Protein AF-0000000079833812 (afdb_homodimer)

Structure (mmCIF, N/CA/C/O backbone):
data_AF-0000000079833812-model_v1
#
loop_
_entity.id
_entity.type
_entity.pdbx_description
1 polymer Lactadherin-like
#
loop_
_atom_site.group_PDB
_atom_site.id
_atom_site.type_symbol
_atom_site.label_atom_id
_atom_site.label_alt_id
_atom_site.label_comp_id
_atom_site.label_asym_id
_atom_site.label_entity_id
_atom_site.label_seq_id
_atom_site.pdbx_PDB_ins_code
_atom_site.Cartn_x
_atom_site.Cartn_y
_atom_site.Cartn_z
_atom_site.occupancy
_atom_site.B_iso_or_equiv
_atom_site.auth_seq_id
_atom_site.auth_comp_id
_atom_site.auth_asym_id
_atom_site.auth_atom_id
_atom_site.pdbx_PDB_model_num
ATOM 1 N N . MET A 1 1 ? -12.68 43.719 -11.023 1 20.81 1 MET A N 1
ATOM 2 C CA . MET A 1 1 ? -11.453 43.312 -10.352 1 20.81 1 MET A CA 1
ATOM 3 C C . MET A 1 1 ? -11.594 41.938 -9.75 1 20.81 1 MET A C 1
ATOM 5 O O . MET A 1 1 ? -12.484 41.688 -8.938 1 20.81 1 MET A O 1
ATOM 9 N N . PHE A 1 2 ? -11.492 40.844 -10.43 1 28.17 2 PHE A N 1
ATOM 10 C CA . PHE A 1 2 ? -11.57 39.469 -9.977 1 28.17 2 PHE A CA 1
ATOM 11 C C . PHE A 1 2 ? -10.547 39.188 -8.891 1 28.17 2 PHE A C 1
ATOM 13 O O . PHE A 1 2 ? -9.414 39.688 -8.961 1 28.17 2 PHE A O 1
ATOM 20 N N . ASP A 1 3 ? -10.891 39.344 -7.586 1 31.48 3 ASP A N 1
ATOM 21 C CA . ASP A 1 3 ? -10.008 39.156 -6.441 1 31.48 3 ASP A CA 1
ATOM 22 C C . ASP A 1 3 ? -9.227 37.844 -6.59 1 31.48 3 ASP A C 1
ATOM 24 O O . ASP A 1 3 ? -9.812 36.75 -6.543 1 31.48 3 ASP A O 1
ATOM 28 N N . ILE A 1 4 ? -8.344 37.656 -7.508 1 34.44 4 ILE A N 1
ATOM 29 C CA . ILE A 1 4 ? -7.324 36.656 -7.766 1 34.44 4 ILE A CA 1
ATOM 30 C C . ILE A 1 4 ? -6.746 36.156 -6.445 1 34.44 4 ILE A C 1
ATOM 32 O O . ILE A 1 4 ? -5.945 35.219 -6.426 1 34.44 4 ILE A O 1
ATOM 36 N N . ASN A 1 5 ? -6.918 36.938 -5.395 1 38.06 5 ASN A N 1
ATOM 37 C CA . ASN A 1 5 ? -6.281 36.688 -4.105 1 38.06 5 ASN A CA 1
ATOM 38 C C . ASN A 1 5 ? -6.664 35.344 -3.539 1 38.06 5 ASN A C 1
ATOM 40 O O . ASN A 1 5 ? -6.219 34.969 -2.453 1 38.06 5 ASN A O 1
ATOM 44 N N . PHE A 1 6 ? -7.773 34.781 -3.986 1 38.22 6 PHE A N 1
ATOM 45 C CA . PHE A 1 6 ? -8.227 33.562 -3.285 1 38.22 6 PHE A CA 1
ATOM 46 C C . PHE A 1 6 ? -7.465 32.344 -3.758 1 38.22 6 PHE A C 1
ATOM 48 O O . PHE A 1 6 ? -8.008 31.234 -3.779 1 38.22 6 PHE A O 1
ATOM 55 N N . LEU A 1 7 ? -6.449 32.531 -4.551 1 42.91 7 LEU A N 1
ATOM 56 C CA . LEU A 1 7 ? -5.906 31.234 -4.953 1 42.91 7 LEU A CA 1
ATOM 57 C C . LEU A 1 7 ? -5.391 30.469 -3.746 1 42.91 7 LEU A C 1
ATOM 59 O O . LEU A 1 7 ? -4.652 31.016 -2.924 1 42.91 7 LEU A O 1
ATOM 63 N N . PRO A 1 8 ? -6.094 29.594 -3.488 1 51.84 8 PRO A N 1
ATOM 64 C CA . PRO A 1 8 ? -5.578 28.766 -2.393 1 51.84 8 PRO A CA 1
ATOM 65 C C . PRO A 1 8 ? -4.094 28.453 -2.541 1 51.84 8 PRO A C 1
ATOM 67 O O . PRO A 1 8 ? -3.586 28.359 -3.662 1 51.84 8 PRO A O 1
ATOM 70 N N . PRO A 1 9 ? -3.359 28.828 -1.488 1 58.62 9 PRO A N 1
ATOM 71 C CA . PRO A 1 9 ? -1.947 28.453 -1.558 1 58.62 9 PRO A CA 1
ATOM 72 C C . PRO A 1 9 ? -1.737 27.078 -2.18 1 58.62 9 PRO A C 1
ATOM 74 O O . PRO A 1 9 ? -2.574 26.188 -2.012 1 58.62 9 PRO A O 1
ATOM 77 N N . PRO A 1 10 ? -0.876 27.047 -3.184 1 62.34 10 PRO A N 1
ATOM 78 C CA . PRO A 1 10 ? -0.631 25.781 -3.887 1 62.34 10 PRO A CA 1
ATOM 79 C C . PRO A 1 10 ? -0.349 24.625 -2.936 1 62.34 10 PRO A C 1
ATOM 81 O O . PRO A 1 10 ? 0.211 24.828 -1.854 1 62.34 10 PRO A O 1
ATOM 84 N N . SER A 1 11 ? -0.944 23.531 -3.201 1 73.81 11 SER A N 1
ATOM 85 C CA . SER A 1 11 ? -0.646 22.297 -2.49 1 73.81 11 SER A CA 1
ATOM 86 C C . SER A 1 11 ? 0.442 21.484 -3.201 1 73.81 11 SER A C 1
ATOM 88 O O . SER A 1 11 ? 0.588 21.578 -4.422 1 73.81 11 SER A O 1
ATOM 90 N N . PHE A 1 12 ? 1.382 20.953 -2.311 1 71.38 12 PHE A N 1
ATOM 91 C CA . PHE A 1 12 ? 2.443 20.094 -2.816 1 71.38 12 PHE A CA 1
ATOM 92 C C . PHE A 1 12 ? 2.273 18.672 -2.303 1 71.38 12 PHE A C 1
ATOM 94 O O . PHE A 1 12 ? 1.938 18.453 -1.135 1 71.38 12 PHE A O 1
ATOM 101 N N . THR A 1 13 ? 2.412 17.688 -3.266 1 73.12 13 THR A N 1
ATOM 102 C CA . THR A 1 13 ? 2.295 16.266 -2.908 1 73.12 13 THR A CA 1
ATOM 103 C C . THR A 1 13 ? 3.656 15.586 -2.971 1 73.12 13 THR A C 1
ATOM 105 O O . THR A 1 13 ? 4.383 15.727 -3.957 1 73.12 13 THR A O 1
ATOM 108 N N . ASN A 1 14 ? 4.051 15.016 -1.82 1 71.81 14 ASN A N 1
ATOM 109 C CA . ASN A 1 14 ? 5.23 14.164 -1.75 1 71.81 14 ASN A CA 1
ATOM 110 C C . ASN A 1 14 ? 4.852 12.695 -1.572 1 71.81 14 ASN A C 1
ATOM 112 O O . ASN A 1 14 ? 4.188 12.336 -0.599 1 71.81 14 ASN A O 1
ATOM 116 N N . LEU A 1 15 ? 5.176 11.93 -2.549 1 67 15 LEU A N 1
ATOM 117 C CA . LEU A 1 15 ? 4.891 10.5 -2.471 1 67 15 LEU A CA 1
ATOM 118 C C . LEU A 1 15 ? 6.09 9.734 -1.925 1 67 15 LEU A C 1
ATOM 120 O O . LEU A 1 15 ? 7.234 10.156 -2.109 1 67 15 LEU A O 1
ATOM 124 N N . PHE A 1 16 ? 5.703 8.695 -1.182 1 69.56 16 PHE A N 1
ATOM 125 C CA . PHE A 1 16 ? 6.734 7.836 -0.605 1 69.56 16 PHE A CA 1
ATOM 126 C C . PHE A 1 16 ? 6.809 6.504 -1.345 1 69.56 16 PHE A C 1
ATOM 128 O O . PHE A 1 16 ? 5.797 5.816 -1.496 1 69.56 16 PHE A O 1
ATOM 135 N N . ASP A 1 17 ? 8.031 6.215 -1.863 1 56.22 17 ASP A N 1
ATOM 136 C CA . ASP A 1 17 ? 8.32 4.914 -2.459 1 56.22 17 ASP A CA 1
ATOM 137 C C . ASP A 1 17 ? 9.656 4.371 -1.972 1 56.22 17 ASP A C 1
ATOM 139 O O . ASP A 1 17 ? 10.719 4.891 -2.332 1 56.22 17 ASP A O 1
ATOM 143 N N . PRO A 1 18 ? 9.742 3.453 -1.117 1 67.62 18 PRO A N 1
ATOM 144 C CA . PRO A 1 18 ? 8.594 2.697 -0.605 1 67.62 18 PRO A CA 1
ATOM 145 C C . PRO A 1 18 ? 7.766 3.494 0.401 1 67.62 18 PRO A C 1
ATOM 147 O O . PRO A 1 18 ? 8.234 4.508 0.927 1 67.62 18 PRO A O 1
ATOM 150 N N . PRO A 1 19 ? 6.508 3.004 0.653 1 75.88 19 PRO A N 1
ATOM 151 C CA . PRO A 1 19 ? 5.684 3.66 1.672 1 75.88 19 PRO A CA 1
ATOM 152 C C . PRO A 1 19 ? 6.281 3.549 3.072 1 75.88 19 PRO A C 1
ATOM 154 O O . PRO A 1 19 ? 7.148 2.703 3.312 1 75.88 19 PRO A O 1
ATOM 157 N N . ILE A 1 20 ? 5.848 4.523 3.947 1 79.19 20 ILE A N 1
ATOM 158 C CA . ILE A 1 20 ? 6.242 4.512 5.352 1 79.19 20 ILE A CA 1
ATOM 159 C C . ILE A 1 20 ? 5.195 3.764 6.176 1 79.19 20 ILE A C 1
ATOM 161 O O . ILE A 1 20 ? 3.996 4.031 6.059 1 79.19 20 ILE A O 1
ATOM 165 N N . ILE A 1 21 ? 5.672 2.709 6.844 1 83 21 ILE A N 1
ATOM 166 C CA . ILE A 1 21 ? 4.789 2.061 7.805 1 83 21 ILE A CA 1
ATOM 167 C C . ILE A 1 21 ? 5.062 2.602 9.203 1 83 21 ILE A C 1
ATOM 169 O O . ILE A 1 21 ? 6.145 2.385 9.758 1 83 21 ILE A O 1
ATOM 173 N N . ALA A 1 22 ? 4.137 3.383 9.758 1 90.25 22 ALA A N 1
ATOM 174 C CA . ALA A 1 22 ? 4.352 3.979 11.078 1 90.25 22 ALA A CA 1
ATOM 175 C C . ALA A 1 22 ? 3.039 4.469 11.68 1 90.25 22 ALA A C 1
ATOM 177 O O . ALA A 1 22 ? 2.051 4.652 10.961 1 90.25 22 ALA A O 1
ATOM 178 N N . GLN A 1 23 ? 3.041 4.613 13.023 1 94.06 23 GLN A N 1
ATOM 179 C CA . GLN A 1 23 ? 1.92 5.211 13.734 1 94.06 23 GLN A CA 1
ATOM 180 C C . GLN A 1 23 ? 2.086 6.723 13.859 1 94.06 23 GLN A C 1
ATOM 182 O O . GLN A 1 23 ? 1.116 7.473 13.719 1 94.06 23 GLN A O 1
ATOM 187 N N . TYR A 1 24 ? 3.334 7.09 14.156 1 96.31 24 TYR A N 1
ATOM 188 C CA . TYR A 1 24 ? 3.635 8.508 14.328 1 96.31 24 TYR A CA 1
ATOM 189 C C . TYR A 1 24 ? 4.418 9.047 13.133 1 96.31 24 TYR A C 1
ATOM 191 O O . TYR A 1 24 ? 5.375 8.422 12.68 1 96.31 24 TYR A O 1
ATOM 199 N N . ILE A 1 25 ? 3.979 10.156 12.648 1 95.56 25 ILE A N 1
ATOM 200 C CA . ILE A 1 25 ? 4.68 10.859 11.586 1 95.56 25 ILE A CA 1
ATOM 201 C C . ILE A 1 25 ? 5.023 12.281 12.047 1 95.56 25 ILE A C 1
ATOM 203 O O . ILE A 1 25 ? 4.164 12.984 12.586 1 95.56 25 ILE A O 1
ATOM 207 N N . ARG A 1 26 ? 6.293 12.703 11.898 1 95.12 26 ARG A N 1
ATOM 208 C CA . ARG A 1 26 ? 6.719 14.086 12.125 1 95.12 26 ARG A CA 1
ATOM 209 C C . ARG A 1 26 ? 7.184 14.742 10.836 1 95.12 26 ARG A C 1
ATOM 211 O O . ARG A 1 26 ? 7.977 14.164 10.086 1 95.12 26 ARG A O 1
ATOM 218 N N . ILE A 1 27 ? 6.625 15.875 10.602 1 93.75 27 ILE A N 1
ATOM 219 C CA . ILE A 1 27 ? 7.18 16.75 9.57 1 93.75 27 ILE A CA 1
ATOM 220 C C . ILE A 1 27 ? 8.156 17.734 10.195 1 93.75 27 ILE A C 1
ATOM 222 O O . ILE A 1 27 ? 7.805 18.453 11.133 1 93.75 27 ILE A O 1
ATOM 226 N N . VAL A 1 28 ? 9.391 17.672 9.742 1 92.94 28 VAL A N 1
ATOM 227 C CA . VAL A 1 28 ? 10.43 18.562 10.242 1 92.94 28 VAL A CA 1
ATOM 228 C C . VAL A 1 28 ? 10.789 19.594 9.18 1 92.94 28 VAL A C 1
ATOM 230 O O . VAL A 1 28 ? 11.539 19.312 8.242 1 92.94 28 VAL A O 1
ATOM 233 N N . PRO A 1 29 ? 10.273 20.844 9.375 1 91.62 29 PRO A N 1
ATOM 234 C CA . PRO A 1 29 ? 10.586 21.859 8.375 1 91.62 29 PRO A CA 1
ATOM 235 C C . PRO A 1 29 ? 12.086 22.141 8.266 1 91.62 29 PRO A C 1
ATOM 237 O O . PRO A 1 29 ? 12.781 22.172 9.289 1 91.62 29 PRO A O 1
ATOM 240 N N . VAL A 1 30 ? 12.57 22.297 6.98 1 86.38 30 VAL A N 1
ATOM 241 C CA . VAL A 1 30 ? 13.984 22.578 6.738 1 86.38 30 VAL A CA 1
ATOM 242 C C . VAL A 1 30 ? 14.133 23.938 6.07 1 86.38 30 VAL A C 1
ATOM 244 O O . VAL A 1 30 ? 14.992 24.734 6.453 1 86.38 30 VAL A O 1
ATOM 247 N N . VAL A 1 31 ? 13.406 24.219 4.996 1 84.06 31 VAL A N 1
ATOM 248 C CA . VAL A 1 31 ? 13.367 25.516 4.309 1 84.06 31 VAL A CA 1
ATOM 249 C C . VAL A 1 31 ? 11.945 26.078 4.348 1 84.06 31 VAL A C 1
ATOM 251 O O . VAL A 1 31 ? 10.984 25.375 4.008 1 84.06 31 VAL A O 1
ATOM 254 N N . CYS A 1 32 ? 11.883 27.328 4.891 1 90.31 32 CYS A N 1
ATOM 255 C CA . CYS A 1 32 ? 10.578 27.969 5 1 90.31 32 CYS A CA 1
ATOM 256 C C . CYS A 1 32 ? 10.562 29.312 4.289 1 90.31 32 CYS A C 1
ATOM 258 O O . CYS A 1 32 ? 11.586 30 4.246 1 90.31 32 CYS A O 1
ATOM 260 N N . ARG A 1 33 ? 9.461 29.594 3.707 1 86.19 33 ARG A N 1
ATOM 261 C CA . ARG A 1 33 ? 9.211 30.938 3.195 1 86.19 33 ARG A CA 1
ATOM 262 C C . ARG A 1 33 ? 8.516 31.797 4.246 1 86.19 33 ARG A C 1
ATOM 264 O O . ARG A 1 33 ? 7.379 31.531 4.633 1 86.19 33 ARG A O 1
ATOM 271 N N . LYS A 1 34 ? 9.109 32.906 4.719 1 90.81 34 LYS A N 1
ATOM 272 C CA . LYS A 1 34 ? 8.656 33.844 5.73 1 90.81 34 LYS A CA 1
ATOM 273 C C . LYS A 1 34 ? 8.547 33.188 7.098 1 90.81 34 LYS A C 1
ATOM 275 O O . LYS A 1 34 ? 9.219 33.594 8.047 1 90.81 34 LYS A O 1
ATOM 280 N N . ALA A 1 35 ? 7.594 32.156 7.273 1 94.62 35 ALA A N 1
ATOM 281 C CA . ALA A 1 35 ? 7.414 31.375 8.484 1 94.62 35 ALA A CA 1
ATOM 282 C C . ALA A 1 35 ? 7.148 29.906 8.156 1 94.62 35 ALA A C 1
ATOM 284 O O . ALA A 1 35 ? 6.625 29.594 7.082 1 94.62 35 ALA A O 1
ATOM 285 N N . CYS A 1 36 ? 7.629 29.016 9.062 1 95.31 36 CYS A N 1
ATOM 286 C CA . CYS A 1 36 ? 7.34 27.594 8.883 1 95.31 36 CYS A CA 1
ATOM 287 C C . CYS A 1 36 ? 5.875 27.297 9.164 1 95.31 36 CYS A C 1
ATOM 289 O O . CYS A 1 36 ? 5.512 26.953 10.289 1 95.31 36 CYS A O 1
ATOM 291 N N . THR A 1 37 ? 5.062 27.5 8.133 1 95.94 37 THR A N 1
ATOM 292 C CA . THR A 1 37 ? 3.607 27.375 8.195 1 95.94 37 THR A CA 1
ATOM 293 C C . THR A 1 37 ? 3.123 26.219 7.344 1 95.94 37 THR A C 1
ATOM 295 O O . THR A 1 37 ? 3.525 26.078 6.188 1 95.94 37 THR A O 1
ATOM 298 N N . LEU A 1 38 ? 2.248 25.359 7.977 1 95.19 38 LEU A N 1
ATOM 299 C CA . LEU A 1 38 ? 1.971 24.094 7.312 1 95.19 38 LEU A CA 1
ATOM 300 C C . LEU A 1 38 ? 0.519 23.672 7.52 1 95.19 38 LEU A C 1
ATOM 302 O O . LEU A 1 38 ? 0.004 23.734 8.641 1 95.19 38 LEU A O 1
ATOM 306 N N . ARG A 1 39 ? -0.223 23.375 6.469 1 95.81 39 ARG A N 1
ATOM 307 C CA . ARG A 1 39 ? -1.383 22.484 6.402 1 95.81 39 ARG A CA 1
ATOM 308 C C . ARG A 1 39 ? -1.039 21.188 5.688 1 95.81 39 ARG A C 1
ATOM 310 O O . ARG A 1 39 ? -0.19 21.156 4.793 1 95.81 39 ARG A O 1
ATOM 317 N N . MET A 1 40 ? -1.717 20.062 6.16 1 95.25 40 MET A N 1
ATOM 318 C CA . MET A 1 40 ? -1.284 18.828 5.504 1 95.25 40 MET A CA 1
ATOM 319 C C . MET A 1 40 ? -2.381 17.781 5.551 1 95.25 40 MET A C 1
ATOM 321 O O . MET A 1 40 ? -3.379 17.938 6.254 1 95.25 40 MET A O 1
ATOM 325 N N . GLU A 1 41 ? -2.273 16.812 4.672 1 94 41 GLU A N 1
ATOM 326 C CA . GLU A 1 41 ? -2.975 15.531 4.656 1 94 41 GLU A CA 1
ATOM 327 C C . GLU A 1 41 ? -2.006 14.375 4.438 1 94 41 GLU A C 1
ATOM 329 O O . GLU A 1 41 ? -1.08 14.477 3.629 1 94 41 GLU A O 1
ATOM 334 N N . LEU A 1 42 ? -2.213 13.328 5.312 1 92.5 42 LEU A N 1
ATOM 335 C CA . LEU A 1 42 ? -1.521 12.078 5.035 1 92.5 42 LEU A CA 1
ATOM 336 C C . LEU A 1 42 ? -2.365 11.18 4.137 1 92.5 42 LEU A C 1
ATOM 338 O O . LEU A 1 42 ? -3.592 11.156 4.258 1 92.5 42 LEU A O 1
ATOM 342 N N . VAL A 1 43 ? -1.729 10.539 3.17 1 84.81 43 VAL A N 1
ATOM 343 C CA . VAL A 1 43 ? -2.408 9.602 2.279 1 84.81 43 VAL A CA 1
ATOM 344 C C . VAL A 1 43 ? -1.795 8.211 2.428 1 84.81 43 VAL A C 1
ATOM 346 O O . VAL A 1 43 ? -0.576 8.07 2.551 1 84.81 43 VAL A O 1
ATOM 349 N N . GLY A 1 44 ? -2.656 7.242 2.592 1 83.69 44 GLY A N 1
ATOM 350 C CA . GLY A 1 44 ? -2.223 5.867 2.768 1 83.69 44 GLY A CA 1
ATOM 351 C C . GLY A 1 44 ? -3.373 4.902 2.977 1 83.69 44 GLY A C 1
ATOM 352 O O . GLY A 1 44 ? -4.434 5.047 2.361 1 83.69 44 GLY A O 1
ATOM 353 N N . CYS A 1 45 ? -3.131 3.838 3.738 1 81.88 45 CYS A N 1
ATOM 354 C CA . CYS A 1 45 ? -4.145 2.824 4.012 1 81.88 45 CYS A CA 1
ATOM 355 C C . CYS A 1 45 ? -3.775 2.004 5.242 1 81.88 45 CYS A C 1
ATOM 357 O O . CYS A 1 45 ? -2.668 2.127 5.766 1 81.88 45 CYS A O 1
ATOM 359 N N . GLU A 1 46 ? -4.859 1.296 5.719 1 77.88 46 GLU A N 1
ATOM 360 C CA . GLU A 1 46 ? -4.602 0.319 6.773 1 77.88 46 GLU A CA 1
ATOM 361 C C . GLU A 1 46 ? -3.607 -0.743 6.309 1 77.88 46 GLU A C 1
ATOM 363 O O . GLU A 1 46 ? -3.572 -1.094 5.125 1 77.88 46 GLU A O 1
ATOM 368 N N . LEU A 1 47 ? -2.764 -1.15 7.281 1 70 47 LEU A N 1
ATOM 369 C CA . LEU A 1 47 ? -1.761 -2.162 6.969 1 70 47 LEU A CA 1
ATOM 370 C C . LEU A 1 47 ? -2.385 -3.33 6.215 1 70 47 LEU A C 1
ATOM 372 O O . LEU A 1 47 ? -1.781 -3.865 5.281 1 70 47 LEU A O 1
ATOM 376 N N . ASN A 1 48 ? -3.471 -3.744 6.762 1 62.38 48 ASN A N 1
ATOM 377 C CA . ASN A 1 48 ? -4.141 -4.875 6.129 1 62.38 48 ASN A CA 1
ATOM 378 C C . ASN A 1 48 ? -5.066 -4.422 5.004 1 62.38 48 ASN A C 1
ATOM 380 O O . ASN A 1 48 ? -5.812 -5.227 4.445 1 62.38 48 ASN A O 1
ATOM 384 N N . GLY A 1 49 ? -4.992 -3.135 4.938 1 60.38 49 GLY A N 1
ATOM 385 C CA . GLY A 1 49 ? -5.941 -2.627 3.963 1 60.38 49 GLY A CA 1
ATOM 386 C C . GLY A 1 49 ? -5.57 -2.973 2.533 1 60.38 49 GLY A C 1
ATOM 387 O O . GLY A 1 49 ? -6.441 -3.102 1.672 1 60.38 49 GLY A O 1
ATOM 388 N N . CYS A 1 50 ? -4.207 -3.064 2.326 1 68.62 50 CYS A N 1
ATOM 389 C CA . CYS A 1 50 ? -3.889 -3.254 0.915 1 68.62 50 CYS A CA 1
ATOM 390 C C . CYS A 1 50 ? -3.367 -4.664 0.658 1 68.62 50 CYS A C 1
ATOM 392 O O . CYS A 1 50 ? -2.799 -4.934 -0.401 1 68.62 50 CYS A O 1
ATOM 394 N N . SER A 1 51 ? -3.459 -5.516 1.56 1 68.44 51 SER A N 1
ATOM 395 C CA . SER A 1 51 ? -2.879 -6.844 1.402 1 68.44 51 SER A CA 1
ATOM 396 C C . SER A 1 51 ? -3.959 -7.891 1.149 1 68.44 51 SER A C 1
ATOM 398 O O . SER A 1 51 ? -4.105 -8.836 1.925 1 68.44 51 SER A O 1
ATOM 400 N N . GLU A 1 52 ? -4.691 -7.648 0.162 1 78.75 52 GLU A N 1
ATOM 401 C CA . GLU A 1 52 ? -5.719 -8.602 -0.247 1 78.75 52 GLU A CA 1
ATOM 402 C C . GLU A 1 52 ? -5.199 -9.547 -1.324 1 78.75 52 GLU A C 1
ATOM 404 O O . GLU A 1 52 ? -4.344 -9.172 -2.129 1 78.75 52 GLU A O 1
ATOM 409 N N . PRO A 1 53 ? -5.676 -10.836 -1.29 1 85.81 53 PRO A N 1
ATOM 410 C CA . PRO A 1 53 ? -5.34 -11.711 -2.414 1 85.81 53 PRO A CA 1
ATOM 411 C C . PRO A 1 53 ? -5.75 -11.125 -3.762 1 85.81 53 PRO A C 1
ATOM 413 O O . PRO A 1 53 ? -6.824 -10.531 -3.881 1 85.81 53 PRO A O 1
ATOM 416 N N . MET A 1 54 ? -4.84 -11.203 -4.754 1 91.38 54 MET A N 1
ATOM 417 C CA . MET A 1 54 ? -5.062 -10.562 -6.051 1 91.38 54 MET A CA 1
ATOM 418 C C . MET A 1 54 ? -5.922 -11.445 -6.949 1 91.38 54 MET A C 1
ATOM 420 O O . MET A 1 54 ? -6.363 -11.008 -8.016 1 91.38 54 MET A O 1
ATOM 424 N N . GLY A 1 55 ? -6.078 -12.75 -6.609 1 93.56 55 GLY A N 1
ATOM 425 C CA . GLY A 1 55 ? -7.105 -13.445 -7.371 1 93.56 55 GLY A CA 1
ATOM 426 C C . GLY A 1 55 ? -6.625 -14.758 -7.957 1 93.56 55 GLY A C 1
ATOM 427 O O . GLY A 1 55 ? -7.359 -15.422 -8.695 1 93.56 55 GLY A O 1
ATOM 428 N N . MET A 1 56 ? -5.363 -15.227 -7.695 1 96 56 MET A N 1
ATOM 429 C CA . MET A 1 56 ? -4.93 -16.516 -8.211 1 96 56 MET A CA 1
ATOM 430 C C . MET A 1 56 ? -5.816 -17.641 -7.691 1 96 56 MET A C 1
ATOM 432 O O . MET A 1 56 ? -6.363 -18.422 -8.469 1 96 56 MET A O 1
ATOM 436 N N . LYS A 1 57 ? -5.941 -17.688 -6.387 1 93.25 57 LYS A N 1
ATOM 437 C CA . LYS A 1 57 ? -6.734 -18.734 -5.75 1 93.25 57 LYS A CA 1
ATOM 438 C C . LYS A 1 57 ? -8.219 -18.562 -6.051 1 93.25 57 LYS A C 1
ATOM 440 O O . LYS A 1 57 ? -8.914 -19.547 -6.328 1 93.25 57 LYS A O 1
ATOM 445 N N . SER A 1 58 ? -8.703 -17.375 -6.082 1 91.75 58 SER A N 1
ATOM 446 C CA . SER A 1 58 ? -10.125 -17.078 -6.191 1 91.75 58 SER A CA 1
ATOM 447 C C . SER A 1 58 ? -10.578 -17.078 -7.648 1 91.75 58 SER A C 1
ATOM 449 O O . SER A 1 58 ? -11.773 -16.984 -7.93 1 91.75 58 SER A O 1
ATOM 451 N N . ARG A 1 59 ? -9.664 -17.125 -8.625 1 94.25 59 ARG A N 1
ATOM 452 C CA . ARG A 1 59 ? -9.922 -17.203 -10.062 1 94.25 59 ARG A CA 1
ATOM 453 C C . ARG A 1 59 ? -10.352 -15.836 -10.602 1 94.25 59 ARG A C 1
ATOM 455 O O . ARG A 1 59 ? -10.875 -15.742 -11.711 1 94.25 59 ARG A O 1
ATOM 462 N N . LEU A 1 60 ? -10.203 -14.797 -9.703 1 93.06 60 LEU A N 1
ATOM 463 C CA . LEU A 1 60 ? -10.367 -13.453 -10.258 1 93.06 60 LEU A CA 1
ATOM 464 C C . LEU A 1 60 ? -9.352 -13.203 -11.367 1 93.06 60 LEU A C 1
ATOM 466 O O . LEU A 1 60 ? -9.633 -12.461 -12.312 1 93.06 60 LEU A O 1
ATOM 470 N N . VAL A 1 61 ? -8.164 -13.719 -11.258 1 96.44 61 VAL A N 1
ATOM 471 C CA . VAL A 1 61 ? -7.203 -13.797 -12.359 1 96.44 61 VAL A CA 1
ATOM 472 C C . VAL A 1 61 ? -7.566 -14.961 -13.273 1 96.44 61 VAL A C 1
ATOM 474 O O . VAL A 1 61 ? -7.512 -16.125 -12.867 1 96.44 61 VAL A O 1
ATOM 477 N N . SER A 1 62 ? -7.859 -14.641 -14.492 1 97.38 62 SER A N 1
ATOM 478 C CA . SER A 1 62 ? -8.305 -15.688 -15.406 1 97.38 62 SER A CA 1
ATOM 479 C C . SER A 1 62 ? -7.137 -16.531 -15.891 1 97.38 62 SER A C 1
ATOM 481 O O . SER A 1 62 ? -5.977 -16.156 -15.711 1 97.38 62 SER A O 1
ATOM 483 N N . ASP A 1 63 ? -7.488 -17.688 -16.547 1 98.12 63 ASP A N 1
ATOM 484 C CA . ASP A 1 63 ? -6.465 -18.594 -17.047 1 98.12 63 ASP A CA 1
ATOM 485 C C . ASP A 1 63 ? -5.586 -17.906 -18.094 1 98.12 63 ASP A C 1
ATOM 487 O O . ASP A 1 63 ? -4.375 -18.125 -18.141 1 98.12 63 ASP A O 1
ATOM 491 N N . ARG A 1 64 ? -6.156 -17.031 -18.922 1 97.81 64 ARG A N 1
ATOM 492 C CA . ARG A 1 64 ? -5.43 -16.375 -20.016 1 97.81 64 ARG A CA 1
ATOM 493 C C . ARG A 1 64 ? -4.414 -15.375 -19.469 1 97.81 64 ARG A C 1
ATOM 495 O O . ARG A 1 64 ? -3.482 -14.984 -20.172 1 97.81 64 ARG A O 1
ATOM 502 N N . GLN A 1 65 ? -4.621 -14.984 -18.219 1 98.44 65 GLN A N 1
ATOM 503 C CA . GLN A 1 65 ? -3.748 -14 -17.594 1 98.44 65 GLN A CA 1
ATOM 504 C C . GLN A 1 65 ? -2.49 -14.648 -17.031 1 98.44 65 GLN A C 1
ATOM 506 O O . GLN A 1 65 ? -1.586 -13.961 -16.562 1 98.44 65 GLN A O 1
ATOM 511 N N . ILE A 1 66 ? -2.387 -15.953 -17.062 1 98.75 66 ILE A N 1
ATOM 512 C CA . ILE A 1 66 ? -1.243 -16.688 -16.531 1 98.75 66 ILE A CA 1
ATOM 513 C C . ILE A 1 66 ? -0.518 -17.406 -17.656 1 98.75 66 ILE A C 1
ATOM 515 O O . ILE A 1 66 ? -1.094 -18.266 -18.328 1 98.75 66 ILE A O 1
ATOM 519 N N . THR A 1 67 ? 0.728 -16.969 -17.984 1 98.69 67 THR A N 1
ATOM 520 C CA . THR A 1 67 ? 1.551 -17.562 -19.031 1 98.69 67 THR A CA 1
ATOM 521 C C . THR A 1 67 ? 2.912 -17.984 -18.484 1 98.69 67 THR A C 1
ATOM 523 O O . THR A 1 67 ? 3.254 -17.656 -17.344 1 98.69 67 THR A O 1
ATOM 526 N N . ALA A 1 68 ? 3.609 -18.844 -19.234 1 98.69 68 ALA A N 1
ATOM 527 C CA . ALA A 1 68 ? 4.918 -19.297 -18.766 1 98.69 68 ALA A CA 1
ATOM 528 C C . ALA A 1 68 ? 5.871 -19.5 -19.953 1 98.69 68 ALA A C 1
ATOM 530 O O . ALA A 1 68 ? 5.438 -19.578 -21.094 1 98.69 68 ALA A O 1
ATOM 531 N N . SER A 1 69 ? 7.152 -19.531 -19.641 1 98.19 69 SER A N 1
ATOM 532 C CA . SER A 1 69 ? 8.203 -19.781 -20.625 1 98.19 69 SER A CA 1
ATOM 533 C C . SER A 1 69 ? 8.07 -21.188 -21.219 1 98.19 69 SER A C 1
ATOM 535 O O . SER A 1 69 ? 8.383 -21.406 -22.391 1 98.19 69 SER A O 1
ATOM 537 N N . SER A 1 70 ? 7.738 -22.172 -20.406 1 98.5 70 SER A N 1
ATOM 538 C CA . SER A 1 70 ? 7.602 -23.562 -20.828 1 98.5 70 SER A CA 1
ATOM 539 C C . SER A 1 70 ? 6.672 -24.344 -19.891 1 98.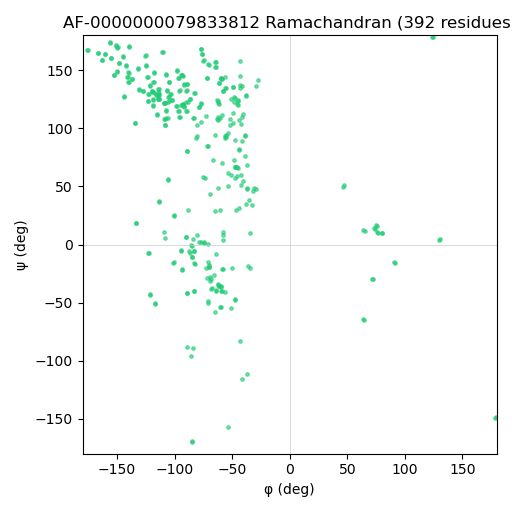5 70 SER A C 1
ATOM 541 O O . SER A 1 70 ? 6.148 -23.781 -18.922 1 98.5 70 SER A O 1
ATOM 543 N N . THR A 1 71 ? 6.348 -25.641 -20.234 1 98.38 71 THR A N 1
ATOM 544 C CA . THR A 1 71 ? 5.512 -26.5 -19.406 1 98.38 71 THR A CA 1
ATOM 545 C C . THR A 1 71 ? 6.043 -27.938 -19.422 1 98.38 71 THR A C 1
ATOM 547 O O . THR A 1 71 ? 6.539 -28.406 -20.438 1 98.38 71 THR A O 1
ATOM 550 N N . PHE A 1 72 ? 5.934 -28.594 -18.297 1 97.94 72 PHE A N 1
ATOM 551 C CA . PHE A 1 72 ? 6.355 -29.984 -18.141 1 97.94 72 PHE A CA 1
ATOM 552 C C . PHE A 1 72 ? 5.172 -30.922 -18.312 1 97.94 72 PHE A C 1
ATOM 554 O O . PHE A 1 72 ? 4.055 -30.609 -17.906 1 97.94 72 PHE A O 1
ATOM 561 N N . ARG A 1 73 ? 5.477 -32.062 -18.938 1 97.5 73 ARG A N 1
ATOM 562 C CA . ARG A 1 73 ? 4.516 -33.156 -19.062 1 97.5 73 ARG A CA 1
ATOM 563 C C . ARG A 1 73 ? 5.035 -34.406 -18.375 1 97.5 73 ARG A C 1
ATOM 565 O O . ARG A 1 73 ? 6.082 -34.938 -18.75 1 97.5 73 ARG A O 1
ATOM 572 N N . THR A 1 74 ? 4.27 -34.844 -17.375 1 95 74 THR A N 1
ATOM 573 C CA . THR A 1 74 ? 4.641 -36.094 -16.734 1 95 74 THR A CA 1
ATOM 574 C C . THR A 1 74 ? 4.598 -37.25 -17.75 1 95 74 THR A C 1
ATOM 576 O O . THR A 1 74 ? 3.602 -37.438 -18.438 1 95 74 THR A O 1
ATOM 579 N N . TRP A 1 75 ? 5.707 -37.938 -17.969 1 93.06 75 TRP A N 1
ATOM 580 C CA . TRP A 1 75 ? 5.871 -39.094 -18.859 1 93.06 75 TRP A CA 1
ATOM 581 C C . TRP A 1 75 ? 5.66 -38.688 -20.312 1 93.06 75 TRP A C 1
ATOM 583 O O . TRP A 1 75 ? 5.406 -39.531 -21.172 1 93.06 75 TRP A O 1
ATOM 593 N N . GLY A 1 76 ? 5.621 -37.438 -20.562 1 94.5 76 GLY A N 1
ATOM 594 C CA . GLY A 1 76 ? 5.422 -36.938 -21.922 1 94.5 76 GLY A CA 1
ATOM 595 C C . GLY A 1 76 ? 3.984 -37.062 -22.391 1 94.5 76 GLY A C 1
ATOM 596 O O . GLY A 1 76 ? 3.703 -36.969 -23.594 1 94.5 76 GLY A O 1
ATOM 597 N N . ILE A 1 77 ? 3.068 -37.281 -21.469 1 94.31 77 ILE A N 1
ATOM 598 C CA . ILE A 1 77 ? 1.661 -37.5 -21.797 1 94.31 77 ILE A CA 1
ATOM 599 C C . ILE A 1 77 ? 0.908 -36.156 -21.688 1 94.31 77 ILE A C 1
ATOM 601 O O . ILE A 1 77 ? 0.974 -35.469 -20.672 1 94.31 77 ILE A O 1
ATOM 605 N N . GLU A 1 78 ? 0.123 -35.844 -22.656 1 94.88 78 GLU A N 1
ATOM 606 C CA . GLU A 1 78 ? -0.562 -34.562 -22.75 1 94.88 78 GLU A CA 1
ATOM 607 C C . GLU A 1 78 ? -1.531 -34.344 -21.594 1 94.88 78 GLU A C 1
ATOM 609 O O . GLU A 1 78 ? -1.648 -33.25 -21.062 1 94.88 78 GLU A O 1
ATOM 614 N N . ALA A 1 79 ? -2.125 -35.438 -21.156 1 93.81 79 ALA A N 1
ATOM 615 C CA . ALA A 1 79 ? -3.135 -35.406 -20.094 1 93.81 79 ALA A CA 1
ATOM 616 C C . ALA A 1 79 ? -2.502 -35.062 -18.75 1 93.81 79 ALA A C 1
ATOM 618 O O . ALA A 1 79 ? -3.201 -34.688 -17.812 1 93.81 79 ALA A O 1
ATOM 619 N N . PHE A 1 80 ? -1.203 -35.188 -18.625 1 96.19 80 PHE A N 1
ATOM 620 C CA . PHE A 1 80 ? -0.502 -34.938 -17.359 1 96.19 80 PHE A CA 1
ATOM 621 C C . PHE A 1 80 ? 0.413 -33.719 -17.484 1 96.19 80 PHE A C 1
ATOM 623 O O . PHE A 1 80 ? 1.551 -33.75 -17.016 1 96.19 80 PHE A O 1
ATOM 630 N N . THR A 1 81 ? -0.175 -32.688 -18.281 1 98.06 81 THR A N 1
ATOM 631 C CA . THR A 1 81 ? 0.573 -31.453 -18.469 1 98.06 81 THR A CA 1
ATOM 632 C C . THR A 1 81 ? 0.371 -30.516 -17.281 1 98.06 81 THR A C 1
ATOM 634 O O . THR A 1 81 ? -0.754 -30.344 -16.797 1 98.06 81 THR A O 1
ATOM 637 N N . TRP A 1 82 ? 1.463 -30.016 -16.75 1 98.44 82 TRP A N 1
ATOM 638 C CA . TRP A 1 82 ? 1.443 -29.062 -15.648 1 98.44 82 TRP A CA 1
ATOM 639 C C . TRP A 1 82 ? 1.383 -27.625 -16.188 1 98.44 82 TRP A C 1
ATOM 641 O O . TRP A 1 82 ? 2.389 -26.922 -16.172 1 98.44 82 TRP A O 1
ATOM 651 N N . HIS A 1 83 ? 0.22 -27.172 -16.562 1 98.62 83 HIS A N 1
ATOM 652 C CA . HIS A 1 83 ? -0.021 -25.922 -17.281 1 98.62 83 HIS A CA 1
ATOM 653 C C . HIS A 1 83 ? 0.227 -24.719 -16.375 1 98.62 83 HIS A C 1
ATOM 655 O O . HIS A 1 83 ? 0.022 -24.797 -15.156 1 98.62 83 HIS A O 1
ATOM 661 N N . PRO A 1 84 ? 0.564 -23.531 -17.016 1 98.81 84 PRO A N 1
ATOM 662 C CA . PRO A 1 84 ? 0.779 -22.312 -16.234 1 98.81 84 PRO A CA 1
ATOM 663 C C . PRO A 1 84 ? -0.455 -21.906 -15.43 1 98.81 84 PRO A C 1
ATOM 665 O O . PRO A 1 84 ? -0.335 -21.469 -14.281 1 98.81 84 PRO A O 1
ATOM 668 N N . HIS A 1 85 ? -1.628 -22.031 -16 1 98.5 85 HIS A N 1
ATOM 669 C CA . HIS A 1 85 ? -2.82 -21.531 -15.32 1 98.5 85 HIS A CA 1
ATOM 670 C C . HIS A 1 85 ? -3.227 -22.438 -14.172 1 98.5 85 HIS A C 1
ATOM 672 O O . HIS A 1 85 ? -4.188 -22.156 -13.453 1 98.5 85 HIS A O 1
ATOM 678 N N . TYR A 1 86 ? -2.465 -23.531 -13.891 1 98.56 86 TYR A N 1
ATOM 679 C CA . TYR A 1 86 ? -2.666 -24.344 -12.695 1 98.56 86 TYR A CA 1
ATOM 680 C C . TYR A 1 86 ? -1.881 -23.766 -11.516 1 98.56 86 TYR A C 1
ATOM 682 O O . TYR A 1 86 ? -2.039 -24.219 -10.383 1 98.56 86 TYR A O 1
ATOM 690 N N . ALA A 1 87 ? -1.048 -22.766 -11.727 1 98.62 87 ALA A N 1
ATOM 691 C CA . ALA A 1 87 ? -0.181 -22.203 -10.695 1 98.62 87 ALA A CA 1
ATOM 692 C C . ALA A 1 87 ? -0.981 -21.359 -9.711 1 98.62 87 ALA A C 1
ATOM 694 O O . ALA A 1 87 ? -0.677 -20.172 -9.5 1 98.62 87 ALA A O 1
ATOM 695 N N . ARG A 1 88 ? -1.982 -21.938 -9.078 1 97.38 88 ARG A N 1
ATOM 696 C CA . ARG A 1 88 ? -2.863 -21.25 -8.141 1 97.38 88 ARG A CA 1
ATOM 697 C C . ARG A 1 88 ? -2.721 -21.828 -6.734 1 97.38 88 ARG A C 1
ATOM 699 O O . ARG A 1 88 ? -2.734 -23.047 -6.547 1 97.38 88 ARG A O 1
ATOM 706 N N . LEU A 1 89 ? -2.508 -20.844 -5.832 1 93.62 89 LEU A N 1
ATOM 707 C CA . LEU A 1 89 ? -2.385 -21.234 -4.438 1 93.62 89 LEU A CA 1
ATOM 708 C C . LEU A 1 89 ? -3.51 -22.188 -4.047 1 93.62 89 LEU A C 1
ATOM 710 O O . LEU A 1 89 ? -4.676 -21.953 -4.359 1 93.62 89 LEU A O 1
ATOM 714 N N . ASP A 1 90 ? -3.178 -23.359 -3.494 1 89.5 90 ASP A N 1
ATOM 715 C CA . ASP A 1 90 ? -4.066 -24.359 -2.895 1 89.5 90 ASP A CA 1
ATOM 716 C C . ASP A 1 90 ? -4.852 -25.109 -3.967 1 89.5 90 ASP A C 1
ATOM 718 O O . ASP A 1 90 ? -5.855 -25.75 -3.668 1 89.5 90 ASP A O 1
ATOM 722 N N . LYS A 1 91 ? -4.449 -24.984 -5.176 1 94.88 91 LYS A N 1
ATOM 723 C CA . LYS A 1 91 ? -5.117 -25.766 -6.203 1 94.88 91 LYS A CA 1
ATOM 724 C C . LYS A 1 91 ? -5.004 -27.266 -5.91 1 94.88 91 LYS A C 1
ATOM 726 O O . LYS A 1 91 ? -3.955 -27.734 -5.477 1 94.88 91 LYS A O 1
ATOM 731 N N . GLN A 1 92 ? -6.152 -27.969 -6.242 1 91.56 92 GLN A N 1
ATOM 732 C CA . GLN A 1 92 ? -6.199 -29.422 -6.07 1 91.56 92 GLN A CA 1
ATOM 733 C C . GLN A 1 92 ? -6.215 -30.125 -7.418 1 91.56 92 GLN A C 1
ATOM 735 O O . GLN A 1 92 ? -6.387 -29.5 -8.461 1 91.56 92 GLN A O 1
ATOM 740 N N . GLY A 1 93 ? -5.941 -31.516 -7.375 1 92.06 93 GLY A N 1
ATOM 741 C CA . GLY A 1 93 ? -5.941 -32.312 -8.586 1 92.06 93 GLY A CA 1
ATOM 742 C C . GLY A 1 93 ? -4.629 -33.062 -8.828 1 92.06 93 GLY A C 1
ATOM 743 O O . GLY A 1 93 ? -3.664 -32.844 -8.086 1 92.06 93 GLY A O 1
ATOM 744 N N . LYS A 1 94 ? -4.633 -33.812 -9.922 1 91.69 94 LYS A N 1
ATOM 745 C CA . LYS A 1 94 ? -3.439 -34.594 -10.266 1 91.69 94 LYS A CA 1
ATOM 746 C C . LYS A 1 94 ? -2.312 -33.656 -10.734 1 91.69 94 LYS A C 1
ATOM 748 O O . LYS A 1 94 ? -1.157 -33.844 -10.344 1 91.69 94 LYS A O 1
ATOM 753 N N . THR A 1 95 ? -2.664 -32.781 -11.68 1 96 95 THR A N 1
ATOM 754 C CA . THR A 1 95 ? -1.807 -31.672 -12.047 1 96 95 THR A CA 1
ATOM 755 C C . THR A 1 95 ? -2.361 -30.359 -11.492 1 96 95 THR A C 1
ATOM 757 O O . THR A 1 95 ? -3.428 -29.906 -11.914 1 96 95 THR A O 1
ATOM 760 N N . ASN A 1 96 ? -1.643 -29.844 -10.484 1 96.81 96 ASN A N 1
ATOM 761 C CA . ASN A 1 96 ? -2.256 -28.781 -9.695 1 96.81 96 ASN A CA 1
ATOM 762 C C . ASN A 1 96 ? -1.293 -27.609 -9.484 1 96.81 96 ASN A C 1
ATOM 764 O O . ASN A 1 96 ? -1.448 -26.828 -8.539 1 96.81 96 ASN A O 1
ATOM 768 N N . ALA A 1 97 ? -0.271 -27.516 -10.289 1 98.25 97 ALA A N 1
ATOM 769 C CA . ALA A 1 97 ? 0.736 -26.453 -10.281 1 98.25 97 ALA A CA 1
ATOM 770 C C . ALA A 1 97 ? 1.31 -26.234 -11.68 1 98.25 97 ALA A C 1
ATOM 772 O O . ALA A 1 97 ? 0.942 -26.938 -12.625 1 98.25 97 ALA A O 1
ATOM 773 N N . TRP A 1 98 ? 2.078 -25.156 -11.766 1 98.75 98 TRP A N 1
ATOM 774 C CA . TRP A 1 98 ? 2.953 -25.047 -12.922 1 98.75 98 TRP A CA 1
ATOM 775 C C . TRP A 1 98 ? 4.305 -25.703 -12.656 1 98.75 98 TRP A C 1
ATOM 777 O O . TRP A 1 98 ? 4.875 -25.547 -11.578 1 98.75 98 TRP A O 1
ATOM 787 N N . THR A 1 99 ? 4.75 -26.5 -13.594 1 98.38 99 THR A N 1
ATOM 788 C CA . THR A 1 99 ? 6.113 -27.016 -13.602 1 98.38 99 THR A CA 1
ATOM 789 C C . THR A 1 99 ? 6.824 -26.656 -14.898 1 98.38 99 THR A C 1
ATOM 791 O O . THR A 1 99 ? 6.309 -26.938 -15.992 1 98.38 99 THR A O 1
ATOM 794 N N . ALA A 1 100 ? 7.969 -25.969 -14.773 1 98.38 100 ALA A N 1
ATOM 795 C CA . ALA A 1 100 ? 8.781 -25.656 -15.945 1 98.38 100 ALA A CA 1
ATOM 796 C C . ALA A 1 100 ? 9.32 -26.922 -16.609 1 98.38 100 ALA A C 1
ATOM 798 O O . ALA A 1 100 ? 9.523 -27.938 -15.938 1 98.38 100 ALA A O 1
ATOM 799 N N . ALA A 1 101 ? 9.555 -26.812 -17.938 1 97.81 101 ALA A N 1
ATOM 800 C CA . ALA A 1 101 ? 10.062 -27.969 -18.672 1 97.81 101 ALA A CA 1
ATOM 801 C C . ALA A 1 101 ? 11.5 -28.281 -18.266 1 97.81 101 ALA A C 1
ATOM 803 O O . ALA A 1 101 ? 11.945 -29.422 -18.391 1 97.81 101 ALA A O 1
ATOM 804 N N . SER A 1 102 ? 12.227 -27.281 -17.844 1 95.38 102 SER A N 1
ATOM 805 C CA . SER A 1 102 ? 13.625 -27.438 -17.453 1 95.38 102 SER A CA 1
ATOM 806 C C . SER A 1 102 ? 13.938 -26.609 -16.203 1 95.38 102 SER A C 1
ATOM 808 O O . SER A 1 102 ? 13.102 -25.828 -15.75 1 95.38 102 SER A O 1
ATOM 810 N N . ASN A 1 103 ? 15.07 -26.812 -15.648 1 90.12 103 ASN A N 1
ATOM 811 C CA . ASN A 1 103 ? 15.523 -26.047 -14.5 1 90.12 103 ASN A CA 1
ATOM 812 C C . ASN A 1 103 ? 16.5 -24.953 -14.898 1 90.12 103 ASN A C 1
ATOM 814 O O . ASN A 1 103 ? 17.344 -24.547 -14.102 1 90.12 103 ASN A O 1
ATOM 818 N N . ASN A 1 104 ? 16.375 -24.531 -16.172 1 90.06 104 ASN A N 1
ATOM 819 C CA . ASN A 1 104 ? 17.25 -23.469 -16.641 1 90.06 104 ASN A CA 1
ATOM 820 C C . ASN A 1 104 ? 16.812 -22.109 -16.094 1 90.06 104 ASN A C 1
ATOM 822 O O . ASN A 1 104 ? 15.656 -21.938 -15.703 1 90.06 104 ASN A O 1
ATOM 826 N N . ARG A 1 105 ? 17.75 -21.188 -16.078 1 85.5 105 ARG A N 1
ATOM 827 C CA . ARG A 1 105 ? 17.516 -19.875 -15.477 1 85.5 105 ARG A CA 1
ATOM 828 C C . ARG A 1 105 ? 16.688 -18.984 -16.406 1 85.5 105 ARG A C 1
ATOM 830 O O . ARG A 1 105 ? 16.422 -17.828 -16.078 1 85.5 105 ARG A O 1
ATOM 837 N N . SER A 1 106 ? 16.281 -19.547 -17.578 1 92.44 106 SER A N 1
ATOM 838 C CA . SER A 1 106 ? 15.492 -18.75 -18.5 1 92.44 106 SER A CA 1
ATOM 839 C C . SER A 1 106 ? 14 -18.984 -18.281 1 92.44 106 SER A C 1
ATOM 841 O O . SER A 1 106 ? 13.164 -18.344 -18.938 1 92.44 106 SER A O 1
ATOM 843 N N . GLU A 1 107 ? 13.695 -19.938 -17.391 1 96.5 107 GLU A N 1
ATOM 844 C CA . GLU A 1 107 ? 12.297 -20.266 -17.141 1 96.5 107 GLU A CA 1
ATOM 845 C C . GLU A 1 107 ? 11.602 -19.156 -16.359 1 96.5 107 GLU A C 1
ATOM 847 O O . GLU A 1 107 ? 12.227 -18.484 -15.539 1 96.5 107 GLU A O 1
ATOM 852 N N . TRP A 1 108 ? 10.297 -18.922 -16.703 1 97.31 108 TRP A N 1
ATOM 853 C CA . TRP A 1 108 ? 9.523 -17.953 -15.938 1 97.31 108 TRP A CA 1
ATOM 854 C C . TRP A 1 108 ? 8.039 -18.281 -15.969 1 97.31 108 TRP A C 1
ATOM 856 O O . TRP A 1 108 ? 7.562 -18.922 -16.922 1 97.31 108 TRP A O 1
ATOM 866 N N . LEU A 1 109 ? 7.316 -18 -14.883 1 98.31 109 LEU A N 1
ATOM 867 C CA . LEU A 1 109 ? 5.859 -17.906 -14.797 1 98.31 109 LEU A CA 1
ATOM 868 C C . LEU A 1 109 ? 5.406 -16.453 -14.742 1 98.31 109 LEU A C 1
ATOM 870 O O . LEU A 1 109 ? 5.957 -15.656 -13.984 1 98.31 109 LEU A O 1
ATOM 874 N N . GLN A 1 110 ? 4.395 -16.031 -15.633 1 98.44 110 GLN A N 1
ATOM 875 C CA . GLN A 1 110 ? 3.955 -14.641 -15.742 1 98.44 110 GLN A CA 1
ATOM 876 C C . GLN A 1 110 ? 2.473 -14.5 -15.414 1 98.44 110 GLN A C 1
ATOM 878 O O . GLN A 1 110 ? 1.654 -15.312 -15.844 1 98.44 110 GLN A O 1
ATOM 883 N N . VAL A 1 111 ? 2.193 -13.523 -14.57 1 98.56 111 VAL A N 1
ATOM 884 C CA . VAL A 1 111 ? 0.816 -13.141 -14.289 1 98.56 111 VAL A CA 1
ATOM 885 C C . VAL A 1 111 ? 0.562 -11.727 -14.805 1 98.56 111 VAL A C 1
ATOM 887 O O . VAL A 1 111 ? 1.34 -10.805 -14.531 1 98.56 111 VAL A O 1
ATOM 890 N N . ASP A 1 112 ? -0.454 -11.625 -15.617 1 98.25 112 ASP A N 1
ATOM 891 C CA . ASP A 1 112 ? -0.962 -10.328 -16.047 1 98.25 112 ASP A CA 1
ATOM 892 C C . ASP A 1 112 ? -2.15 -9.883 -15.203 1 98.25 112 ASP A C 1
ATOM 894 O O . ASP A 1 112 ? -3.236 -10.461 -15.297 1 98.25 112 ASP A O 1
ATOM 898 N N . LEU A 1 113 ? -2.027 -8.781 -14.422 1 96.69 113 LEU A N 1
ATOM 899 C CA . LEU A 1 113 ? -3.082 -8.312 -13.531 1 96.69 113 LEU A CA 1
ATOM 900 C C . LEU A 1 113 ? -4.004 -7.328 -14.258 1 96.69 113 LEU A C 1
ATOM 902 O O . LEU A 1 113 ? -4.898 -6.746 -13.641 1 96.69 113 LEU A O 1
ATOM 906 N N . GLN A 1 114 ? -3.76 -7.184 -15.57 1 96.19 114 GLN A N 1
ATOM 907 C CA . GLN A 1 114 ? -4.582 -6.418 -16.5 1 96.19 114 GLN A CA 1
ATOM 908 C C . GLN A 1 114 ? -4.438 -4.918 -16.266 1 96.19 114 GLN A C 1
ATOM 910 O O . GLN A 1 114 ? -4.707 -4.113 -17.156 1 96.19 114 GLN A O 1
ATOM 915 N N . SER A 1 115 ? -4.172 -4.5 -15.031 1 92.38 115 SER A N 1
ATOM 916 C CA . SER A 1 115 ? -3.828 -3.129 -14.672 1 92.38 115 SER A CA 1
ATOM 917 C C . SER A 1 115 ? -2.76 -3.092 -13.586 1 92.38 115 SER A C 1
ATOM 919 O O . SER A 1 115 ? -2.586 -4.062 -12.844 1 92.38 115 SER A O 1
ATOM 921 N N . PRO A 1 116 ? -2.004 -1.979 -13.586 1 89.81 116 PRO A N 1
ATOM 922 C CA . PRO A 1 116 ? -1.015 -1.896 -12.508 1 89.81 116 PRO A CA 1
ATOM 923 C C . PRO A 1 116 ? -1.645 -1.988 -11.117 1 89.81 116 PRO A C 1
ATOM 925 O O . PRO A 1 116 ? -2.713 -1.419 -10.883 1 89.81 116 PRO A O 1
ATOM 928 N N . LYS A 1 117 ? -1.038 -2.85 -10.297 1 86.88 117 LYS A N 1
ATOM 929 C CA . LYS A 1 117 ? -1.411 -3.025 -8.898 1 86.88 117 LYS A CA 1
ATOM 930 C C . LYS A 1 117 ? -0.207 -2.832 -7.98 1 86.88 117 LYS A C 1
ATOM 932 O O . LYS A 1 117 ? 0.939 -2.889 -8.43 1 86.88 117 LYS A O 1
ATOM 937 N N . LYS A 1 118 ? -0.56 -2.439 -6.805 1 82.69 118 LYS A N 1
ATOM 938 C CA . LYS A 1 118 ? 0.462 -2.455 -5.762 1 82.69 118 LYS A CA 1
ATOM 939 C C . LYS A 1 118 ? 0.601 -3.846 -5.152 1 82.69 118 LYS A C 1
ATOM 941 O O . LYS A 1 118 ? -0.307 -4.32 -4.465 1 82.69 118 LYS A O 1
ATOM 946 N N . ILE A 1 119 ? 1.717 -4.535 -5.441 1 84.62 119 ILE A N 1
ATOM 947 C CA . ILE A 1 119 ? 1.941 -5.898 -4.977 1 84.62 119 ILE A CA 1
ATOM 948 C C . ILE A 1 119 ? 2.834 -5.883 -3.738 1 84.62 119 ILE A C 1
ATOM 950 O O . ILE A 1 119 ? 3.967 -5.402 -3.789 1 84.62 119 ILE A O 1
ATOM 954 N N . THR A 1 120 ? 2.273 -6.398 -2.623 1 75.12 120 THR A N 1
ATOM 955 C CA . THR A 1 120 ? 2.977 -6.316 -1.348 1 75.12 120 THR A CA 1
ATOM 956 C C . THR A 1 120 ? 3.654 -7.645 -1.019 1 75.12 120 THR A C 1
ATOM 958 O O . THR A 1 120 ? 4.496 -7.715 -0.119 1 75.12 120 THR A O 1
ATOM 961 N N . GLY A 1 121 ? 3.295 -8.664 -1.676 1 80.56 121 GLY A N 1
ATOM 962 C CA . GLY A 1 121 ? 3.926 -9.945 -1.398 1 80.56 121 GLY A CA 1
ATOM 963 C C . GLY A 1 121 ? 3.461 -11.055 -2.326 1 80.56 121 GLY A C 1
ATOM 964 O O . GLY A 1 121 ? 2.578 -10.844 -3.16 1 80.56 121 GLY A O 1
ATOM 965 N N . ILE A 1 122 ? 4.195 -12.164 -2.279 1 87.88 122 ILE A N 1
ATOM 966 C CA . ILE A 1 122 ? 3.879 -13.391 -3.012 1 87.88 122 ILE A CA 1
ATOM 967 C C . ILE A 1 122 ? 3.855 -14.578 -2.051 1 87.88 122 ILE A C 1
ATOM 969 O O . ILE A 1 122 ? 4.723 -14.695 -1.182 1 87.88 122 ILE A O 1
ATOM 973 N N . ILE A 1 123 ? 2.875 -15.336 -2.139 1 85.94 123 ILE A N 1
ATOM 974 C CA . ILE A 1 123 ? 2.793 -16.625 -1.456 1 85.94 123 ILE A CA 1
ATOM 975 C C . ILE A 1 123 ? 3.068 -17.75 -2.445 1 85.94 123 ILE A C 1
ATOM 977 O O . ILE A 1 123 ? 2.488 -17.781 -3.533 1 85.94 123 ILE A O 1
ATOM 981 N N . THR A 1 124 ? 4.055 -18.562 -2.088 1 89.88 124 THR A N 1
ATOM 982 C CA . THR A 1 124 ? 4.375 -19.688 -2.973 1 89.88 124 THR A CA 1
ATOM 983 C C . THR A 1 124 ? 4.152 -21.016 -2.266 1 89.88 124 THR A C 1
ATOM 985 O O . THR A 1 124 ? 4.242 -21.094 -1.039 1 89.88 124 THR A O 1
ATOM 988 N N . GLN A 1 125 ? 3.783 -21.953 -3.07 1 89.69 125 GLN A N 1
ATOM 989 C CA . GLN A 1 125 ? 3.535 -23.328 -2.658 1 89.69 125 GLN A CA 1
ATOM 990 C C . GLN A 1 125 ? 4.062 -24.312 -3.693 1 89.69 125 GLN A C 1
ATOM 992 O O . GLN A 1 125 ? 4.047 -24.031 -4.895 1 89.69 125 GLN A O 1
ATOM 997 N N . GLY A 1 126 ? 4.66 -25.422 -3.191 1 92.44 126 GLY A N 1
ATOM 998 C CA . GLY A 1 126 ? 5.035 -26.5 -4.09 1 92.44 126 GLY A CA 1
ATOM 999 C C . GLY A 1 126 ? 3.896 -27.469 -4.367 1 92.44 126 GLY A C 1
ATOM 1000 O O . GLY A 1 126 ? 2.729 -27.125 -4.172 1 92.44 126 GLY A O 1
ATOM 1001 N N . ALA A 1 127 ? 4.289 -28.578 -4.992 1 93.25 127 ALA A N 1
ATOM 1002 C CA . ALA A 1 127 ? 3.334 -29.625 -5.305 1 93.25 127 ALA A CA 1
ATOM 1003 C C . ALA A 1 127 ? 4.012 -31 -5.312 1 93.25 127 ALA A C 1
ATOM 1005 O O . ALA A 1 127 ? 5.223 -31.094 -5.109 1 93.25 127 ALA A O 1
ATOM 1006 N N . LYS A 1 128 ? 3.197 -31.984 -5.359 1 90.25 128 LYS A N 1
ATOM 1007 C CA . LYS A 1 128 ? 3.693 -33.344 -5.422 1 90.25 128 LYS A CA 1
ATOM 1008 C C . LYS A 1 128 ? 3.354 -34 -6.766 1 90.25 128 LYS A C 1
ATOM 1010 O O . LYS A 1 128 ? 2.211 -33.938 -7.219 1 90.25 128 LYS A O 1
ATOM 1015 N N . ASP A 1 129 ? 4.34 -34.5 -7.449 1 90.75 129 ASP A N 1
ATOM 1016 C CA . ASP A 1 129 ? 4.164 -35.312 -8.648 1 90.75 129 ASP A CA 1
ATOM 1017 C C . ASP A 1 129 ? 4.52 -36.781 -8.391 1 90.75 129 ASP A C 1
ATOM 1019 O O . ASP A 1 129 ? 5.695 -37.125 -8.281 1 90.75 129 ASP A O 1
ATOM 1023 N N . PHE A 1 130 ? 3.551 -37.656 -8.328 1 86.81 130 PHE A N 1
ATOM 1024 C CA . PHE A 1 130 ? 3.715 -39.094 -8.062 1 86.81 130 PHE A CA 1
ATOM 1025 C C . PHE A 1 130 ? 4.648 -39.312 -6.879 1 86.81 130 PHE A C 1
ATOM 1027 O O . PHE A 1 130 ? 5.598 -40.094 -6.969 1 86.81 130 PHE A O 1
ATOM 1034 N N . GLY A 1 131 ? 4.34 -38.625 -5.789 1 83.81 131 GLY A N 1
ATOM 1035 C CA . GLY A 1 131 ? 5.016 -38.844 -4.523 1 83.81 131 GLY A CA 1
ATOM 1036 C C . GLY A 1 131 ? 6.23 -37.969 -4.328 1 83.81 131 GLY A C 1
ATOM 1037 O O . GLY A 1 131 ? 6.742 -37.812 -3.211 1 83.81 131 GLY A O 1
ATOM 1038 N N . SER A 1 132 ? 6.734 -37.344 -5.371 1 88.06 132 SER A N 1
ATOM 1039 C CA . SER A 1 132 ? 7.902 -36.469 -5.262 1 88.06 132 SER A CA 1
ATOM 1040 C C . SER A 1 132 ? 7.492 -35.031 -4.965 1 88.06 132 SER A C 1
ATOM 1042 O O . SER A 1 132 ? 6.695 -34.438 -5.699 1 88.06 132 SER A O 1
ATOM 1044 N N . ILE A 1 133 ? 8.008 -34.5 -3.852 1 84.88 133 ILE A N 1
ATOM 1045 C CA . ILE A 1 133 ? 7.75 -33.125 -3.502 1 84.88 133 ILE A CA 1
ATOM 1046 C C . ILE A 1 133 ? 8.617 -32.188 -4.363 1 84.88 133 ILE A C 1
ATOM 1048 O O . ILE A 1 133 ? 9.836 -32.375 -4.426 1 84.88 133 ILE A O 1
ATOM 1052 N N . GLN A 1 134 ? 7.992 -31.359 -5.066 1 92 134 GLN A N 1
ATOM 1053 C CA . GLN A 1 134 ? 8.641 -30.422 -5.969 1 92 134 GLN A CA 1
ATOM 1054 C C . GLN A 1 134 ? 8.289 -28.969 -5.602 1 92 134 GLN A C 1
ATOM 1056 O O . GLN A 1 134 ? 7.152 -28.688 -5.223 1 92 134 GLN A O 1
ATOM 1061 N N . PHE A 1 135 ? 9.312 -28.109 -5.629 1 88.94 135 PHE A N 1
ATOM 1062 C CA . PHE A 1 135 ? 8.984 -26.703 -5.371 1 88.94 135 PHE A CA 1
ATOM 1063 C C . PHE A 1 135 ? 10.148 -25.797 -5.754 1 88.94 135 PHE A C 1
ATOM 1065 O O . PHE A 1 135 ? 11.258 -26.266 -6.004 1 88.94 135 PHE A O 1
ATOM 1072 N N . VAL A 1 136 ? 9.883 -24.531 -5.871 1 88.75 136 VAL A N 1
ATOM 1073 C CA . VAL A 1 136 ? 10.875 -23.484 -6.094 1 88.75 136 VAL A CA 1
ATOM 1074 C C . VAL A 1 136 ? 11.391 -22.969 -4.754 1 88.75 136 VAL A C 1
ATOM 1076 O O . VAL A 1 136 ? 10.633 -22.406 -3.961 1 88.75 136 VAL A O 1
ATOM 1079 N N . MET A 1 137 ? 12.617 -23.172 -4.484 1 78.44 137 MET A N 1
ATOM 1080 C CA . MET A 1 137 ? 13.219 -22.781 -3.207 1 78.44 137 MET A CA 1
ATOM 1081 C C . MET A 1 137 ? 13.625 -21.312 -3.217 1 78.44 137 MET A C 1
ATOM 1083 O O . MET A 1 137 ? 13.562 -20.641 -2.186 1 78.44 137 MET A O 1
ATOM 1087 N N . ALA A 1 138 ? 14.172 -20.875 -4.352 1 81 138 ALA A N 1
ATOM 1088 C CA . ALA A 1 138 ? 14.562 -19.484 -4.527 1 81 138 ALA A CA 1
ATOM 1089 C C . ALA A 1 138 ? 14.164 -18.969 -5.906 1 81 138 ALA A C 1
ATOM 1091 O O . ALA A 1 138 ? 14.195 -19.719 -6.887 1 81 138 ALA A O 1
ATOM 1092 N N . PHE A 1 139 ? 13.758 -17.797 -6.016 1 88.25 139 PHE A N 1
ATOM 1093 C CA . PHE A 1 139 ? 13.352 -17.188 -7.281 1 88.25 139 PHE A CA 1
ATOM 1094 C C . PHE A 1 139 ? 13.656 -15.695 -7.293 1 88.25 139 PHE A C 1
ATOM 1096 O O . PHE A 1 139 ? 13.852 -15.086 -6.238 1 88.25 139 PHE A O 1
ATOM 1103 N N . LYS A 1 140 ? 13.805 -15.125 -8.445 1 85.44 140 LYS A N 1
ATOM 1104 C CA . LYS A 1 140 ? 13.797 -13.688 -8.695 1 85.44 140 LYS A CA 1
ATOM 1105 C C . LYS A 1 140 ? 12.43 -13.219 -9.18 1 85.44 140 LYS A C 1
ATOM 1107 O O . LYS A 1 140 ? 11.648 -14.016 -9.719 1 85.44 140 LYS A O 1
ATOM 1112 N N . VAL A 1 141 ? 12.156 -11.977 -8.82 1 89.19 141 VAL A N 1
ATOM 1113 C CA . VAL A 1 141 ? 10.914 -11.375 -9.312 1 89.19 141 VAL A CA 1
ATOM 1114 C C . VAL A 1 141 ? 11.242 -10.305 -10.352 1 89.19 141 VAL A C 1
ATOM 1116 O O . VAL A 1 141 ? 12.055 -9.422 -10.109 1 89.19 141 VAL A O 1
ATOM 1119 N N . ALA A 1 142 ? 10.672 -10.5 -11.586 1 92.44 142 ALA A N 1
ATOM 1120 C CA . ALA A 1 142 ? 10.68 -9.453 -12.602 1 92.44 142 ALA A CA 1
ATOM 1121 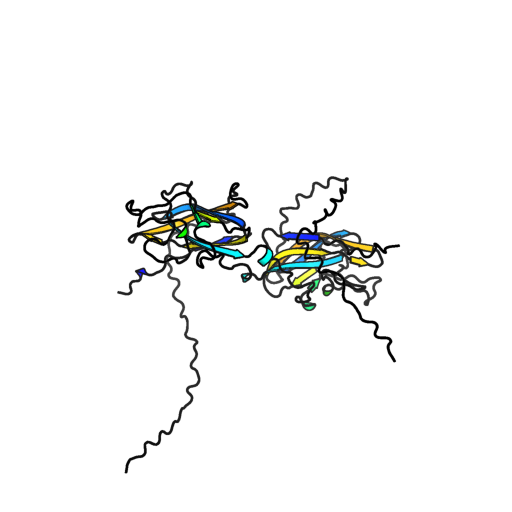C C . ALA A 1 142 ? 9.305 -8.805 -12.734 1 92.44 142 ALA A C 1
ATOM 1123 O O . ALA A 1 142 ? 8.281 -9.477 -12.594 1 92.44 142 ALA A O 1
ATOM 1124 N N . HIS A 1 143 ? 9.305 -7.469 -12.898 1 92.31 143 HIS A N 1
ATOM 1125 C CA . HIS A 1 143 ? 8.023 -6.781 -13.047 1 92.31 143 HIS A CA 1
ATOM 1126 C C . HIS A 1 143 ? 8.055 -5.82 -14.234 1 92.31 143 HIS A C 1
ATOM 1128 O O . HIS A 1 143 ? 9.125 -5.41 -14.68 1 92.31 143 HIS A O 1
ATOM 1134 N N . SER A 1 144 ? 6.887 -5.598 -14.828 1 93.94 144 SER A N 1
ATOM 1135 C CA . SER A 1 144 ? 6.723 -4.785 -16.031 1 93.94 144 SER A CA 1
ATOM 1136 C C . SER A 1 144 ? 5.352 -4.113 -16.062 1 93.94 144 SER A C 1
ATOM 1138 O O . SER A 1 144 ? 4.375 -4.664 -15.547 1 93.94 144 SER A O 1
ATOM 1140 N N . ASP A 1 145 ? 5.336 -2.959 -16.656 1 90 145 ASP A N 1
ATOM 1141 C CA . ASP A 1 145 ? 4.059 -2.271 -16.828 1 90 145 ASP A CA 1
ATOM 1142 C C . ASP A 1 145 ? 3.447 -2.598 -18.188 1 90 145 ASP A C 1
ATOM 1144 O O . ASP A 1 145 ? 2.246 -2.414 -18.391 1 90 145 ASP A O 1
ATOM 1148 N N . ASP A 1 146 ? 4.285 -3.021 -19.109 1 92.62 146 ASP A N 1
ATOM 1149 C CA . ASP A 1 146 ? 3.797 -3.188 -20.469 1 92.62 146 ASP A CA 1
ATOM 1150 C C . ASP A 1 146 ? 3.994 -4.625 -20.953 1 92.62 146 ASP A C 1
ATOM 1152 O O . ASP A 1 146 ? 3.578 -4.977 -22.062 1 92.62 146 ASP A O 1
ATOM 1156 N N . GLY A 1 147 ? 4.648 -5.453 -20.25 1 93.19 147 GLY A N 1
ATOM 1157 C CA . GLY A 1 147 ? 4.898 -6.836 -20.641 1 93.19 147 GLY A CA 1
ATOM 1158 C C . GLY A 1 147 ? 6.043 -6.988 -21.625 1 93.19 147 GLY A C 1
ATOM 1159 O O . GLY A 1 147 ? 6.258 -8.07 -22.172 1 93.19 147 GLY A O 1
ATOM 1160 N N . GLN A 1 148 ? 6.828 -5.879 -21.875 1 93.88 148 GLN A N 1
ATOM 1161 C CA . GLN A 1 148 ? 7.91 -5.898 -22.844 1 93.88 148 GLN A CA 1
ATOM 1162 C C . GLN A 1 148 ? 9.242 -5.547 -22.203 1 93.88 148 GLN A C 1
ATOM 1164 O O . GLN A 1 148 ? 10.281 -6.117 -22.547 1 93.88 148 GLN A O 1
ATOM 1169 N N . THR A 1 149 ? 9.203 -4.59 -21.391 1 92.88 149 THR A N 1
ATOM 1170 C CA . THR A 1 149 ? 10.391 -4.172 -20.656 1 92.88 149 THR A CA 1
ATOM 1171 C C . THR A 1 149 ? 10.312 -4.605 -19.203 1 92.88 149 THR A C 1
ATOM 1173 O O . THR A 1 149 ? 9.305 -4.383 -18.531 1 92.88 149 THR A O 1
ATOM 1176 N N . TRP A 1 150 ? 11.336 -5.262 -18.797 1 92.19 150 TRP A N 1
ATOM 1177 C CA . TRP A 1 150 ? 11.281 -5.895 -17.484 1 92.19 150 TRP A CA 1
ATOM 1178 C C . TRP A 1 150 ? 12.359 -5.336 -16.562 1 92.19 150 TRP A C 1
ATOM 1180 O O . TRP A 1 150 ? 13.477 -5.07 -17 1 92.19 150 TRP A O 1
ATOM 1190 N N . THR A 1 151 ? 11.969 -5.125 -15.258 1 89.19 151 THR A N 1
ATOM 1191 C CA . THR A 1 151 ? 12.891 -4.777 -14.188 1 89.19 151 THR A CA 1
ATOM 1192 C C . THR A 1 151 ? 12.961 -5.902 -13.156 1 89.19 151 THR A C 1
ATOM 1194 O O . THR A 1 151 ? 11.938 -6.43 -12.727 1 89.19 151 THR A O 1
ATOM 1197 N N . ILE A 1 152 ? 14.164 -6.332 -12.844 1 86.5 152 ILE A N 1
ATOM 1198 C CA . ILE A 1 152 ? 14.344 -7.363 -11.828 1 86.5 152 ILE A CA 1
ATOM 1199 C C . ILE A 1 152 ? 14.422 -6.719 -10.445 1 86.5 152 ILE A C 1
ATOM 1201 O O . ILE A 1 152 ? 15.109 -5.719 -10.258 1 86.5 152 ILE A O 1
ATOM 1205 N N . MET A 1 153 ? 13.508 -7.227 -9.547 1 78.19 153 MET A N 1
ATOM 1206 C CA . MET A 1 153 ? 13.523 -6.715 -8.18 1 78.19 153 MET A CA 1
ATOM 1207 C C . MET A 1 153 ? 14.852 -7.027 -7.504 1 78.19 153 MET A C 1
ATOM 1209 O O . MET A 1 153 ? 15.367 -8.141 -7.617 1 78.19 153 MET A O 1
ATOM 1213 N N . LYS A 1 154 ? 15.578 -5.953 -6.984 1 59.53 154 LYS A N 1
ATOM 1214 C CA . LYS A 1 154 ? 16.875 -6.125 -6.324 1 59.53 154 LYS A CA 1
ATOM 1215 C C . LYS A 1 154 ? 16.688 -6.551 -4.871 1 59.53 154 LYS A C 1
ATOM 1217 O O . LYS A 1 154 ? 15.867 -5.988 -4.152 1 59.53 154 LYS A O 1
ATOM 1222 N N . ASP A 1 155 ? 16.656 -7.738 -4.504 1 50.34 155 ASP A N 1
ATOM 1223 C CA . ASP A 1 155 ? 16.578 -8.195 -3.119 1 50.34 155 ASP A CA 1
ATOM 1224 C C . ASP A 1 155 ? 17.484 -7.363 -2.215 1 50.34 155 ASP A C 1
ATOM 1226 O O . ASP A 1 155 ? 18.703 -7.297 -2.439 1 50.34 155 ASP A O 1
ATOM 1230 N N . GLU A 1 156 ? 17.172 -6.281 -1.602 1 39.03 156 GLU A N 1
ATOM 1231 C CA . GLU A 1 156 ? 18.109 -5.949 -0.541 1 39.03 156 GLU A CA 1
ATOM 1232 C C . GLU A 1 156 ? 18.344 -7.141 0.389 1 39.03 156 GLU A C 1
ATOM 1234 O O . GLU A 1 156 ? 19.438 -7.316 0.926 1 39.03 156 GLU A O 1
ATOM 1239 N N . THR A 1 157 ? 17.281 -7.766 0.993 1 35.06 157 THR A N 1
ATOM 1240 C CA . THR A 1 157 ? 17.531 -8.812 1.975 1 35.06 157 THR A CA 1
ATOM 1241 C C . THR A 1 157 ? 18.062 -10.078 1.297 1 35.06 157 THR A C 1
ATOM 1243 O O . THR A 1 157 ? 18.188 -11.117 1.936 1 35.06 157 THR A O 1
ATOM 1246 N N . THR A 1 158 ? 18.25 -10.164 0.119 1 33.91 158 THR A N 1
ATOM 1247 C CA . THR A 1 158 ? 18.75 -11.523 -0.074 1 33.91 158 THR A CA 1
ATOM 1248 C C . THR A 1 158 ? 20.047 -11.734 0.694 1 33.91 158 THR A C 1
ATOM 1250 O O . THR A 1 158 ? 21.125 -11.781 0.098 1 33.91 158 THR A O 1
ATOM 1253 N N . LYS A 1 159 ? 20.219 -10.984 1.864 1 31.73 159 LYS A N 1
ATOM 1254 C CA . LYS A 1 159 ? 21.234 -11.664 2.66 1 31.73 159 LYS A CA 1
ATOM 1255 C C . LYS A 1 159 ? 20.828 -13.094 2.979 1 31.73 159 LYS A C 1
ATOM 1257 O O . LYS A 1 159 ? 21.406 -13.734 3.863 1 31.73 159 LYS A O 1
ATOM 1262 N N . THR A 1 160 ? 19.828 -13.586 2.553 1 29.19 160 THR A N 1
ATOM 1263 C CA . THR A 1 160 ? 19.766 -14.938 3.109 1 29.19 160 THR A CA 1
ATOM 1264 C C . THR A 1 160 ? 20.969 -15.766 2.637 1 29.19 160 THR A C 1
ATOM 1266 O O . THR A 1 160 ? 21.016 -16.969 2.859 1 29.19 160 THR A O 1
ATOM 1269 N N . ASP A 1 161 ? 22.25 -15.438 2.641 1 29.14 161 ASP A N 1
ATOM 1270 C CA . ASP A 1 161 ? 22.812 -16.781 2.764 1 29.14 161 ASP A CA 1
ATOM 1271 C C . ASP A 1 161 ? 22.422 -17.422 4.086 1 29.14 161 ASP A C 1
ATOM 1273 O O . ASP A 1 161 ? 23.125 -18.297 4.594 1 29.14 161 ASP A O 1
ATOM 1277 N N . LYS A 1 162 ? 21.781 -16.719 5.074 1 28.09 162 LYS A N 1
ATOM 1278 C CA . LYS A 1 162 ? 21.719 -17.531 6.281 1 28.09 162 LYS A CA 1
ATOM 1279 C C . LYS A 1 162 ? 20.984 -18.844 6.012 1 28.09 162 LYS A C 1
ATOM 1281 O O . LYS A 1 162 ? 19.75 -18.875 5.922 1 28.09 162 LYS A O 1
ATOM 1286 N N . VAL A 1 163 ? 21.578 -19.734 5.266 1 26.75 163 VAL A N 1
ATOM 1287 C CA . VAL A 1 163 ? 21.328 -21.172 5.328 1 26.75 163 VAL A CA 1
ATOM 1288 C C . VAL A 1 163 ? 21.281 -21.625 6.789 1 26.75 163 VAL A C 1
ATOM 1290 O O . VAL A 1 163 ? 22.297 -21.594 7.484 1 26.75 163 VAL A O 1
ATOM 1293 N N . SER A 1 164 ? 20.25 -21.203 7.688 1 26.48 164 SER A N 1
ATOM 1294 C CA . SER A 1 164 ? 20.281 -22.031 8.898 1 26.48 164 SER A CA 1
ATOM 1295 C C . SER A 1 164 ? 20.516 -23.5 8.562 1 26.48 164 SER A C 1
ATOM 1297 O O . SER A 1 164 ? 19.828 -24.062 7.699 1 26.48 164 SER A O 1
ATOM 1299 N N . PRO A 1 165 ? 21.656 -24.062 8.859 1 26.5 165 PRO A N 1
ATOM 1300 C CA . PRO A 1 165 ? 21.812 -25.516 8.859 1 26.5 165 PRO A CA 1
ATOM 1301 C C . PRO A 1 165 ? 20.578 -26.25 9.367 1 26.5 165 PRO A C 1
ATOM 1303 O O . PRO A 1 165 ? 19.859 -26.891 8.578 1 26.5 165 PRO A O 1
ATOM 1306 N N . ASP A 1 166 ? 20.703 -26.953 10.68 1 25.27 166 ASP A N 1
ATOM 1307 C CA . ASP A 1 166 ? 20.297 -28.203 11.281 1 25.27 166 ASP A CA 1
ATOM 1308 C C . ASP A 1 166 ? 18.875 -28.125 11.812 1 25.27 166 ASP A C 1
ATOM 1310 O O . ASP A 1 166 ? 18.062 -29.031 11.562 1 25.27 166 ASP A O 1
ATOM 1314 N N . GLU A 1 167 ? 18.703 -27.656 13.188 1 26.27 167 GLU A N 1
ATOM 1315 C CA . GLU A 1 167 ? 17.812 -28.219 14.219 1 26.27 167 GLU A CA 1
ATOM 1316 C C . GLU A 1 167 ? 16.359 -27.891 13.922 1 26.27 167 GLU A C 1
ATOM 1318 O O . GLU A 1 167 ? 15.992 -26.734 13.742 1 26.27 167 GLU A O 1
ATOM 1323 N N . THR A 1 168 ? 15.484 -28.891 13.531 1 25.73 168 THR A N 1
ATOM 1324 C CA . THR A 1 168 ? 14.109 -29.375 13.438 1 25.73 168 THR A CA 1
ATOM 1325 C C . THR A 1 168 ? 13.297 -28.922 14.648 1 25.73 168 THR A C 1
ATOM 1327 O O . THR A 1 168 ? 12.703 -29.734 15.352 1 25.73 168 THR A O 1
ATOM 1330 N N . GLU A 1 169 ? 13.812 -27.984 15.547 1 24.77 169 GLU A N 1
ATOM 1331 C CA . GLU A 1 169 ? 12.883 -28.047 16.672 1 24.77 169 GLU A CA 1
ATOM 1332 C C . GLU A 1 169 ? 11.461 -27.719 16.234 1 24.77 169 GLU A C 1
ATOM 1334 O O . GLU A 1 169 ? 11.234 -26.734 15.531 1 24.77 169 GLU A O 1
ATOM 1339 N N . LEU A 1 170 ? 10.578 -28.75 16.266 1 22.94 170 LEU A N 1
ATOM 1340 C CA . LEU A 1 170 ? 9.133 -28.953 16.188 1 22.94 170 LEU A CA 1
ATOM 1341 C C . LEU A 1 170 ? 8.383 -27.906 17 1 22.94 170 LEU A C 1
ATOM 1343 O O . LEU A 1 170 ? 8.562 -27.812 18.219 1 22.94 170 LEU A O 1
ATOM 1347 N N . ILE A 1 171 ? 8.516 -26.656 16.719 1 22.94 171 ILE A N 1
ATOM 1348 C CA . ILE A 1 171 ? 7.711 -25.812 17.594 1 22.94 171 ILE A CA 1
ATOM 1349 C C . ILE A 1 171 ? 6.328 -26.438 17.781 1 22.94 171 ILE A C 1
ATOM 1351 O O . ILE A 1 171 ? 5.625 -26.703 16.797 1 22.94 171 ILE A O 1
ATOM 1355 N N . PRO A 1 172 ? 6.137 -27.078 19.016 1 24.39 172 PRO A N 1
ATOM 1356 C CA . PRO A 1 172 ? 4.898 -27.719 19.469 1 24.39 172 PRO A CA 1
ATOM 1357 C C . PRO A 1 172 ? 3.658 -26.875 19.156 1 24.39 172 PRO A C 1
ATOM 1359 O O . PRO A 1 172 ? 3.75 -25.656 19.016 1 24.39 172 PRO A O 1
ATOM 1362 N N . LEU A 1 173 ? 2.648 -27.562 18.703 1 22.16 173 LEU A N 1
ATOM 1363 C CA . LEU A 1 173 ? 1.223 -27.375 18.469 1 22.16 173 LEU A CA 1
ATOM 1364 C C . LEU A 1 173 ? 0.563 -26.641 19.625 1 22.16 173 LEU A C 1
ATOM 1366 O O . LEU A 1 173 ? 0.385 -27.203 20.703 1 22.16 173 LEU A O 1
ATOM 1370 N N . GLY A 1 174 ? 1.153 -25.406 20.078 1 22.05 174 GLY A N 1
ATOM 1371 C CA . GLY A 1 174 ? 0.374 -24.922 21.219 1 22.05 174 GLY A CA 1
ATOM 1372 C C . GLY A 1 174 ? -1.123 -25.047 21 1 22.05 174 GLY A C 1
ATOM 1373 O O . GLY A 1 174 ? -1.591 -25.094 19.859 1 22.05 174 GLY A O 1
ATOM 1374 N N . ASN A 1 175 ? -1.875 -25.547 22.016 1 22.12 175 ASN A N 1
ATOM 1375 C CA . ASN A 1 175 ? -3.262 -25.875 22.344 1 22.12 175 ASN A CA 1
ATOM 1376 C C . ASN A 1 175 ? -4.203 -24.719 21.969 1 22.12 175 ASN A C 1
ATOM 1378 O O . ASN A 1 175 ? -3.957 -23.578 22.344 1 22.12 175 ASN A O 1
ATOM 1382 N N . ALA A 1 176 ? -4.734 -24.734 20.719 1 21.47 176 ALA A N 1
ATOM 1383 C CA . ALA A 1 176 ? -6.027 -24.141 20.406 1 21.47 176 ALA A CA 1
ATOM 1384 C C . ALA A 1 176 ? -6.988 -24.25 21.594 1 21.47 176 ALA A C 1
ATOM 1386 O O . ALA A 1 176 ? -7.57 -25.297 21.828 1 21.47 176 ALA A O 1
ATOM 1387 N N . THR A 1 177 ? -6.43 -23.906 22.781 1 21.47 177 THR A N 1
ATOM 1388 C CA . THR A 1 177 ? -7.359 -24.062 23.906 1 21.47 177 THR A CA 1
ATOM 1389 C C . THR A 1 177 ? -8.719 -23.469 23.547 1 21.47 177 THR A C 1
ATOM 1391 O O . THR A 1 177 ? -8.805 -22.469 22.828 1 21.47 177 THR A O 1
ATOM 1394 N N . GLN A 1 178 ? -9.773 -24.359 23.594 1 22.8 178 GLN A N 1
ATOM 1395 C CA . GLN A 1 178 ? -11.227 -24.469 23.672 1 22.8 178 GLN A CA 1
ATOM 1396 C C . GLN A 1 178 ? -11.82 -23.359 24.547 1 22.8 178 GLN A C 1
ATOM 1398 O O . GLN A 1 178 ? -12.023 -23.547 25.75 1 22.8 178 GLN A O 1
ATOM 1403 N N . HIS A 1 179 ? -11.156 -22.109 24.375 1 19.77 179 HIS A N 1
ATOM 1404 C CA . HIS A 1 179 ? -11.836 -21.438 25.469 1 19.77 179 HIS A CA 1
ATOM 1405 C C . HIS A 1 179 ? -13.352 -21.453 25.281 1 19.77 179 HIS A C 1
ATOM 1407 O O . HIS A 1 179 ? -13.953 -20.453 24.875 1 19.77 179 HIS A O 1
ATOM 1413 N N . TYR A 1 180 ? -13.883 -22.297 24.156 1 20.77 180 TYR A N 1
ATOM 1414 C CA . TYR A 1 180 ? -15.328 -22.203 24.328 1 20.77 180 TYR A CA 1
ATOM 1415 C C . TYR A 1 180 ? -15.719 -22.453 25.781 1 20.77 180 TYR A C 1
ATOM 1417 O O . TYR A 1 180 ? -15.594 -23.562 26.297 1 20.77 180 TYR A O 1
ATOM 1425 N N . GLY A 1 181 ? -15.117 -21.609 26.609 1 20.61 181 GLY A N 1
ATOM 1426 C CA . GLY A 1 181 ? -15.602 -21.672 27.984 1 20.61 181 GLY A CA 1
ATOM 1427 C C . GLY A 1 181 ? -17.062 -22.094 28.078 1 20.61 181 GLY A C 1
ATOM 1428 O O . GLY A 1 181 ? -17.812 -21.969 27.125 1 20.61 181 GLY A O 1
ATOM 1429 N N . LYS A 1 182 ? -17.297 -23.016 29.062 1 21.11 182 LYS A N 1
ATOM 1430 C CA . LYS A 1 182 ? -18.375 -23.688 29.766 1 21.11 182 LYS A CA 1
ATOM 1431 C C . LYS A 1 182 ? -19.547 -22.734 30 1 21.11 182 LYS A C 1
ATOM 1433 O O . LYS A 1 182 ? -19.406 -21.719 30.688 1 21.11 182 LYS A O 1
ATOM 1438 N N . GLY A 1 183 ? -20.281 -22.312 28.828 1 20.05 183 GLY A N 1
ATOM 1439 C CA . GLY A 1 183 ? -21.609 -21.875 29.188 1 20.05 183 GLY A CA 1
ATOM 1440 C C . GLY A 1 183 ? -22.141 -22.547 30.438 1 20.05 183 GLY A C 1
ATOM 1441 O O . GLY A 1 183 ? -21.641 -23.578 30.859 1 20.05 183 GLY A O 1
ATOM 1442 N N . HIS A 1 184 ? -22.859 -21.797 31.281 1 20.14 184 HIS A N 1
ATOM 1443 C CA . HIS A 1 184 ? -23.688 -21.891 32.5 1 20.14 184 HIS A CA 1
ATOM 1444 C C . HIS A 1 184 ? -24.547 -23.141 32.469 1 20.14 184 HIS A C 1
ATOM 1446 O O . HIS A 1 184 ? -25.141 -23.484 31.453 1 20.14 184 HIS A O 1
ATOM 1452 N N . GLU A 1 185 ? -23.984 -24.312 33.125 1 20.06 185 GLU A N 1
ATOM 1453 C CA . GLU A 1 185 ? -24.703 -25.375 33.781 1 20.06 185 GLU A CA 1
ATOM 1454 C C . GLU A 1 185 ? -26.031 -24.875 34.375 1 20.06 185 GLU A C 1
ATOM 1456 O O . GLU A 1 185 ? -26.047 -24.141 35.344 1 20.06 185 GLU A O 1
ATOM 1461 N N . GLU A 1 186 ? -26.859 -24.094 33.562 1 20 186 GLU A N 1
ATOM 1462 C CA . GLU A 1 186 ? -28.156 -24.094 34.219 1 20 186 GLU A CA 1
ATOM 1463 C C . GLU A 1 186 ? -28.531 -25.484 34.688 1 20 186 GLU A C 1
ATOM 1465 O O . GLU A 1 186 ? -28.281 -26.469 34 1 20 186 GLU A O 1
ATOM 1470 N N . GLU A 1 187 ? -28.438 -25.641 36.094 1 21.33 187 GLU A N 1
ATOM 1471 C CA . GLU A 1 187 ? -29.109 -26.516 37.062 1 21.33 187 GLU A CA 1
ATOM 1472 C C . GLU A 1 187 ? -30.531 -26.844 36.625 1 21.33 187 GLU A C 1
ATOM 1474 O O . GLU A 1 187 ? -31.391 -25.969 36.594 1 21.33 187 GLU A O 1
ATOM 1479 N N . ARG A 1 188 ? -30.688 -27.266 35.312 1 17.31 188 ARG A N 1
ATOM 1480 C CA . ARG A 1 188 ? -32.062 -27.734 35.125 1 17.31 188 ARG A CA 1
ATOM 1481 C C . ARG A 1 188 ? -32.438 -28.688 36.25 1 17.31 188 ARG A C 1
ATOM 1483 O O . ARG A 1 188 ? -31.859 -29.75 36.438 1 17.31 188 ARG A O 1
ATOM 1490 N N . LYS A 1 189 ? -32.656 -28.125 37.5 1 23.14 189 LYS A N 1
ATOM 1491 C CA . LYS A 1 189 ? -33.469 -28.922 38.406 1 23.14 189 LYS A CA 1
ATOM 1492 C C . LYS A 1 189 ? -34.719 -29.453 37.719 1 23.14 189 LYS A C 1
ATOM 1494 O O . LYS A 1 189 ? -35.625 -29.953 38.375 1 23.14 189 LYS A O 1
ATOM 1499 N N . TYR A 1 190 ? -34.719 -29.734 36.312 1 17.62 190 TYR A N 1
ATOM 1500 C CA . TYR A 1 190 ? -36.031 -30.25 35.938 1 17.62 190 TYR A CA 1
ATOM 1501 C C . TYR A 1 190 ? -36.406 -31.469 36.781 1 17.62 190 TYR A C 1
ATOM 1503 O O . TYR A 1 190 ? -35.594 -32.375 36.906 1 17.62 190 TYR A O 1
ATOM 1511 N N . GLN A 1 191 ? -37.156 -31.203 37.875 1 21 191 GLN A N 1
ATOM 1512 C CA . GLN A 1 191 ? -38.094 -32.031 38.656 1 21 191 GLN A CA 1
ATOM 1513 C C . GLN A 1 191 ? -38.906 -32.938 37.75 1 21 191 GLN A C 1
ATOM 1515 O O . GLN A 1 191 ? -39.812 -32.5 37.062 1 21 191 GLN A O 1
ATOM 1520 N N . ILE A 1 192 ? -38.281 -33.469 36.594 1 19.95 192 ILE A N 1
ATOM 1521 C CA . ILE A 1 192 ? -39.312 -34.344 36.062 1 19.95 192 ILE A CA 1
ATOM 1522 C C . ILE A 1 192 ? -39.844 -35.25 37.188 1 19.95 192 ILE A C 1
ATOM 1524 O O . ILE A 1 192 ? -39.031 -35.781 38 1 19.95 192 ILE A O 1
ATOM 1528 N N . GLU A 1 193 ? -41.125 -34.969 37.5 1 22.23 193 GLU A N 1
ATOM 1529 C CA . GLU A 1 193 ? -42.188 -35.688 38.25 1 22.23 193 GLU A CA 1
ATOM 1530 C C . GLU A 1 193 ? -42.25 -37.156 37.812 1 22.23 193 GLU A C 1
ATOM 1532 O O . GLU A 1 193 ? -42.5 -37.438 36.656 1 22.23 193 GLU A O 1
ATOM 1537 N N . LYS A 1 194 ? -41.156 -37.875 37.969 1 20.56 194 LYS A N 1
ATOM 1538 C CA . LYS A 1 194 ? -41.562 -39.281 38.094 1 20.56 194 LYS A CA 1
ATOM 1539 C C . LYS A 1 194 ? -42.781 -39.406 39.031 1 20.56 194 LYS A C 1
ATOM 1541 O O . LYS A 1 194 ? -42.719 -39.031 40.188 1 20.56 194 LYS A O 1
ATOM 1546 N N . THR A 1 195 ? -44.031 -39.156 38.469 1 21.27 195 THR A N 1
ATOM 1547 C CA . THR A 1 195 ? -45.156 -39.906 39.031 1 21.27 195 THR A CA 1
ATOM 1548 C C . THR A 1 195 ? -44.844 -41.406 39.062 1 21.27 195 THR A C 1
ATOM 1550 O O . THR A 1 195 ? -44.312 -41.938 38.094 1 21.27 195 THR A O 1
ATOM 1553 N N . ALA A 1 196 ? -44.625 -41.875 40.25 1 22.97 196 ALA A N 1
ATOM 1554 C CA . ALA A 1 196 ? -44.906 -43.188 40.844 1 22.97 196 ALA A CA 1
ATOM 1555 C C . ALA A 1 196 ? -46.25 -43.719 40.375 1 22.97 196 ALA A C 1
ATOM 1557 O O . ALA A 1 196 ? -47.281 -43.094 40.562 1 22.97 196 ALA A O 1
ATOM 1558 N N . PRO A 1 197 ? -46.438 -44.25 39.125 1 22.03 197 PRO A N 1
ATOM 1559 C CA . PRO A 1 197 ? -47.719 -45 39.094 1 22.03 197 PRO A CA 1
ATOM 1560 C C . PRO A 1 197 ? -47.812 -45.969 40.281 1 22.03 197 PRO A C 1
ATOM 1562 O O . PRO A 1 197 ? -46.844 -46.625 40.625 1 22.03 197 PRO A O 1
ATOM 1565 N N . ASP A 1 198 ? -48.656 -45.5 41.219 1 20.23 198 ASP A N 1
ATOM 1566 C CA . ASP A 1 198 ? -50.031 -46 41.312 1 20.23 198 ASP A CA 1
ATOM 1567 C C . ASP A 1 198 ? -50.75 -45.875 39.938 1 20.23 198 ASP A C 1
ATOM 1569 O O . ASP A 1 198 ? -50.562 -44.875 39.25 1 20.23 198 ASP A O 1
ATOM 1573 N N . MET B 1 1 ? -3.031 -45.625 11.086 1 21.34 1 MET B N 1
ATOM 1574 C CA . MET B 1 1 ? -2.031 -44.969 10.258 1 21.34 1 MET B CA 1
ATOM 1575 C C . MET B 1 1 ? -2.535 -43.594 9.773 1 21.34 1 MET B C 1
ATOM 1577 O O . MET B 1 1 ? -3.588 -43.5 9.141 1 21.34 1 MET B O 1
ATOM 1581 N N . PHE B 1 2 ? -2.506 -42.562 10.5 1 28.2 2 PHE B N 1
ATOM 1582 C CA . PHE B 1 2 ? -2.916 -41.188 10.141 1 28.2 2 PHE B CA 1
ATOM 1583 C C . PHE B 1 2 ? -2.162 -40.719 8.906 1 28.2 2 PHE B C 1
ATOM 1585 O O . PHE B 1 2 ? -0.955 -40.938 8.781 1 28.2 2 PHE B O 1
ATOM 1592 N N . ASP B 1 3 ? -2.701 -40.906 7.684 1 31.61 3 ASP B N 1
ATOM 1593 C CA . ASP B 1 3 ? -2.098 -40.5 6.422 1 31.61 3 ASP B CA 1
ATOM 1594 C C . ASP B 1 3 ? -1.558 -39.062 6.504 1 31.61 3 ASP B C 1
ATOM 1596 O O . ASP B 1 3 ? -2.328 -38.094 6.633 1 31.61 3 ASP B O 1
ATOM 1600 N N . ILE B 1 4 ? -0.571 -38.75 7.266 1 34.31 4 ILE B N 1
ATOM 1601 C CA . ILE B 1 4 ? 0.271 -37.562 7.387 1 34.31 4 ILE B CA 1
ATOM 1602 C C . ILE B 1 4 ? 0.5 -36.969 6.008 1 34.31 4 ILE B C 1
ATOM 1604 O O . ILE B 1 4 ? 1.105 -35.875 5.887 1 34.31 4 ILE B O 1
ATOM 1608 N N . ASN B 1 5 ? 0.269 -37.75 4.973 1 38.34 5 ASN B N 1
ATOM 1609 C CA . ASN B 1 5 ? 0.571 -37.406 3.592 1 38.34 5 ASN B CA 1
ATOM 1610 C C . ASN B 1 5 ? -0.146 -36.125 3.182 1 38.34 5 ASN B C 1
ATOM 1612 O O . ASN B 1 5 ? 0.015 -35.625 2.057 1 38.34 5 ASN B O 1
ATOM 1616 N N . PHE B 1 6 ? -1.212 -35.75 3.891 1 38.25 6 PHE B N 1
ATOM 1617 C CA . PHE B 1 6 ? -2.01 -34.656 3.357 1 38.25 6 PHE B CA 1
ATOM 1618 C C . PHE B 1 6 ? -1.406 -33.312 3.748 1 38.25 6 PHE B C 1
ATOM 1620 O O . PHE B 1 6 ? -2.127 -32.312 3.898 1 38.25 6 PHE B O 1
ATOM 1627 N N . LEU B 1 7 ? -0.275 -33.312 4.391 1 42.94 7 LEU B N 1
ATOM 1628 C CA . LEU B 1 7 ? 0.085 -31.938 4.742 1 42.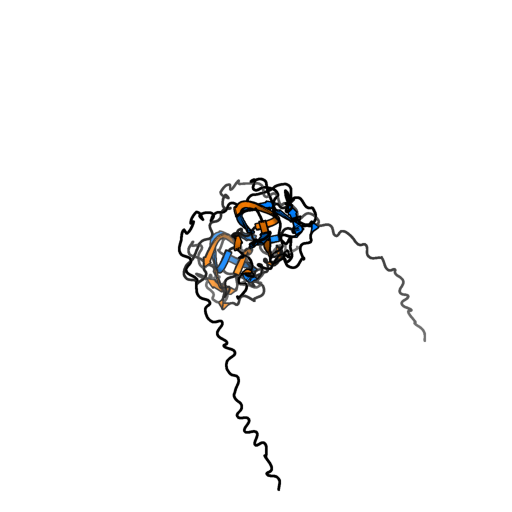94 7 LEU B CA 1
ATOM 1629 C C . LEU B 1 7 ? 0.313 -31.094 3.494 1 42.94 7 LEU B C 1
ATOM 1631 O O . LEU B 1 7 ? 1.024 -31.516 2.578 1 42.94 7 LEU B O 1
ATOM 1635 N N . PRO B 1 8 ? -0.553 -30.344 3.359 1 51.69 8 PRO B N 1
ATOM 1636 C CA . PRO B 1 8 ? -0.317 -29.453 2.223 1 51.69 8 PRO B CA 1
ATOM 1637 C C . PRO B 1 8 ? 1.108 -28.906 2.188 1 51.69 8 PRO B C 1
ATOM 1639 O O . PRO B 1 8 ? 1.736 -28.734 3.236 1 51.69 8 PRO B O 1
ATOM 1642 N N . PRO B 1 9 ? 1.747 -29.156 1.042 1 58.97 9 PRO B N 1
ATOM 1643 C CA . PRO B 1 9 ? 3.08 -28.562 0.938 1 58.97 9 PRO B CA 1
ATOM 1644 C C . PRO B 1 9 ? 3.15 -27.156 1.556 1 58.97 9 PRO B C 1
ATOM 1646 O O . PRO B 1 9 ? 2.168 -26.422 1.516 1 58.97 9 PRO B O 1
ATOM 1649 N N . PRO B 1 10 ? 4.133 -27 2.422 1 62.47 10 PRO B N 1
ATOM 1650 C CA . PRO B 1 10 ? 4.262 -25.703 3.107 1 62.47 10 PRO B CA 1
ATOM 1651 C C . PRO B 1 10 ? 4.219 -24.516 2.146 1 62.47 10 PRO B C 1
ATOM 1653 O O . PRO B 1 10 ? 4.648 -24.641 0.997 1 62.47 10 PRO B O 1
ATOM 1656 N N . SER B 1 11 ? 3.496 -23.547 2.504 1 73.81 11 SER B N 1
ATOM 1657 C CA . SER B 1 11 ? 3.486 -22.281 1.783 1 73.81 11 SER B CA 1
ATOM 1658 C C . SER B 1 11 ? 4.5 -21.297 2.369 1 73.81 11 SER B C 1
ATOM 1660 O O . SER B 1 11 ? 4.812 -21.359 3.561 1 73.81 11 SER B O 1
ATOM 1662 N N . PHE B 1 12 ? 5.195 -20.594 1.392 1 71.19 12 PHE B N 1
ATOM 1663 C CA . PHE B 1 12 ? 6.148 -19.562 1.778 1 71.19 12 PHE B CA 1
ATOM 1664 C C . PHE B 1 12 ? 5.672 -18.188 1.324 1 71.19 12 PHE B C 1
ATOM 1666 O O . PHE B 1 12 ? 5.16 -18.047 0.213 1 71.19 12 PHE B O 1
ATOM 1673 N N . THR B 1 13 ? 5.766 -17.203 2.293 1 72.94 13 THR B N 1
ATOM 1674 C CA . THR B 1 13 ? 5.363 -15.844 1.991 1 72.94 13 THR B CA 1
ATOM 1675 C C . THR B 1 13 ? 6.582 -14.93 1.889 1 72.94 13 THR B C 1
ATOM 1677 O O . THR B 1 13 ? 7.449 -14.945 2.764 1 72.94 13 THR B O 1
ATOM 1680 N N . ASN B 1 14 ? 6.715 -14.305 0.71 1 71.75 14 ASN B N 1
ATOM 1681 C CA . ASN B 1 14 ? 7.715 -13.258 0.502 1 71.75 14 ASN B CA 1
ATOM 1682 C C . ASN B 1 14 ? 7.07 -11.875 0.415 1 71.75 14 ASN B C 1
ATOM 1684 O O . ASN B 1 14 ? 6.242 -11.625 -0.459 1 71.75 14 ASN B O 1
ATOM 1688 N N . LEU B 1 15 ? 7.375 -11.07 1.355 1 66.31 15 LEU B N 1
ATOM 1689 C CA . LEU B 1 15 ? 6.84 -9.711 1.358 1 66.31 15 LEU B CA 1
ATOM 1690 C C . LEU B 1 15 ? 7.801 -8.742 0.675 1 66.31 15 LEU B C 1
ATOM 1692 O O . LEU B 1 15 ? 9.016 -8.961 0.689 1 66.31 15 LEU B O 1
ATOM 1696 N N . PHE B 1 16 ? 7.137 -7.805 0.027 1 69.12 16 PHE B N 1
ATOM 1697 C CA . PHE B 1 16 ? 7.914 -6.777 -0.657 1 69.12 16 PHE B CA 1
ATOM 1698 C C . PHE B 1 16 ? 7.863 -5.461 0.11 1 69.12 16 PHE B C 1
ATOM 1700 O O . PHE B 1 16 ? 6.785 -4.961 0.428 1 69.12 16 PHE B O 1
ATOM 1707 N N . ASP B 1 17 ? 9.07 -4.949 0.456 1 55.62 17 ASP B N 1
ATOM 1708 C CA . ASP B 1 17 ? 9.211 -3.621 1.045 1 55.62 17 ASP B CA 1
ATOM 1709 C C . ASP B 1 17 ? 10.352 -2.852 0.392 1 55.62 17 ASP B C 1
ATOM 1711 O O . ASP B 1 17 ? 11.523 -3.186 0.587 1 55.62 17 ASP B O 1
ATOM 1715 N N . PRO B 1 18 ? 10.164 -1.95 -0.418 1 67.12 18 PRO B N 1
ATOM 1716 C CA . PRO B 1 18 ? 8.844 -1.41 -0.739 1 67.12 18 PRO B CA 1
ATOM 1717 C C . PRO B 1 18 ? 8.031 -2.332 -1.648 1 67.12 18 PRO B C 1
ATOM 1719 O O . PRO B 1 18 ? 8.594 -3.246 -2.262 1 67.12 18 PRO B O 1
ATOM 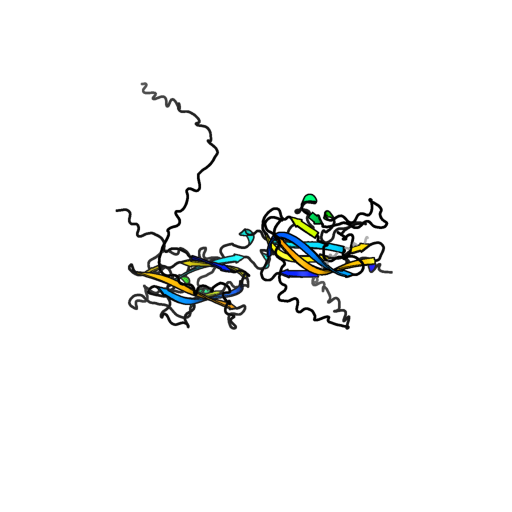1722 N N . PRO B 1 19 ? 6.672 -2.064 -1.717 1 75.75 19 PRO B N 1
ATOM 1723 C CA . PRO B 1 19 ? 5.844 -2.85 -2.635 1 75.75 19 PRO B CA 1
ATOM 1724 C C . PRO B 1 19 ? 6.211 -2.623 -4.102 1 75.75 19 PRO B C 1
ATOM 1726 O O . PRO B 1 19 ? 6.879 -1.641 -4.43 1 75.75 19 PRO B O 1
ATOM 1729 N N . ILE B 1 20 ? 5.844 -3.656 -4.953 1 78.75 20 ILE B N 1
ATOM 1730 C CA . ILE B 1 20 ? 6.031 -3.564 -6.398 1 78.75 20 ILE B CA 1
ATOM 1731 C C . ILE B 1 20 ? 4.762 -3.01 -7.047 1 78.75 20 ILE B C 1
ATOM 1733 O O . ILE B 1 20 ? 3.66 -3.49 -6.777 1 78.75 20 ILE B O 1
ATOM 1737 N N . ILE B 1 21 ? 4.945 -1.876 -7.738 1 82.88 21 ILE B N 1
ATOM 1738 C CA . ILE B 1 21 ? 3.836 -1.39 -8.555 1 82.88 21 ILE B CA 1
ATOM 1739 C C . ILE B 1 21 ? 4.008 -1.868 -9.992 1 82.88 21 ILE B C 1
ATOM 1741 O O . ILE B 1 21 ? 4.945 -1.463 -10.688 1 82.88 21 ILE B O 1
ATOM 1745 N N . ALA B 1 22 ? 3.172 -2.791 -10.445 1 90.19 22 ALA B N 1
ATOM 1746 C CA . ALA B 1 22 ? 3.303 -3.332 -11.797 1 90.19 22 ALA B CA 1
ATOM 1747 C C . ALA B 1 22 ? 2.025 -4.043 -12.227 1 90.19 22 ALA B C 1
ATOM 1749 O O . ALA B 1 22 ? 1.188 -4.395 -11.391 1 90.19 22 ALA B O 1
ATOM 1750 N N . GLN B 1 23 ? 1.866 -4.176 -13.562 1 93.94 23 GLN B N 1
ATOM 1751 C CA . GLN B 1 23 ? 0.777 -4.957 -14.133 1 93.94 23 GLN B CA 1
ATOM 1752 C C . GLN B 1 23 ? 1.186 -6.418 -14.32 1 93.94 23 GLN B C 1
ATOM 1754 O O . GLN B 1 23 ? 0.391 -7.328 -14.07 1 93.94 23 GLN B O 1
ATOM 1759 N N . TYR B 1 24 ? 2.424 -6.547 -14.789 1 96.31 24 TYR B N 1
ATOM 1760 C CA . TYR B 1 24 ? 2.939 -7.887 -15.039 1 96.31 24 TYR B CA 1
ATOM 1761 C C . TYR B 1 24 ? 3.961 -8.289 -13.984 1 96.31 24 TYR B C 1
ATOM 1763 O O . TYR B 1 24 ? 4.848 -7.5 -13.641 1 96.31 24 TYR B O 1
ATOM 1771 N N . ILE B 1 25 ? 3.82 -9.453 -13.484 1 95.56 25 ILE B N 1
ATOM 1772 C CA . ILE B 1 25 ? 4.777 -10.031 -12.547 1 95.56 25 ILE B CA 1
ATOM 1773 C C . ILE B 1 25 ? 5.293 -11.359 -13.094 1 95.56 25 ILE B C 1
ATOM 1775 O O . ILE B 1 25 ? 4.504 -12.211 -13.523 1 95.56 25 ILE B O 1
ATOM 1779 N N . ARG B 1 26 ? 6.637 -11.539 -13.133 1 95.19 26 ARG B N 1
ATOM 1780 C CA . ARG B 1 26 ? 7.254 -12.82 -13.461 1 95.19 26 ARG B CA 1
ATOM 1781 C C . ARG B 1 26 ? 8 -13.391 -12.266 1 95.19 26 ARG B C 1
ATOM 1783 O O . ARG B 1 26 ? 8.773 -12.688 -11.617 1 95.19 26 ARG B O 1
ATOM 1790 N N . ILE B 1 27 ? 7.691 -14.617 -11.992 1 93.81 27 ILE B N 1
ATOM 1791 C CA . ILE B 1 27 ? 8.523 -15.383 -11.07 1 93.81 27 ILE B CA 1
ATOM 1792 C C . ILE B 1 27 ? 9.562 -16.188 -11.852 1 93.81 27 ILE B C 1
ATOM 1794 O O . ILE B 1 27 ? 9.219 -16.953 -12.742 1 93.81 27 ILE B O 1
ATOM 1798 N N . VAL B 1 28 ? 10.812 -15.898 -11.562 1 93.06 28 VAL B N 1
ATOM 1799 C CA . VAL B 1 28 ? 11.922 -16.578 -12.227 1 93.06 28 VAL B CA 1
ATOM 1800 C C . VAL B 1 28 ? 12.602 -17.531 -11.25 1 93.06 28 VAL B C 1
ATOM 1802 O O . VAL B 1 28 ? 13.414 -17.125 -10.43 1 93.06 28 VAL B O 1
ATOM 1805 N N . PRO B 1 29 ? 12.289 -18.859 -11.406 1 91.88 29 PRO B N 1
ATOM 1806 C CA . PRO B 1 29 ? 12.922 -19.812 -10.484 1 91.88 29 PRO B CA 1
ATOM 1807 C C . PRO B 1 29 ? 14.445 -19.812 -10.594 1 91.88 29 PRO B C 1
ATOM 1809 O O . PRO B 1 29 ? 14.992 -19.719 -11.695 1 91.88 29 PRO B O 1
ATOM 1812 N N . VAL B 1 30 ? 15.125 -19.891 -9.383 1 86.38 30 VAL B N 1
ATOM 1813 C CA . VAL B 1 30 ? 16.578 -19.906 -9.336 1 86.38 30 VAL B CA 1
ATOM 1814 C C . VAL B 1 30 ? 17.062 -21.234 -8.734 1 86.38 30 VAL B C 1
ATOM 1816 O O . VAL B 1 30 ? 17.984 -21.859 -9.25 1 86.38 30 VAL B O 1
ATOM 1819 N N . VAL B 1 31 ? 16.562 -21.641 -7.586 1 83.94 31 VAL B N 1
ATOM 1820 C CA . VAL B 1 31 ? 16.844 -22.922 -6.934 1 83.94 31 VAL B CA 1
ATOM 1821 C C . VAL B 1 31 ? 15.547 -23.719 -6.797 1 83.94 31 VAL B C 1
ATOM 1823 O O . VAL B 1 31 ? 14.539 -23.219 -6.32 1 83.94 31 VAL B O 1
ATOM 1826 N N . CYS B 1 32 ? 15.633 -24.984 -7.363 1 90.56 32 CYS B N 1
ATOM 1827 C CA . CYS B 1 32 ? 14.453 -25.844 -7.312 1 90.56 32 CYS B CA 1
ATOM 1828 C C . CYS B 1 32 ? 14.781 -27.172 -6.645 1 90.56 32 CYS B C 1
ATOM 1830 O O . CYS B 1 32 ? 15.898 -27.656 -6.75 1 90.56 32 CYS B O 1
ATOM 1832 N N . ARG B 1 33 ? 13.812 -27.656 -5.918 1 86 33 ARG B N 1
ATOM 1833 C CA . ARG B 1 33 ? 13.875 -29.016 -5.418 1 86 33 ARG B CA 1
ATOM 1834 C C . ARG B 1 33 ? 13.203 -29.984 -6.387 1 86 33 ARG B C 1
ATOM 1836 O O . ARG B 1 33 ? 11.992 -29.906 -6.613 1 86 33 ARG B O 1
ATOM 1843 N N . LYS B 1 34 ? 13.906 -30.984 -6.953 1 90.81 34 LYS B N 1
ATOM 1844 C CA . LYS B 1 34 ? 13.484 -32 -7.918 1 90.81 34 LYS B CA 1
ATOM 1845 C C . LYS B 1 34 ? 13.078 -31.359 -9.242 1 90.81 34 LYS B C 1
ATOM 1847 O O . LYS B 1 34 ? 13.672 -31.641 -10.281 1 90.81 34 LYS B O 1
ATOM 1852 N N . ALA B 1 35 ? 11.961 -30.5 -9.273 1 94.69 35 ALA B N 1
ATOM 1853 C CA . ALA B 1 35 ? 11.484 -29.75 -10.43 1 94.69 35 ALA B CA 1
ATOM 1854 C C . ALA B 1 35 ? 11.016 -28.359 -10.023 1 94.69 35 ALA B C 1
ATOM 1856 O O . ALA B 1 35 ? 10.602 -28.141 -8.883 1 94.69 35 ALA B O 1
ATOM 1857 N N . CYS B 1 36 ? 11.188 -27.391 -10.961 1 95.38 36 CYS B N 1
ATOM 1858 C CA . CYS B 1 36 ? 10.68 -26.047 -10.695 1 95.38 36 CYS B CA 1
ATOM 1859 C C . CYS B 1 36 ? 9.164 -26.016 -10.773 1 95.38 36 CYS B C 1
ATOM 1861 O O . CYS B 1 36 ? 8.594 -25.734 -11.836 1 95.38 36 CYS B O 1
ATOM 1863 N N . THR B 1 37 ? 8.539 -26.359 -9.656 1 96.06 37 THR B N 1
ATOM 1864 C CA . THR B 1 37 ? 7.098 -26.5 -9.523 1 96.06 37 THR B CA 1
ATOM 1865 C C . THR B 1 37 ? 6.539 -25.438 -8.578 1 96.06 37 THR B C 1
ATOM 1867 O O . THR B 1 37 ? 7.066 -25.219 -7.484 1 96.06 37 THR B O 1
ATOM 1870 N N . LEU B 1 38 ? 5.445 -24.75 -9.055 1 95.06 38 LEU B N 1
ATOM 1871 C CA . LEU B 1 38 ? 5.047 -23.547 -8.328 1 95.06 38 LEU B CA 1
ATOM 1872 C C . LEU B 1 38 ? 3.529 -23.406 -8.32 1 95.06 38 LEU B C 1
ATOM 1874 O O . LEU B 1 38 ? 2.885 -23.547 -9.359 1 95.06 38 LEU B O 1
ATOM 1878 N N . ARG B 1 39 ? 2.9 -23.234 -7.184 1 95.69 39 ARG B N 1
ATOM 1879 C CA . ARG B 1 39 ? 1.625 -22.578 -6.93 1 95.69 39 ARG B CA 1
ATOM 1880 C C . ARG B 1 39 ? 1.83 -21.234 -6.23 1 95.69 39 ARG B C 1
ATOM 1882 O O . ARG B 1 39 ? 2.775 -21.062 -5.457 1 95.69 39 ARG B O 1
ATOM 1889 N N . MET B 1 40 ? 0.91 -20.25 -6.574 1 95.25 40 MET B N 1
ATOM 1890 C CA . MET B 1 40 ? 1.207 -18.969 -5.945 1 95.25 40 MET B CA 1
ATOM 1891 C C . MET B 1 40 ? -0.054 -18.125 -5.816 1 95.25 40 MET B C 1
ATOM 1893 O O . MET B 1 40 ? -1.093 -18.453 -6.391 1 95.25 40 MET B O 1
ATOM 1897 N N . GLU B 1 41 ? -0.006 -17.156 -4.926 1 93.94 41 GLU B N 1
ATOM 1898 C CA . GLU B 1 41 ? -0.914 -16.031 -4.781 1 93.94 41 GLU B CA 1
ATOM 1899 C C . GLU B 1 41 ? -0.143 -14.719 -4.656 1 93.94 41 GLU B C 1
ATOM 1901 O O . GLU B 1 41 ? 0.888 -14.656 -3.982 1 93.94 41 GLU B O 1
ATOM 1906 N N . LEU B 1 42 ? -0.649 -13.734 -5.473 1 92.31 42 LEU B N 1
ATOM 1907 C CA . LEU B 1 42 ? -0.153 -12.383 -5.254 1 92.31 42 LEU B CA 1
ATOM 1908 C C . LEU B 1 42 ? -1.01 -11.648 -4.227 1 92.31 42 LEU B C 1
ATOM 1910 O O . LEU B 1 42 ? -2.227 -11.844 -4.176 1 92.31 42 LEU B O 1
ATOM 1914 N N . VAL B 1 43 ? -0.373 -10.914 -3.332 1 84.44 43 VAL B N 1
ATOM 1915 C CA . VAL B 1 43 ? -1.08 -10.117 -2.338 1 84.44 43 VAL B CA 1
ATOM 1916 C C . VAL B 1 43 ? -0.743 -8.641 -2.523 1 84.44 43 VAL B C 1
ATOM 1918 O O . VAL B 1 43 ? 0.407 -8.289 -2.799 1 84.44 43 VAL B O 1
ATOM 1921 N N . GLY B 1 44 ? -1.769 -7.844 -2.541 1 83.5 44 GLY B N 1
ATOM 1922 C CA . GLY B 1 44 ? -1.611 -6.41 -2.732 1 83.5 44 GLY B CA 1
ATOM 1923 C C . GLY B 1 44 ? -2.932 -5.664 -2.752 1 83.5 44 GLY B C 1
ATOM 1924 O O . GLY B 1 44 ? -3.852 -5.996 -2.002 1 83.5 44 GLY B O 1
ATOM 1925 N N . CYS B 1 45 ? -2.992 -4.574 -3.508 1 81.81 45 CYS B N 1
ATOM 1926 C CA . CYS B 1 45 ? -4.195 -3.754 -3.609 1 81.81 45 CYS B CA 1
ATOM 1927 C C . CYS B 1 45 ? -4.156 -2.879 -4.855 1 81.81 45 CYS B C 1
ATOM 1929 O O . CYS B 1 45 ? -3.129 -2.801 -5.531 1 81.81 45 CYS B O 1
ATOM 1931 N N . GLU B 1 46 ? -5.395 -2.385 -5.148 1 77.75 46 GLU B N 1
ATOM 1932 C CA . GLU B 1 46 ? -5.465 -1.377 -6.199 1 77.75 46 GLU B CA 1
ATOM 1933 C C . GLU B 1 46 ? -4.621 -0.156 -5.852 1 77.75 46 GLU B C 1
ATOM 1935 O O . GLU B 1 46 ? -4.488 0.201 -4.68 1 77.75 46 GLU B O 1
ATOM 1940 N N . LEU B 1 47 ? -4.023 0.37 -6.926 1 69.88 47 LEU B N 1
ATOM 1941 C CA . LEU B 1 47 ? -3.18 1.544 -6.734 1 69.88 47 LEU B CA 1
ATOM 1942 C C . LEU B 1 47 ? -3.885 2.586 -5.871 1 69.88 47 LEU B C 1
ATOM 1944 O O . LEU B 1 47 ? -3.26 3.221 -5.02 1 69.88 47 LEU B O 1
ATOM 1948 N N . ASN B 1 48 ? -5.098 2.787 -6.254 1 62.47 48 ASN B N 1
ATOM 1949 C CA . ASN B 1 48 ? -5.855 3.791 -5.512 1 62.47 48 ASN B CA 1
ATOM 1950 C C . ASN B 1 48 ? -6.488 3.201 -4.258 1 62.47 48 ASN B C 1
ATOM 1952 O O . ASN B 1 48 ? -7.234 3.885 -3.553 1 62.47 48 ASN B O 1
ATOM 1956 N N . GLY B 1 49 ? -6.191 1.928 -4.203 1 60.97 49 GLY B N 1
ATOM 1957 C CA . GLY B 1 49 ? -6.848 1.285 -3.076 1 60.97 49 GLY B CA 1
ATOM 1958 C C . GLY B 1 49 ? -6.254 1.676 -1.735 1 60.97 49 GLY B C 1
ATOM 1959 O O . GLY B 1 49 ? -6.941 1.643 -0.712 1 60.97 49 GLY B O 1
ATOM 1960 N N . CYS B 1 50 ? -4.941 1.998 -1.826 1 69.06 50 CYS B N 1
ATOM 1961 C CA . CYS B 1 50 ? -4.352 2.268 -0.519 1 69.06 50 CYS B CA 1
ATOM 1962 C C . CYS B 1 50 ? -4.074 3.756 -0.343 1 69.06 50 CYS B C 1
ATOM 1964 O O . CYS B 1 50 ? -3.471 4.168 0.65 1 69.06 50 CYS B O 1
ATOM 1966 N N . SER B 1 51 ? -4.445 4.539 -1.209 1 68.75 51 SER B N 1
ATOM 1967 C CA . SER B 1 51 ? -4.098 5.957 -1.158 1 68.75 51 SER B CA 1
ATOM 1968 C C . SER B 1 51 ? -5.297 6.809 -0.762 1 68.75 51 SER B C 1
ATOM 1970 O O . SER B 1 51 ? -5.707 7.699 -1.509 1 68.75 51 SER B O 1
ATOM 1972 N N . GLU B 1 52 ? -5.824 6.477 0.322 1 78.69 52 GLU B N 1
ATOM 1973 C CA . GLU B 1 52 ? -6.938 7.246 0.864 1 78.69 52 GLU B CA 1
ATOM 1974 C C . GLU B 1 52 ? -6.453 8.297 1.86 1 78.69 52 GLU B C 1
ATOM 1976 O O . GLU B 1 52 ? -5.449 8.086 2.545 1 78.69 52 GLU B O 1
ATOM 1981 N N . PRO B 1 53 ? -7.156 9.477 1.893 1 85.94 53 PRO B N 1
ATOM 1982 C CA . PRO B 1 53 ? -6.824 10.422 2.957 1 85.94 53 PRO B CA 1
ATOM 1983 C C . PRO B 1 53 ? -6.941 9.812 4.352 1 85.94 53 PRO B C 1
ATOM 1985 O O . PRO B 1 53 ? -7.871 9.047 4.617 1 85.94 53 PRO B O 1
ATOM 1988 N N . MET B 1 54 ? -5.93 10.078 5.199 1 91.62 54 MET B N 1
ATOM 1989 C CA . MET B 1 54 ? -5.863 9.453 6.516 1 91.62 54 MET B CA 1
ATOM 1990 C C . MET B 1 54 ? -6.746 10.195 7.516 1 91.62 54 MET B C 1
ATOM 1992 O O . MET B 1 54 ? -6.973 9.711 8.625 1 91.62 54 MET B O 1
ATOM 1996 N N . GLY B 1 55 ? -7.164 11.461 7.211 1 93.44 55 GLY B N 1
ATOM 1997 C CA . GLY B 1 55 ? -8.188 11.992 8.094 1 93.44 55 GLY B CA 1
ATOM 1998 C C . GLY B 1 55 ? -7.875 13.383 8.609 1 93.44 55 GLY B C 1
ATOM 1999 O O . GLY B 1 55 ? -8.609 13.922 9.438 1 93.44 55 GLY B O 1
ATOM 2000 N N . MET B 1 56 ? -6.781 14.07 8.172 1 96.06 56 MET B N 1
ATOM 2001 C CA . MET B 1 56 ? -6.52 15.43 8.625 1 96.06 56 MET B CA 1
ATOM 2002 C C . MET B 1 56 ? -7.656 16.359 8.227 1 96.06 56 MET B C 1
ATOM 2004 O O . MET B 1 56 ? -8.227 17.047 9.078 1 96.06 56 MET B O 1
ATOM 2008 N N . LYS B 1 57 ? -7.961 16.359 6.938 1 93.38 57 LYS B N 1
ATOM 2009 C CA . LYS B 1 57 ? -9.008 17.234 6.414 1 93.38 57 LYS B CA 1
ATOM 2010 C C . LYS B 1 57 ? -10.383 16.812 6.922 1 93.38 57 LYS B C 1
ATOM 2012 O O . LYS B 1 57 ? -11.203 17.656 7.289 1 93.38 57 LYS B O 1
ATOM 2017 N N . SER B 1 58 ? -10.633 15.547 7.035 1 91.88 58 SER B N 1
ATOM 2018 C CA . SER B 1 58 ? -11.953 15 7.34 1 91.88 58 SER B CA 1
ATOM 2019 C C . SER B 1 58 ? -12.203 14.969 8.844 1 91.88 58 SER B C 1
ATOM 2021 O O . SER B 1 58 ? -13.312 14.664 9.289 1 91.88 58 SER B O 1
ATOM 2023 N N . ARG B 1 59 ? -11.203 15.211 9.688 1 94.38 59 ARG B N 1
ATOM 2024 C CA . ARG B 1 59 ? -11.266 15.266 11.141 1 94.38 59 ARG B CA 1
ATOM 2025 C C . ARG B 1 59 ? -11.367 13.867 11.742 1 94.38 59 ARG B C 1
ATOM 2027 O O . ARG B 1 59 ? -11.711 13.711 12.914 1 94.38 59 ARG B O 1
ATOM 2034 N N . LEU B 1 60 ? -11.141 12.852 10.852 1 93.12 60 LEU B N 1
ATOM 2035 C CA . LEU B 1 60 ? -10.984 11.516 11.422 1 93.12 60 LEU B CA 1
ATOM 2036 C C . LEU B 1 60 ? -9.797 11.477 12.391 1 93.12 60 LEU B C 1
ATOM 2038 O O . LEU B 1 60 ? -9.812 10.727 13.367 1 93.12 60 LEU B O 1
ATOM 2042 N N . VAL B 1 61 ? -8.75 12.188 12.102 1 96.5 61 VAL B N 1
ATOM 2043 C CA . VAL B 1 61 ? -7.676 12.469 13.055 1 96.5 61 VAL B CA 1
ATOM 2044 C C . VAL B 1 61 ? -8.109 13.578 14.008 1 96.5 61 VAL B C 1
ATOM 2046 O O . VAL B 1 61 ? -8.32 14.719 13.586 1 96.5 61 VAL B O 1
ATOM 2049 N N . SER B 1 62 ? -8.172 13.25 15.266 1 97.44 62 SER B N 1
ATOM 2050 C CA . SER B 1 62 ? -8.672 14.227 16.219 1 97.44 62 SER B CA 1
ATOM 2051 C C . SER B 1 62 ? -7.613 15.281 16.531 1 97.44 62 SER B C 1
ATOM 2053 O O . SER B 1 62 ? -6.438 15.109 16.203 1 97.44 62 SER B O 1
ATOM 2055 N N . ASP B 1 63 ? -8.07 16.375 17.219 1 98.12 63 ASP B N 1
ATOM 2056 C CA . ASP B 1 63 ? -7.16 17.469 17.578 1 98.12 63 ASP B CA 1
ATOM 2057 C C . ASP B 1 63 ? -6.043 16.969 18.5 1 98.12 63 ASP B C 1
ATOM 2059 O O . ASP B 1 63 ? -4.895 17.406 18.359 1 98.12 63 ASP B O 1
ATOM 2063 N N . ARG B 1 64 ? -6.324 16.031 19.391 1 97.88 64 ARG B N 1
ATOM 2064 C CA . ARG B 1 64 ? -5.355 15.547 20.375 1 97.88 64 ARG B CA 1
ATOM 2065 C C . ARG B 1 64 ? -4.262 14.727 19.688 1 97.88 64 ARG B C 1
ATOM 2067 O O . ARG B 1 64 ? -3.186 14.523 20.266 1 97.88 64 ARG B O 1
ATOM 2074 N N . GLN B 1 65 ? -4.566 14.273 18.5 1 98.44 65 GLN B N 1
ATOM 2075 C CA . GLN B 1 65 ? -3.625 13.43 17.766 1 98.44 65 GLN B CA 1
ATOM 2076 C C . GLN B 1 65 ? -2.59 14.273 17.031 1 98.44 65 GLN B C 1
ATOM 2078 O O . GLN B 1 65 ? -1.653 13.742 16.422 1 98.44 65 GLN B O 1
ATOM 2083 N N . ILE B 1 66 ? -2.717 15.578 17.031 1 98.75 66 ILE B N 1
ATOM 2084 C CA . ILE B 1 66 ? -1.808 16.484 16.328 1 98.75 66 ILE B CA 1
ATOM 2085 C C . ILE B 1 66 ? -1.072 17.359 17.344 1 98.75 66 ILE B C 1
ATOM 2087 O O . ILE B 1 66 ? -1.696 18.125 18.078 1 98.75 66 ILE B O 1
ATOM 2091 N N . THR B 1 67 ? 0.251 17.172 17.5 1 98.69 67 THR B N 1
ATOM 2092 C CA . THR B 1 67 ? 1.094 17.922 18.422 1 98.69 67 THR B CA 1
ATOM 2093 C C . THR B 1 67 ? 2.273 18.547 17.688 1 98.69 67 THR B C 1
ATOM 2095 O O . THR B 1 67 ? 2.508 18.266 16.516 1 98.69 67 THR B O 1
ATOM 2098 N N . ALA B 1 68 ? 2.9 19.531 18.312 1 98.69 68 ALA B N 1
ATOM 2099 C CA . ALA B 1 68 ? 4.035 20.188 17.672 1 98.69 68 ALA B CA 1
ATOM 2100 C C . ALA B 1 68 ? 5.09 20.594 18.703 1 98.69 68 ALA B C 1
ATOM 2102 O O . ALA B 1 68 ? 4.812 20.625 19.906 1 98.69 68 ALA B O 1
ATOM 2103 N N . SER B 1 69 ? 6.285 20.844 18.219 1 98.19 69 SER B N 1
ATOM 2104 C CA . SER B 1 69 ? 7.395 21.312 19.047 1 98.19 69 SER B CA 1
ATOM 2105 C C . SER B 1 69 ? 7.102 22.688 19.641 1 98.19 69 SER B C 1
ATOM 2107 O O . SER B 1 69 ? 7.527 22.984 20.75 1 98.19 69 SER B O 1
ATOM 2109 N N . SER B 1 70 ? 6.488 23.578 18.891 1 98.44 70 SER B N 1
ATOM 2110 C CA . SER B 1 70 ? 6.168 24.938 19.312 1 98.44 70 SER B CA 1
ATOM 2111 C C . SER B 1 70 ? 5 25.516 18.516 1 98.44 70 SER B C 1
ATOM 2113 O O . SER B 1 70 ? 4.457 24.844 17.641 1 98.44 70 SER B O 1
ATOM 2115 N N . THR B 1 71 ? 4.504 26.734 18.891 1 98.44 71 THR B N 1
ATOM 2116 C CA . THR B 1 71 ? 3.422 27.406 18.188 1 98.44 71 THR B CA 1
ATOM 2117 C C . THR B 1 71 ? 3.688 28.906 18.109 1 98.44 71 THR B C 1
ATOM 2119 O O . THR B 1 71 ? 4.23 29.5 19.047 1 98.44 71 THR B O 1
ATOM 2122 N N . PHE B 1 72 ? 3.314 29.531 17.031 1 97.94 72 PHE B N 1
ATOM 2123 C CA . PHE B 1 72 ? 3.457 30.969 16.812 1 97.94 72 PHE B CA 1
ATOM 2124 C C . PHE B 1 72 ? 2.162 31.703 17.141 1 97.94 72 PHE B C 1
ATOM 2126 O O . PHE B 1 72 ? 1.07 31.172 16.906 1 97.94 72 PHE B O 1
ATOM 2133 N N . ARG B 1 73 ? 2.342 32.875 17.703 1 97.44 73 ARG B N 1
ATOM 2134 C CA . ARG B 1 73 ? 1.229 33.781 17.953 1 97.44 73 ARG B CA 1
ATOM 2135 C C . ARG B 1 73 ? 1.417 35.094 17.188 1 97.44 73 ARG B C 1
ATOM 2137 O O . ARG B 1 73 ? 2.389 35.812 17.422 1 97.44 73 ARG B O 1
ATOM 2144 N N . THR B 1 74 ? 0.45 35.344 16.328 1 94.94 74 THR B N 1
ATOM 2145 C CA . THR B 1 74 ? 0.498 36.625 15.641 1 94.94 74 THR B CA 1
ATOM 2146 C C . THR B 1 74 ? 0.39 37.781 16.641 1 94.94 74 THR B C 1
ATOM 2148 O O . THR B 1 74 ? -0.521 37.812 17.469 1 94.94 74 THR B O 1
ATOM 2151 N N . TRP B 1 75 ? 1.366 38.688 16.688 1 93 75 TRP B N 1
ATOM 2152 C CA . TRP B 1 75 ? 1.441 39.875 17.547 1 93 75 TRP B CA 1
ATOM 2153 C C . TRP B 1 75 ? 1.504 39.469 19.016 1 93 75 TRP B C 1
ATOM 2155 O O . TRP B 1 75 ? 1.222 40.281 19.891 1 93 75 TRP B O 1
ATOM 2165 N N . GLY B 1 76 ? 1.738 38.219 19.281 1 94.44 76 GLY B N 1
ATOM 2166 C CA . GLY B 1 76 ? 1.812 37.75 20.656 1 94.44 76 GLY B CA 1
ATOM 2167 C C . GLY B 1 76 ? 0.452 37.656 21.312 1 94.44 76 GLY B C 1
ATOM 2168 O O . GLY B 1 76 ? 0.361 37.5 22.531 1 94.44 76 GLY B O 1
ATOM 2169 N N . ILE B 1 77 ? -0.602 37.656 20.531 1 94.25 77 ILE B N 1
ATOM 2170 C CA . ILE B 1 77 ? -1.967 37.625 21.047 1 94.25 77 ILE B CA 1
ATOM 2171 C C . ILE B 1 77 ? -2.479 36.188 21.062 1 94.25 77 ILE B C 1
ATOM 2173 O O . ILE B 1 77 ? -2.436 35.5 20.031 1 94.25 77 ILE B O 1
ATOM 2177 N N . GLU B 1 78 ? -3.051 35.75 22.125 1 94.81 78 GLU B N 1
ATOM 2178 C CA . GLU B 1 78 ? -3.477 34.375 22.328 1 94.81 78 GLU B CA 1
ATOM 2179 C C . GLU B 1 78 ? -4.547 33.969 21.312 1 94.81 78 GLU B C 1
ATOM 2181 O O . GLU B 1 78 ? -4.543 32.844 20.797 1 94.81 78 GLU B O 1
ATOM 2186 N N . ALA B 1 79 ? -5.379 34.938 20.969 1 93.88 79 ALA B N 1
ATOM 2187 C CA . ALA B 1 79 ? -6.496 34.656 20.062 1 93.88 79 ALA B CA 1
ATOM 2188 C C . ALA B 1 79 ? -6.008 34.406 18.641 1 93.88 79 ALA B C 1
ATOM 2190 O O . ALA B 1 79 ? -6.754 33.906 17.812 1 93.88 79 ALA B O 1
ATOM 2191 N N . PHE B 1 80 ? -4.766 34.75 18.312 1 96.25 80 PHE B N 1
ATOM 2192 C CA . PHE B 1 80 ? -4.211 34.594 16.984 1 96.25 80 PHE B CA 1
ATOM 2193 C C . PHE B 1 80 ? -3.09 33.562 16.969 1 96.25 80 PHE B C 1
ATOM 2195 O O . PHE B 1 80 ? -2.055 33.781 16.328 1 96.25 80 PHE B O 1
ATOM 2202 N N . THR B 1 81 ? -3.371 32.469 17.859 1 98.06 81 THR B N 1
ATOM 2203 C CA . THR B 1 81 ? -2.398 31.391 17.938 1 98.06 81 THR B CA 1
ATOM 2204 C C . THR B 1 81 ? -2.594 30.406 16.797 1 98.06 81 THR B C 1
ATOM 2206 O O . THR B 1 81 ? -3.723 30.016 16.484 1 98.06 81 THR B O 1
ATOM 2209 N N . TRP B 1 82 ? -1.508 30.078 16.109 1 98.44 82 TRP B N 1
ATOM 2210 C CA . TRP B 1 82 ? -1.505 29.094 15.031 1 98.44 82 TRP B CA 1
ATOM 2211 C C . TRP B 1 82 ? -1.24 27.703 15.57 1 98.44 82 TRP B C 1
ATOM 2213 O O . TRP B 1 82 ? -0.137 27.172 15.43 1 98.44 82 TRP B O 1
ATOM 2223 N N . HIS B 1 83 ? -2.25 27.062 16.109 1 98.62 83 HIS B N 1
ATOM 2224 C CA . HIS B 1 83 ? -2.166 25.797 16.844 1 98.62 83 HIS B CA 1
ATOM 2225 C C . HIS B 1 83 ? -1.835 24.641 15.93 1 98.62 83 HIS B C 1
ATOM 2227 O O . HIS B 1 83 ? -2.217 24.641 14.758 1 98.62 83 HIS B O 1
ATOM 2233 N N . PRO B 1 84 ? -1.201 23.547 16.516 1 98.81 84 PRO B N 1
ATOM 2234 C CA . PRO B 1 84 ? -0.882 22.359 15.727 1 98.81 84 PRO B CA 1
ATOM 2235 C C . PRO B 1 84 ? -2.121 21.719 15.109 1 98.81 84 PRO B C 1
ATOM 2237 O O . PRO B 1 84 ? -2.088 21.281 13.953 1 98.81 84 PRO B O 1
ATOM 2240 N N . HIS B 1 85 ? -3.215 21.656 15.836 1 98.5 85 HIS B N 1
ATOM 2241 C CA . HIS B 1 85 ? -4.379 20.938 15.336 1 98.5 85 HIS B CA 1
ATOM 2242 C C . HIS B 1 85 ? -5.098 21.719 14.25 1 98.5 85 HIS B C 1
ATOM 2244 O O . HIS B 1 85 ? -6.078 21.25 13.68 1 98.5 85 HIS B O 1
ATOM 2250 N N . TYR B 1 86 ? -4.586 22.922 13.867 1 98.56 86 TYR B N 1
ATOM 2251 C CA . TYR B 1 86 ? -5.09 23.641 12.711 1 98.56 86 TYR B CA 1
ATOM 2252 C C . TYR B 1 86 ? -4.383 23.203 11.438 1 98.56 86 TYR B C 1
ATOM 2254 O O . TYR B 1 86 ? -4.773 23.578 10.328 1 98.56 86 TYR B O 1
ATOM 2262 N N . ALA B 1 87 ? -3.363 22.344 11.531 1 98.56 87 ALA B N 1
ATOM 2263 C CA . ALA B 1 87 ? -2.559 21.922 10.391 1 98.56 87 ALA B CA 1
ATOM 2264 C C . ALA B 1 87 ? -3.324 20.922 9.531 1 98.56 87 ALA B C 1
ATOM 2266 O O . ALA B 1 87 ? -2.84 19.812 9.273 1 98.56 87 ALA B O 1
ATOM 2267 N N . ARG B 1 88 ? -4.496 21.312 9.039 1 97.44 88 ARG B N 1
ATOM 2268 C CA . ARG B 1 88 ? -5.359 20.453 8.234 1 97.44 88 ARG B CA 1
ATOM 2269 C C . ARG B 1 88 ? -5.512 21 6.824 1 97.44 88 ARG B C 1
ATOM 2271 O O . ARG B 1 88 ? -5.766 22.188 6.637 1 97.44 88 ARG B O 1
ATOM 2278 N N . LEU B 1 89 ? -5.258 20.031 5.895 1 93.69 89 LEU B N 1
ATOM 2279 C CA . LEU B 1 89 ? -5.398 20.422 4.492 1 93.69 89 LEU B CA 1
ATOM 2280 C C . LEU B 1 89 ? -6.715 21.156 4.258 1 93.69 89 LEU B C 1
ATOM 2282 O O . LEU B 1 89 ? -7.77 20.719 4.73 1 93.69 89 LEU B O 1
ATOM 2286 N N . ASP B 1 90 ? -6.668 22.344 3.668 1 89.69 90 ASP B N 1
ATOM 2287 C CA . ASP B 1 90 ? -7.793 23.141 3.191 1 89.69 90 ASP B CA 1
ATOM 2288 C C . ASP B 1 90 ? -8.547 23.781 4.359 1 89.69 90 ASP B C 1
ATOM 2290 O O . ASP B 1 90 ? -9.68 24.234 4.195 1 89.69 90 ASP B O 1
ATOM 2294 N N . LYS B 1 91 ? -7.953 23.75 5.5 1 94.88 91 LYS B N 1
ATOM 2295 C CA . LYS B 1 91 ? -8.602 24.453 6.609 1 94.88 91 LYS B CA 1
ATOM 2296 C C . LYS B 1 91 ? -8.797 25.922 6.301 1 94.88 91 LYS B C 1
ATOM 2298 O O . LYS B 1 91 ? -7.918 26.562 5.727 1 94.88 91 LYS B O 1
ATOM 2303 N N . GLN B 1 92 ? -10 26.438 6.785 1 91.5 92 GLN B N 1
ATOM 2304 C CA . GLN B 1 92 ? -10.32 27.859 6.613 1 91.5 92 GLN B CA 1
ATOM 2305 C C . GLN B 1 92 ? -10.289 28.594 7.949 1 91.5 92 GLN B C 1
ATOM 2307 O O . GLN B 1 92 ? -10.203 27.969 9.008 1 91.5 92 GLN B O 1
ATOM 2312 N N . GLY B 1 93 ? -10.266 30 7.875 1 91.94 93 GLY B N 1
ATOM 2313 C CA . GLY B 1 93 ? -10.25 30.812 9.07 1 91.94 93 GLY B CA 1
ATOM 2314 C C . GLY B 1 93 ? -9.078 31.781 9.117 1 91.94 93 GLY B C 1
ATOM 2315 O O . GLY B 1 93 ? -8.203 31.734 8.25 1 91.94 93 GLY B O 1
ATOM 2316 N N . LYS B 1 94 ? -9.062 32.562 10.211 1 91.62 94 LYS B N 1
ATOM 2317 C CA . LYS B 1 94 ? -7.988 33.562 10.383 1 91.62 94 LYS B CA 1
ATOM 2318 C C . LYS B 1 94 ? -6.664 32.875 10.695 1 91.62 94 LYS B C 1
ATOM 2320 O O . LYS B 1 94 ? -5.625 33.219 10.141 1 91.62 94 LYS B O 1
ATOM 2325 N N . THR B 1 95 ? -6.723 31.938 11.664 1 95.94 95 THR B N 1
ATOM 2326 C CA . THR B 1 95 ? -5.641 31 11.914 1 95.94 95 THR B CA 1
ATOM 2327 C C . THR B 1 95 ? -6.027 29.594 11.445 1 95.94 95 THR B C 1
ATOM 2329 O O . THR B 1 95 ? -6.934 28.984 12.008 1 95.94 95 THR B O 1
ATOM 2332 N N . ASN B 1 96 ? -5.363 29.188 10.352 1 96.88 96 ASN B N 1
ATOM 2333 C CA . ASN B 1 96 ? -5.879 28 9.656 1 96.88 96 ASN B CA 1
ATOM 2334 C C . ASN B 1 96 ? -4.762 27.016 9.32 1 96.88 96 ASN B C 1
ATOM 2336 O O . ASN B 1 96 ? -4.906 26.203 8.406 1 96.88 96 ASN B O 1
ATOM 2340 N N . ALA B 1 97 ? -3.631 27.125 9.977 1 98.25 97 ALA B N 1
ATOM 2341 C CA . ALA B 1 97 ? -2.465 26.25 9.828 1 98.25 97 ALA B CA 1
ATOM 2342 C C . ALA B 1 97 ? -1.676 26.172 11.133 1 98.25 97 ALA B C 1
ATOM 2344 O O . ALA B 1 97 ? -2.037 26.812 12.125 1 98.25 97 ALA B O 1
ATOM 2345 N N . TRP B 1 98 ? -0.709 25.266 11.117 1 98.75 98 TRP B N 1
ATOM 2346 C CA . TRP B 1 98 ? 0.321 25.344 12.141 1 98.75 98 TRP B CA 1
ATOM 2347 C C . TRP B 1 98 ? 1.483 26.219 11.688 1 98.75 98 TRP B C 1
ATOM 2349 O O . TRP B 1 98 ? 1.924 26.125 10.539 1 98.75 98 TRP B O 1
ATOM 2359 N N . THR B 1 99 ? 1.889 27.109 12.547 1 98.38 99 THR B N 1
ATOM 2360 C CA . THR B 1 99 ? 3.125 27.859 12.359 1 98.38 99 THR B CA 1
ATOM 2361 C C . THR B 1 99 ? 4.059 27.656 13.555 1 98.38 99 THR B C 1
ATOM 2363 O O . THR B 1 99 ? 3.658 27.875 14.703 1 98.38 99 THR B O 1
ATOM 2366 N N . ALA B 1 100 ? 5.281 27.188 13.266 1 98.38 100 ALA B N 1
ATOM 2367 C CA . ALA B 1 100 ? 6.289 27.047 14.32 1 98.38 100 ALA B CA 1
ATOM 2368 C C . ALA B 1 100 ? 6.68 28.406 14.891 1 98.38 100 ALA B C 1
ATOM 2370 O O . ALA B 1 100 ? 6.605 29.422 14.203 1 98.38 100 ALA B O 1
ATOM 2371 N N . ALA B 1 101 ? 7.113 28.391 16.172 1 97.81 101 ALA B N 1
ATOM 2372 C CA . ALA B 1 101 ? 7.516 29.625 16.844 1 97.81 101 ALA B CA 1
ATOM 2373 C C . ALA B 1 101 ? 8.797 30.172 16.234 1 97.81 101 ALA B C 1
ATOM 2375 O O . ALA B 1 101 ? 9.055 31.391 16.297 1 97.81 101 ALA B O 1
ATOM 2376 N N . SER B 1 102 ? 9.633 29.297 15.719 1 95.31 102 SER B N 1
ATOM 2377 C CA . SER B 1 102 ? 10.906 29.688 15.125 1 95.31 102 SER B CA 1
ATOM 2378 C C . SER B 1 102 ? 11.188 28.891 13.859 1 95.31 102 SER B C 1
ATOM 2380 O O . SER B 1 102 ? 10.445 27.969 13.516 1 95.31 102 SER B O 1
ATOM 2382 N N . ASN B 1 103 ? 12.172 29.266 13.164 1 90.06 103 ASN B N 1
ATOM 2383 C CA . ASN B 1 103 ? 12.586 28.562 11.961 1 90.06 103 ASN B CA 1
ATOM 2384 C C . ASN B 1 103 ? 13.789 27.656 12.227 1 90.06 103 ASN B C 1
ATOM 2386 O O . ASN B 1 103 ? 14.578 27.375 11.32 1 90.06 103 ASN B O 1
ATOM 2390 N N . ASN B 1 104 ? 13.914 27.266 13.508 1 90.06 104 ASN B N 1
ATOM 2391 C CA . ASN B 1 104 ? 15.023 26.375 13.852 1 90.06 104 ASN B CA 1
ATOM 2392 C C . ASN B 1 104 ? 14.758 24.953 13.375 1 90.06 104 ASN B C 1
ATOM 2394 O O . ASN B 1 104 ? 13.609 24.562 13.133 1 90.06 104 ASN B O 1
ATOM 2398 N N . ARG B 1 105 ? 15.828 24.188 13.242 1 85.38 105 ARG B N 1
ATOM 2399 C CA . ARG B 1 105 ? 15.75 22.844 12.68 1 85.38 105 ARG B CA 1
ATOM 2400 C C . ARG B 1 105 ? 15.234 21.844 13.711 1 85.38 105 ARG B C 1
ATOM 2402 O O . ARG B 1 105 ? 15.133 20.656 13.43 1 85.38 105 ARG B O 1
ATOM 2409 N N . SER B 1 106 ? 14.898 22.375 14.914 1 92.44 106 SER B N 1
ATOM 2410 C CA . SER B 1 106 ? 14.383 21.469 15.945 1 92.44 106 SER B CA 1
ATOM 2411 C C . SER B 1 106 ? 12.859 21.438 15.945 1 92.44 106 SER B C 1
ATOM 2413 O O . SER B 1 106 ? 12.25 20.688 16.703 1 92.44 106 SER B O 1
ATOM 2415 N N . GLU B 1 107 ? 12.281 22.297 15.102 1 96.5 107 GLU B N 1
ATOM 2416 C CA . GLU B 1 107 ? 10.828 22.375 15.039 1 96.5 107 GLU B CA 1
ATOM 2417 C C . GLU B 1 107 ? 10.234 21.141 14.367 1 96.5 107 GLU B C 1
ATOM 2419 O O . GLU B 1 107 ? 10.852 20.562 13.469 1 96.5 107 GLU B O 1
ATOM 2424 N N . TRP B 1 108 ? 9.047 20.703 14.891 1 97.25 108 TRP B N 1
ATOM 2425 C CA . TRP B 1 108 ? 8.367 19.578 14.242 1 97.25 108 TRP B CA 1
ATOM 2426 C C . TRP B 1 108 ? 6.859 19.656 14.484 1 97.25 108 TRP B C 1
ATOM 2428 O O . TRP B 1 108 ? 6.41 20.234 15.477 1 97.25 108 TRP B O 1
ATOM 2438 N N . LEU B 1 109 ? 6.066 19.219 13.5 1 98.31 109 LEU B N 1
ATOM 2439 C CA . LEU B 1 109 ? 4.652 18.875 13.617 1 98.31 109 LEU B CA 1
ATOM 2440 C C . LEU B 1 109 ? 4.461 17.359 13.633 1 98.31 109 LEU B C 1
ATOM 2442 O O . LEU B 1 109 ? 5.035 16.656 12.805 1 98.31 109 LEU B O 1
ATOM 2446 N N . GLN B 1 110 ? 3.676 16.781 14.656 1 98.44 110 GLN B N 1
ATOM 2447 C CA . GLN B 1 110 ? 3.51 15.344 14.836 1 98.44 110 GLN B CA 1
ATOM 2448 C C . GLN B 1 110 ? 2.045 14.938 14.711 1 98.44 110 GLN B C 1
ATOM 2450 O O . GLN B 1 110 ? 1.162 15.609 15.25 1 98.44 110 GLN B O 1
ATOM 2455 N N . VAL B 1 111 ? 1.835 13.906 13.922 1 98.56 111 VAL B N 1
ATOM 2456 C CA . VAL B 1 111 ? 0.522 13.273 13.836 1 98.56 111 VAL B CA 1
ATOM 2457 C C . VAL B 1 111 ? 0.596 11.852 14.391 1 98.56 111 VAL B C 1
ATOM 2459 O O . VAL B 1 111 ? 1.479 11.078 14.016 1 98.56 111 VAL B O 1
ATOM 2462 N N . ASP B 1 112 ? -0.262 11.586 15.344 1 98.31 112 ASP B N 1
ATOM 2463 C CA . ASP B 1 112 ? -0.466 10.234 15.859 1 98.31 112 ASP B CA 1
ATOM 2464 C C . ASP B 1 112 ? -1.662 9.57 15.18 1 98.31 112 ASP B C 1
ATOM 2466 O O . ASP B 1 112 ? -2.811 9.945 15.43 1 98.31 112 ASP B O 1
ATOM 2470 N N . LEU B 1 113 ? -1.443 8.484 14.398 1 96.75 113 LEU B N 1
ATOM 2471 C CA . LEU B 1 113 ? -2.51 7.805 13.664 1 96.75 113 LEU B CA 1
ATOM 2472 C C . LEU B 1 113 ? -3.129 6.695 14.516 1 96.75 113 LEU B C 1
ATOM 2474 O O . LEU B 1 113 ? -3.975 5.941 14.031 1 96.75 113 LEU B O 1
ATOM 2478 N N . GLN B 1 114 ? -2.689 6.637 15.781 1 96.31 114 GLN B N 1
ATOM 2479 C CA . GLN B 1 114 ? -3.229 5.77 16.812 1 96.31 114 GLN B CA 1
ATOM 2480 C C . GLN B 1 114 ? -2.852 4.312 16.578 1 96.31 114 GLN B C 1
ATOM 2482 O O . GLN B 1 114 ? -2.844 3.5 17.5 1 96.31 114 GLN B O 1
ATOM 2487 N N . SER B 1 115 ? -2.68 3.91 15.328 1 92.56 115 SER B N 1
ATOM 2488 C CA . SER B 1 115 ? -2.141 2.611 14.938 1 92.56 115 SER B CA 1
ATOM 2489 C C . SER B 1 115 ? -1.248 2.73 13.703 1 92.56 115 SER B C 1
ATOM 2491 O O . SER B 1 115 ? -1.355 3.695 12.945 1 92.56 115 SER B O 1
ATOM 2493 N N . PRO B 1 116 ? -0.312 1.758 13.594 1 90.12 116 PRO B N 1
ATOM 2494 C CA . PRO B 1 116 ? 0.515 1.82 12.383 1 90.12 116 PRO B CA 1
ATOM 2495 C C . PRO B 1 116 ? -0.309 1.759 11.102 1 90.12 116 PRO B C 1
ATOM 2497 O O . PRO B 1 116 ? -1.28 1.003 11.023 1 90.12 116 PRO B O 1
ATOM 2500 N N . LYS B 1 117 ? 0.008 2.686 10.211 1 87.06 117 LYS B N 1
ATOM 2501 C CA . LYS B 1 117 ? -0.578 2.748 8.875 1 87.06 117 LYS B CA 1
ATOM 2502 C C . LYS B 1 117 ? 0.505 2.744 7.797 1 87.06 117 LYS B C 1
ATOM 2504 O O . LYS B 1 117 ? 1.673 3.018 8.086 1 87.06 117 LYS B O 1
ATOM 2509 N N . LYS B 1 118 ? 0.083 2.279 6.672 1 82.88 118 LYS B N 1
ATOM 2510 C CA . LYS B 1 118 ? 0.933 2.445 5.496 1 82.88 118 LYS B CA 1
ATOM 2511 C C . LYS B 1 118 ? 0.734 3.818 4.863 1 82.88 118 LYS B C 1
ATOM 2513 O O . LYS B 1 118 ? -0.33 4.105 4.309 1 82.88 118 LYS B O 1
ATOM 2518 N N . ILE B 1 119 ? 1.734 4.695 5 1 84.81 119 ILE B N 1
ATOM 2519 C CA . ILE B 1 119 ? 1.646 6.066 4.5 1 84.81 119 ILE B CA 1
ATOM 2520 C C . ILE B 1 119 ? 2.346 6.168 3.148 1 84.81 119 ILE B C 1
ATOM 2522 O O . ILE B 1 119 ? 3.543 5.891 3.039 1 84.81 119 ILE B O 1
ATOM 2526 N N . THR B 1 120 ? 1.559 6.551 2.113 1 75.88 120 THR B N 1
ATOM 2527 C CA . THR B 1 120 ? 2.084 6.555 0.752 1 75.88 120 THR B CA 1
ATOM 2528 C C . THR B 1 120 ? 2.461 7.973 0.324 1 75.88 120 THR B C 1
ATOM 2530 O O . THR B 1 120 ? 3.145 8.156 -0.685 1 75.88 120 THR B O 1
ATOM 2533 N N . GLY B 1 121 ? 2.01 8.93 1.021 1 81.06 121 GLY B N 1
ATOM 2534 C CA . GLY B 1 121 ? 2.355 10.289 0.65 1 81.06 121 GLY B CA 1
ATOM 2535 C C . GLY B 1 121 ? 1.839 11.328 1.632 1 81.06 121 GLY B C 1
ATOM 2536 O O . GLY B 1 121 ? 1.139 10.984 2.588 1 81.06 121 GLY B O 1
ATOM 2537 N N . ILE B 1 122 ? 2.346 12.562 1.479 1 87.94 122 ILE B N 1
ATOM 2538 C CA . ILE B 1 122 ? 1.924 13.734 2.246 1 87.94 122 ILE B CA 1
ATOM 2539 C C . ILE B 1 122 ? 1.557 14.867 1.296 1 87.94 122 ILE B C 1
ATOM 2541 O O . ILE B 1 122 ? 2.258 15.117 0.312 1 87.94 122 ILE B O 1
ATOM 2545 N N . ILE B 1 123 ? 0.471 15.453 1.515 1 86.31 123 ILE B N 1
ATOM 2546 C CA . ILE B 1 123 ? 0.068 16.688 0.846 1 86.31 123 ILE B CA 1
ATOM 2547 C C . ILE B 1 123 ? 0.272 17.875 1.784 1 86.31 123 ILE B C 1
ATOM 2549 O O . ILE B 1 123 ? -0.151 17.844 2.941 1 86.31 123 ILE B O 1
ATOM 2553 N N . THR B 1 124 ? 1.046 18.844 1.299 1 90 124 THR B N 1
ATOM 2554 C CA . THR B 1 124 ? 1.281 20.016 2.127 1 90 124 THR B CA 1
ATOM 2555 C C . THR B 1 124 ? 0.736 21.266 1.451 1 90 124 THR B C 1
ATOM 2557 O O . THR B 1 124 ? 0.65 21.328 0.223 1 90 124 THR B O 1
ATOM 2560 N N . GLN B 1 125 ? 0.302 22.156 2.289 1 90 125 GLN B N 1
ATOM 2561 C CA . GLN B 1 125 ? -0.234 23.453 1.908 1 90 125 GLN B CA 1
ATOM 2562 C C . GLN B 1 125 ? 0.252 24.547 2.855 1 90 125 GLN B C 1
ATOM 2564 O O . GLN B 1 125 ? 0.442 24.312 4.047 1 90 125 GLN B O 1
ATOM 2569 N N . GLY B 1 126 ? 0.575 25.719 2.264 1 92.44 126 GLY B N 1
ATOM 2570 C CA . GLY B 1 126 ? 0.869 26.875 3.096 1 92.44 126 GLY B CA 1
ATOM 2571 C C . GLY B 1 126 ? -0.374 27.641 3.525 1 92.44 126 GLY B C 1
ATOM 2572 O O . GLY B 1 126 ? -1.48 27.094 3.494 1 92.44 126 GLY B O 1
ATOM 2573 N N . ALA B 1 127 ? -0.11 28.812 4.098 1 93.25 127 ALA B N 1
ATOM 2574 C CA . ALA B 1 127 ? -1.188 29.703 4.531 1 93.25 127 ALA B CA 1
ATOM 2575 C C . ALA B 1 127 ? -0.768 31.156 4.441 1 93.25 127 ALA B C 1
ATOM 2577 O O . ALA B 1 127 ? 0.368 31.469 4.074 1 93.25 127 ALA B O 1
ATOM 2578 N N . LYS B 1 128 ? -1.728 31.984 4.602 1 90.38 128 LYS B N 1
ATOM 2579 C CA . LYS B 1 128 ? -1.477 33.438 4.59 1 90.38 128 LYS B CA 1
ATOM 2580 C C . LYS B 1 128 ? -1.739 34.031 5.961 1 90.38 128 LYS B C 1
ATOM 2582 O O . LYS B 1 128 ? -2.775 33.781 6.578 1 90.38 128 LYS B O 1
ATOM 2587 N N . ASP B 1 129 ? -0.758 34.719 6.504 1 90.69 129 ASP B N 1
ATOM 2588 C CA . ASP B 1 129 ? -0.915 35.531 7.715 1 90.69 129 ASP B CA 1
ATOM 2589 C C . ASP B 1 129 ? -0.866 37.031 7.391 1 90.69 129 ASP B C 1
ATOM 2591 O O . ASP B 1 129 ? 0.205 37.562 7.121 1 90.69 129 ASP B O 1
ATOM 2595 N N . PHE B 1 130 ? -1.986 37.719 7.469 1 86.69 130 PHE B N 1
ATOM 2596 C CA . PHE B 1 130 ? -2.121 39.156 7.168 1 86.69 130 PHE B CA 1
ATOM 2597 C C . PHE B 1 130 ? -1.419 39.5 5.859 1 86.69 130 PHE B C 1
ATOM 2599 O O . PHE B 1 130 ? -0.628 40.438 5.805 1 86.69 130 PHE B O 1
ATOM 2606 N N . GLY B 1 131 ? -1.725 38.719 4.832 1 83.62 131 GLY B N 1
ATOM 2607 C CA . GLY B 1 131 ? -1.28 39 3.48 1 83.62 131 GLY B CA 1
ATOM 2608 C C . GLY B 1 131 ? 0.036 38.344 3.123 1 83.62 131 GLY B C 1
ATOM 2609 O O . GLY B 1 131 ? 0.414 38.281 1.951 1 83.62 131 GLY B O 1
ATOM 2610 N N . SER B 1 132 ? 0.783 37.875 4.094 1 88 132 SER B N 1
ATOM 2611 C CA . SER B 1 132 ? 2.059 37.219 3.83 1 88 132 SER B CA 1
ATOM 2612 C C . SER B 1 132 ? 1.869 35.719 3.598 1 88 132 SER B C 1
ATOM 2614 O O . SER B 1 132 ? 1.297 35.031 4.438 1 88 132 SER B O 1
ATOM 2616 N N . ILE B 1 133 ? 2.326 35.281 2.418 1 85.38 133 ILE B N 1
ATOM 2617 C CA . ILE B 1 133 ? 2.273 33.844 2.117 1 85.38 133 ILE B CA 1
ATOM 2618 C C . ILE B 1 133 ? 3.395 33.125 2.855 1 85.38 133 ILE B C 1
ATOM 2620 O O . ILE B 1 133 ? 4.566 33.5 2.746 1 85.38 133 ILE B O 1
ATOM 2624 N N . GLN B 1 134 ? 3.02 32.219 3.637 1 91.94 134 GLN B N 1
ATOM 2625 C CA . GLN B 1 134 ? 3.943 31.406 4.438 1 91.94 134 GLN B CA 1
ATOM 2626 C C . GLN B 1 134 ? 3.801 29.922 4.133 1 91.94 134 GLN B C 1
ATOM 2628 O O . GLN B 1 134 ? 2.691 29.438 3.918 1 91.94 134 GLN B O 1
ATOM 2633 N N . PHE B 1 135 ? 4.961 29.234 4.02 1 88.81 135 PHE B N 1
ATOM 2634 C CA . PHE B 1 135 ? 4.852 27.797 3.816 1 88.81 135 PHE B CA 1
ATOM 2635 C C . PHE B 1 135 ? 6.199 27.125 4.039 1 88.81 135 PHE B C 1
ATOM 2637 O O . PHE B 1 135 ? 7.23 27.797 4.133 1 88.81 135 PHE B O 1
ATOM 2644 N N . VAL B 1 136 ? 6.18 25.828 4.188 1 88.56 136 VAL B N 1
ATOM 2645 C CA . VAL B 1 136 ? 7.367 24.984 4.277 1 88.56 136 VAL B CA 1
ATOM 2646 C C . VAL B 1 136 ? 7.781 24.516 2.881 1 88.56 136 VAL B C 1
ATOM 2648 O O . VAL B 1 136 ? 7.031 23.812 2.207 1 88.56 136 VAL B O 1
ATOM 2651 N N . MET B 1 137 ? 8.914 24.938 2.445 1 78.75 137 MET B N 1
ATOM 2652 C CA . MET B 1 137 ? 9.391 24.625 1.102 1 78.75 137 MET B CA 1
ATOM 2653 C C . MET B 1 137 ? 10.047 23.25 1.062 1 78.75 137 MET B C 1
ATOM 2655 O O . MET B 1 137 ? 9.969 22.547 0.053 1 78.75 137 MET B O 1
ATOM 2659 N N . ALA B 1 138 ? 10.812 22.938 2.113 1 81.19 138 ALA B N 1
ATOM 2660 C CA . ALA B 1 138 ? 11.461 21.641 2.236 1 81.19 138 ALA B CA 1
ATOM 2661 C C . ALA B 1 138 ? 11.352 21.094 3.662 1 81.19 138 ALA B C 1
ATOM 2663 O O . ALA B 1 138 ? 11.383 21.875 4.625 1 81.19 138 ALA B O 1
ATOM 2664 N N . PHE B 1 139 ? 11.18 19.859 3.83 1 88.25 139 PHE B N 1
ATOM 26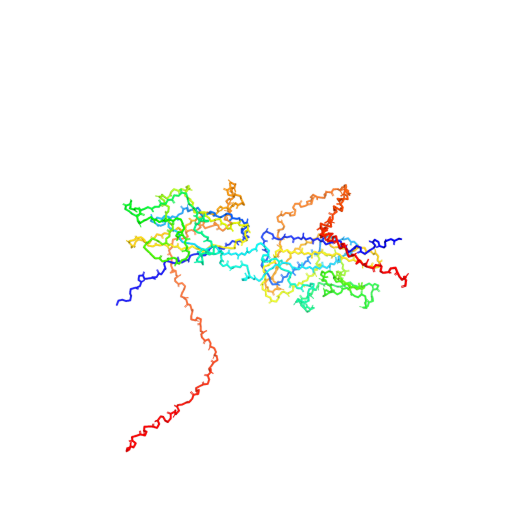65 C CA . PHE B 1 139 ? 11.062 19.234 5.141 1 88.25 139 PHE B CA 1
ATOM 2666 C C . PHE B 1 139 ? 11.625 17.828 5.117 1 88.25 139 PHE B C 1
ATOM 2668 O O . PHE B 1 139 ? 11.789 17.234 4.051 1 88.25 139 PHE B O 1
ATOM 2675 N N . LYS B 1 140 ? 12.031 17.328 6.242 1 85.88 140 LYS B N 1
ATOM 2676 C CA . LYS B 1 140 ? 12.312 15.914 6.5 1 85.88 140 LYS B CA 1
ATOM 2677 C C . LYS B 1 140 ? 11.125 15.234 7.176 1 85.88 140 LYS B C 1
ATOM 2679 O O . LYS B 1 140 ? 10.297 15.891 7.809 1 85.88 140 LYS B O 1
ATOM 2684 N N . VAL B 1 141 ? 11.039 13.938 6.863 1 89.12 141 VAL B N 1
ATOM 2685 C CA . VAL B 1 141 ? 10.008 13.148 7.527 1 89.12 141 VAL B CA 1
ATOM 2686 C C . VAL B 1 141 ? 10.648 12.188 8.523 1 89.12 141 VAL B C 1
ATOM 2688 O O . VAL B 1 141 ? 11.578 11.445 8.172 1 89.12 141 VAL B O 1
ATOM 2691 N N . ALA B 1 142 ? 10.234 12.32 9.82 1 92.56 142 ALA B N 1
ATOM 2692 C CA . ALA B 1 142 ? 10.57 11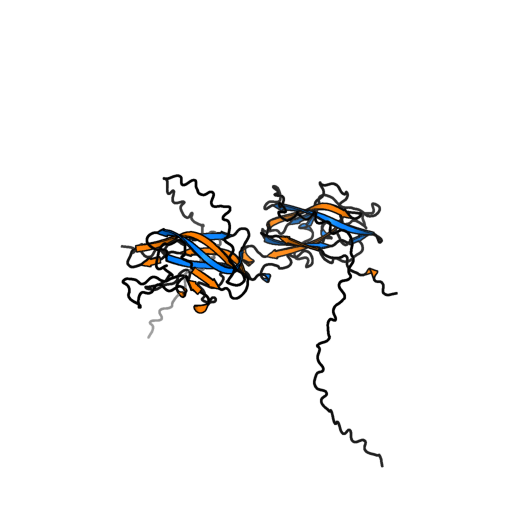.32 10.828 1 92.56 142 ALA B CA 1
ATOM 2693 C C . ALA B 1 142 ? 9.359 10.445 11.156 1 92.56 142 ALA B C 1
ATOM 2695 O O . ALA B 1 142 ? 8.227 10.922 11.156 1 92.56 142 ALA B O 1
ATOM 2696 N N . HIS B 1 143 ? 9.625 9.133 11.32 1 92.38 143 HIS B N 1
ATOM 2697 C CA . HIS B 1 143 ? 8.523 8.242 11.648 1 92.38 143 HIS B CA 1
ATOM 2698 C C . HIS B 1 143 ? 8.883 7.332 12.82 1 92.38 143 HIS B C 1
ATOM 2700 O O . HIS B 1 143 ? 10.062 7.129 13.117 1 92.38 143 HIS B O 1
ATOM 2706 N N . SER B 1 144 ? 7.863 6.934 13.57 1 94 144 SER B N 1
ATOM 2707 C CA . SER B 1 144 ? 8.016 6.137 14.781 1 94 144 SER B CA 1
ATOM 2708 C C . SER B 1 144 ? 6.801 5.238 15.008 1 94 144 SER B C 1
ATOM 2710 O O . SER B 1 144 ? 5.684 5.59 14.633 1 94 144 SER B O 1
ATOM 2712 N N . ASP B 1 145 ? 7.086 4.117 15.617 1 90.38 145 ASP B N 1
ATOM 2713 C CA . ASP B 1 145 ? 5.992 3.223 15.984 1 90.38 145 ASP B CA 1
ATOM 2714 C C . ASP B 1 145 ? 5.523 3.482 17.406 1 90.38 145 ASP B C 1
ATOM 2716 O O . ASP B 1 145 ? 4.41 3.1 17.781 1 90.38 145 ASP B O 1
ATOM 2720 N N . ASP B 1 146 ? 6.375 4.09 18.188 1 92.75 146 ASP B N 1
ATOM 2721 C CA . ASP B 1 146 ? 6.059 4.211 19.609 1 92.75 146 ASP B CA 1
ATOM 2722 C C . ASP B 1 146 ? 6.062 5.676 20.062 1 92.75 146 ASP B C 1
ATOM 2724 O O . ASP B 1 146 ? 5.742 5.98 21.203 1 92.75 146 ASP B O 1
ATOM 2728 N N . GLY B 1 147 ? 6.445 6.582 19.266 1 93.19 147 GLY B N 1
ATOM 2729 C CA . GLY B 1 147 ? 6.492 8 19.594 1 93.19 147 GLY B CA 1
ATOM 2730 C C . GLY B 1 147 ? 7.715 8.383 20.406 1 93.19 147 GLY B C 1
ATOM 2731 O O . GLY B 1 147 ? 7.805 9.508 20.906 1 93.19 147 GLY B O 1
ATOM 2732 N N . GLN B 1 148 ? 8.711 7.441 20.562 1 93.69 148 GLN B N 1
ATOM 2733 C CA . GLN B 1 148 ? 9.891 7.684 21.375 1 93.69 148 GLN B CA 1
ATOM 2734 C C . GLN B 1 148 ? 11.164 7.547 20.547 1 93.69 148 GLN B C 1
ATOM 2736 O O . GLN B 1 148 ? 12.117 8.312 20.734 1 93.69 148 GLN B O 1
ATOM 2741 N N . THR B 1 149 ? 11.188 6.543 19.766 1 92.94 149 THR B N 1
ATOM 2742 C CA . THR B 1 149 ? 12.32 6.316 18.891 1 92.94 149 THR B CA 1
ATOM 2743 C C . THR B 1 149 ? 11.969 6.684 17.438 1 92.94 149 THR B C 1
ATOM 2745 O O . THR B 1 149 ? 10.938 6.262 16.922 1 92.94 149 THR B O 1
ATOM 2748 N N . TRP B 1 150 ? 12.789 7.5 16.922 1 92.25 150 TRP B N 1
ATOM 2749 C CA . TRP B 1 150 ? 12.445 8.07 15.617 1 92.25 150 TRP B CA 1
ATOM 2750 C C . TRP B 1 150 ? 13.469 7.68 14.555 1 92.25 150 TRP B C 1
ATOM 2752 O O . TRP B 1 150 ? 14.664 7.621 14.836 1 92.25 150 TRP B O 1
ATOM 2762 N N . THR B 1 151 ? 12.945 7.371 13.32 1 89.56 151 THR B N 1
ATOM 2763 C CA . THR B 1 151 ? 13.758 7.156 12.125 1 89.56 151 THR B CA 1
ATOM 2764 C C . THR B 1 151 ? 13.5 8.242 11.086 1 89.56 151 THR B C 1
ATOM 2766 O O . THR B 1 151 ? 12.344 8.578 10.812 1 89.56 151 THR B O 1
ATOM 2769 N N . ILE B 1 152 ? 14.547 8.859 10.609 1 86.62 152 ILE B N 1
ATOM 2770 C CA . ILE B 1 152 ? 14.406 9.875 9.57 1 86.62 152 ILE B CA 1
ATOM 2771 C C . ILE B 1 152 ? 14.406 9.219 8.195 1 86.62 152 ILE B C 1
ATOM 2773 O O . ILE B 1 152 ? 15.234 8.344 7.918 1 86.62 152 ILE B O 1
ATOM 2777 N N . MET B 1 153 ? 13.297 9.547 7.441 1 77.88 153 MET B N 1
ATOM 2778 C CA . MET B 1 153 ? 13.227 9.008 6.086 1 77.88 153 MET B CA 1
ATOM 2779 C C . MET B 1 153 ? 14.375 9.539 5.23 1 77.88 153 MET B C 1
ATOM 2781 O O . MET B 1 153 ? 14.68 10.727 5.266 1 77.88 153 MET B O 1
ATOM 2785 N N . LYS B 1 154 ? 15.219 8.602 4.605 1 60.25 154 LYS B N 1
ATOM 2786 C CA . LYS B 1 154 ? 16.359 8.992 3.781 1 60.25 154 LYS B CA 1
ATOM 2787 C C . LYS B 1 154 ? 15.914 9.367 2.373 1 60.25 154 LYS B C 1
ATOM 2789 O O . LYS B 1 154 ? 15.102 8.672 1.763 1 60.25 154 LYS B O 1
ATOM 2794 N N . ASP B 1 155 ? 15.641 10.555 2.02 1 50.66 155 ASP B N 1
ATOM 2795 C CA . ASP B 1 155 ? 15.305 11 0.671 1 50.66 155 ASP B CA 1
ATOM 2796 C C . ASP B 1 155 ? 16.156 10.289 -0.372 1 50.66 155 ASP B C 1
ATOM 2798 O O . ASP B 1 155 ? 17.391 10.336 -0.314 1 50.66 155 ASP B O 1
ATOM 2802 N N . GLU B 1 156 ? 15.844 9.227 -1.013 1 39.31 156 GLU B N 1
ATOM 2803 C CA . GLU B 1 156 ? 16.625 8.984 -2.221 1 39.31 156 GLU B CA 1
ATOM 2804 C C . GLU B 1 156 ? 16.531 10.172 -3.182 1 39.31 156 GLU B C 1
ATOM 2806 O O . GLU B 1 156 ? 17.406 10.367 -4.02 1 39.31 156 GLU B O 1
ATOM 2811 N N . THR B 1 157 ? 15.414 10.867 -3.439 1 35.16 157 THR B N 1
ATOM 2812 C CA . THR B 1 157 ? 15.359 11.867 -4.496 1 35.16 157 THR B CA 1
ATOM 2813 C C . THR B 1 157 ? 16.141 13.117 -4.098 1 35.16 157 THR B C 1
ATOM 2815 O O . THR B 1 157 ? 16.266 14.055 -4.887 1 35.16 157 THR B O 1
ATOM 2818 N N . THR B 1 158 ? 16.438 13.43 -3.002 1 33.19 158 THR B N 1
ATOM 2819 C CA . THR B 1 158 ? 17.016 14.766 -3.035 1 33.19 158 THR B CA 1
ATOM 2820 C C . THR B 1 158 ? 18.375 14.758 -3.732 1 33.19 158 THR B C 1
ATOM 2822 O O . THR B 1 158 ? 19.406 14.586 -3.084 1 33.19 158 THR B O 1
ATOM 2825 N N . LYS B 1 159 ? 18.484 14.016 -4.902 1 33.66 159 LYS B N 1
ATOM 2826 C CA . LYS B 1 159 ? 19.469 14.656 -5.777 1 33.66 159 LYS B CA 1
ATOM 2827 C C . LYS B 1 159 ? 19.062 16.094 -6.094 1 33.66 159 LYS B C 1
ATOM 2829 O O . LYS B 1 159 ? 19.578 16.688 -7.043 1 33.66 159 LYS B O 1
ATOM 2834 N N . THR B 1 160 ? 18.188 16.703 -5.551 1 29.44 160 THR B N 1
ATOM 2835 C CA . THR B 1 160 ? 18.016 18.047 -6.07 1 29.44 160 THR B CA 1
ATOM 2836 C C . THR B 1 160 ? 19.266 18.891 -5.785 1 29.44 160 THR B C 1
ATOM 2838 O O . THR B 1 160 ? 19.266 20.109 -6.016 1 29.44 160 THR B O 1
ATOM 2841 N N . ASP B 1 161 ? 20.469 18.531 -5.668 1 29.72 161 ASP B N 1
ATOM 2842 C CA . ASP B 1 161 ? 21.109 19.844 -5.641 1 29.72 161 ASP B CA 1
ATOM 2843 C C . ASP B 1 161 ? 20.938 20.562 -6.977 1 29.72 161 ASP B C 1
ATOM 2845 O O . ASP B 1 161 ? 21.578 21.594 -7.219 1 29.72 161 ASP B O 1
ATOM 2849 N N . LYS B 1 162 ? 20.75 19.922 -8.219 1 30.11 162 LYS B N 1
ATOM 2850 C CA . LYS B 1 162 ? 20.891 20.859 -9.328 1 30.11 162 LYS B CA 1
ATOM 2851 C C . LYS B 1 162 ? 19.781 21.891 -9.328 1 30.11 162 LYS B C 1
ATOM 2853 O O . LYS B 1 162 ? 18.656 21.594 -9.734 1 30.11 162 LYS B O 1
ATOM 2858 N N . VAL B 1 163 ? 19.688 22.859 -8.5 1 28.95 163 VAL B N 1
ATOM 2859 C CA . VAL B 1 163 ? 19.156 24.219 -8.594 1 28.95 163 VAL B CA 1
ATOM 2860 C C . VAL B 1 163 ? 19.547 24.828 -9.938 1 28.95 163 VAL B C 1
ATOM 2862 O O . VAL B 1 163 ? 20.688 25.219 -10.141 1 28.95 163 VAL B O 1
ATOM 2865 N N . SER B 1 164 ? 19.297 24.266 -11.195 1 26.59 164 SER B N 1
ATOM 2866 C CA . SER B 1 164 ? 19.484 25.359 -12.141 1 26.59 164 SER B CA 1
ATOM 2867 C C . SER B 1 164 ? 18.594 26.547 -11.805 1 26.59 164 SER B C 1
ATOM 2869 O O . SER B 1 164 ? 17.516 26.375 -11.242 1 26.59 164 SER B O 1
ATOM 2871 N N . PRO B 1 165 ? 18.969 27.938 -11.969 1 27.12 165 PRO B N 1
ATOM 2872 C CA . PRO B 1 165 ? 18.328 29.25 -11.836 1 27.12 165 PRO B CA 1
ATOM 2873 C C . PRO B 1 165 ? 16.922 29.297 -12.422 1 27.12 165 PRO B C 1
ATOM 2875 O O . PRO B 1 165 ? 15.992 29.781 -11.766 1 27.12 165 PRO B O 1
ATOM 2878 N N . ASP B 1 166 ? 16.734 29.516 -13.836 1 25.66 166 ASP B N 1
ATOM 2879 C CA . ASP B 1 166 ? 15.867 30.516 -14.453 1 25.66 166 ASP B CA 1
ATOM 2880 C C . ASP B 1 166 ? 14.438 29.984 -14.586 1 25.66 166 ASP B C 1
ATOM 2882 O O . ASP B 1 166 ? 13.484 30.656 -14.195 1 25.66 166 ASP B O 1
ATOM 2886 N N . GLU B 1 167 ? 14.023 29.375 -15.914 1 26.61 167 GLU B N 1
ATOM 2887 C CA . GLU B 1 167 ? 12.828 29.562 -16.734 1 26.61 167 GLU B CA 1
ATOM 2888 C C . GLU B 1 167 ? 11.664 28.734 -16.203 1 26.61 167 GLU B C 1
ATOM 2890 O O . GLU B 1 167 ? 11.773 27.516 -16.078 1 26.61 167 GLU B O 1
ATOM 2895 N N . THR B 1 168 ? 10.633 29.266 -15.484 1 25.73 168 THR B N 1
ATOM 2896 C CA . THR B 1 168 ? 9.273 29.094 -14.969 1 25.73 168 THR B CA 1
ATOM 2897 C C . THR B 1 168 ? 8.359 28.516 -16.047 1 25.73 168 THR B C 1
ATOM 2899 O O . THR B 1 168 ? 7.828 29.234 -16.875 1 25.73 168 THR B O 1
ATOM 2902 N N . GLU B 1 169 ? 8.82 27.641 -17.031 1 25.28 169 GLU B N 1
ATOM 2903 C CA . GLU B 1 169 ? 7.73 27.438 -17.969 1 25.28 169 GLU B CA 1
ATOM 2904 C C . GLU B 1 169 ? 6.527 26.797 -17.297 1 25.28 169 GLU B C 1
ATOM 2906 O O . GLU B 1 169 ? 6.664 25.766 -16.625 1 25.28 169 GLU B O 1
ATOM 2911 N N . LEU B 1 170 ? 5.414 27.547 -17.109 1 22.72 170 LEU B N 1
ATOM 2912 C CA . LEU B 1 170 ? 4.012 27.375 -16.75 1 22.72 170 LEU B CA 1
ATOM 2913 C C . LEU B 1 170 ? 3.377 26.25 -17.562 1 22.72 170 LEU B C 1
ATOM 2915 O O . LEU B 1 170 ? 3.342 26.312 -18.797 1 22.72 170 LEU B O 1
ATOM 2919 N N . ILE B 1 171 ? 3.736 25.016 -17.422 1 23.19 171 ILE B N 1
ATOM 2920 C CA . ILE B 1 171 ? 3.035 24.047 -18.25 1 23.19 171 ILE B CA 1
ATOM 2921 C C . ILE B 1 171 ? 1.527 24.219 -18.078 1 23.19 171 ILE B C 1
ATOM 2923 O O . ILE B 1 171 ? 1.004 24.125 -16.969 1 23.19 171 ILE B O 1
ATOM 2927 N N . PRO B 1 172 ? 0.839 24.875 -19.109 1 24.25 172 PRO B N 1
ATOM 2928 C CA . PRO B 1 172 ? -0.604 25.094 -19.219 1 24.25 172 PRO B CA 1
ATOM 2929 C C . PRO B 1 172 ? -1.418 23.812 -19.031 1 24.25 172 PRO B C 1
ATOM 2931 O O . PRO B 1 172 ? -0.939 22.719 -19.359 1 24.25 172 PRO B O 1
ATOM 2934 N N . LEU B 1 173 ? -2.301 23.844 -18.156 1 22.31 173 LEU B N 1
ATOM 2935 C CA . LEU B 1 173 ? -3.4 22.938 -17.844 1 22.31 173 LEU B CA 1
ATOM 2936 C C . LEU B 1 173 ? -4.172 22.562 -19.094 1 22.31 173 LEU B C 1
ATOM 2938 O O . LEU B 1 173 ? -4.816 23.422 -19.719 1 22.31 173 LEU B O 1
ATOM 2942 N N . GLY B 1 174 ? -3.549 21.797 -20.078 1 22.58 174 GLY B N 1
ATOM 2943 C CA . GLY B 1 174 ? -4.367 21.406 -21.219 1 22.58 174 GLY B CA 1
ATOM 2944 C C . GLY B 1 174 ? -5.758 20.938 -20.828 1 22.58 174 GLY B C 1
ATOM 2945 O O . GLY B 1 174 ? -5.996 20.594 -19.656 1 22.58 174 GLY B O 1
ATOM 2946 N N . ASN B 1 175 ? -6.809 21.25 -21.703 1 22.8 175 ASN B N 1
ATOM 2947 C CA . ASN B 1 175 ? -8.25 21.125 -21.922 1 22.8 175 ASN B CA 1
ATOM 2948 C C . ASN B 1 175 ? -8.711 19.672 -21.781 1 22.8 175 ASN B C 1
ATOM 2950 O O . ASN B 1 175 ? -8.32 18.828 -22.578 1 22.8 175 ASN B O 1
ATOM 2954 N N . ALA B 1 176 ? -8.531 19.062 -20.672 1 20.75 176 ALA B N 1
ATOM 2955 C CA . ALA B 1 176 ? -9.234 17.781 -20.641 1 20.75 176 ALA B CA 1
ATOM 2956 C C . ALA B 1 176 ? -10.641 17.906 -21.203 1 20.75 176 ALA B C 1
ATOM 2958 O O . ALA B 1 176 ? -11.484 18.609 -20.656 1 20.75 176 ALA B O 1
ATOM 2959 N N . THR B 1 177 ? -10.695 17.875 -22.531 1 21.81 177 THR B N 1
ATOM 2960 C CA . THR B 1 177 ? -11.844 17.797 -23.438 1 21.81 177 THR B CA 1
ATOM 2961 C C . THR B 1 177 ? -12.883 16.828 -22.906 1 21.81 177 THR B C 1
ATOM 2963 O O . THR B 1 177 ? -12.539 15.758 -22.391 1 21.81 177 THR B O 1
ATOM 2966 N N . GLN B 1 178 ? -14.078 17.359 -22.5 1 23.3 178 GLN B N 1
ATOM 2967 C CA . GLN B 1 178 ? -15.484 17 -22.328 1 23.3 178 GLN B CA 1
ATOM 2968 C C . GLN B 1 178 ? -15.945 16.062 -23.438 1 23.3 178 GLN B C 1
ATOM 2970 O O . GLN B 1 178 ? -16.188 16.484 -24.562 1 23.3 178 GLN B O 1
ATOM 2975 N N . HIS B 1 179 ? -15.109 14.984 -23.688 1 19.11 179 HIS B N 1
ATOM 2976 C CA . HIS B 1 179 ? -15.719 14.352 -24.859 1 19.11 179 HIS B CA 1
ATOM 2977 C C . HIS B 1 179 ? -17.234 14.312 -24.734 1 19.11 179 HIS B C 1
ATOM 2979 O O . HIS B 1 179 ? -17.953 14.789 -25.609 1 19.11 179 HIS B O 1
ATOM 2985 N N . TYR B 1 180 ? -17.875 13 -24.656 1 20.14 180 TYR B N 1
ATOM 2986 C CA . TYR B 1 180 ? -18.609 12.383 -25.75 1 20.14 180 TYR B CA 1
ATOM 2987 C C . TYR B 1 180 ? -20.078 12.773 -25.703 1 20.14 180 TYR B C 1
ATOM 2989 O O . TYR B 1 180 ? -20.641 13.211 -26.703 1 20.14 180 TYR B O 1
ATOM 2997 N N . GLY B 1 181 ? -20.969 11.93 -24.906 1 20.23 181 GLY B N 1
ATOM 2998 C CA . GLY B 1 181 ? -22.234 11.57 -25.516 1 20.23 181 GLY B CA 1
ATOM 2999 C C . GLY B 1 181 ? -23.266 12.695 -25.484 1 20.23 181 GLY B C 1
ATOM 3000 O O . GLY B 1 181 ? -23.406 13.383 -24.469 1 20.23 181 GLY B O 1
ATOM 3001 N N . LYS B 1 182 ? -23.5 13.344 -26.641 1 22.11 182 LYS B N 1
ATOM 3002 C CA . LYS B 1 182 ? -24.562 14.188 -27.172 1 22.11 182 LYS B CA 1
ATOM 3003 C C . LYS B 1 182 ? -25.922 13.711 -26.703 1 22.11 182 LYS B C 1
ATOM 3005 O O . LYS B 1 182 ? -26.453 12.703 -27.188 1 22.11 182 LYS B O 1
ATOM 3010 N N . GLY B 1 183 ? -26.094 13.414 -25.312 1 20.33 183 GLY B N 1
ATOM 3011 C CA . GLY B 1 183 ? -27.516 13.18 -25.156 1 20.33 183 GLY B CA 1
ATOM 3012 C C . GLY B 1 183 ? -28.375 14.156 -25.922 1 20.33 183 GLY B C 1
ATOM 3013 O O . GLY B 1 183 ? -27.938 15.266 -26.234 1 20.33 183 GLY B O 1
ATOM 3014 N N . HIS B 1 184 ? -29.453 13.633 -26.609 1 21.02 184 HIS B N 1
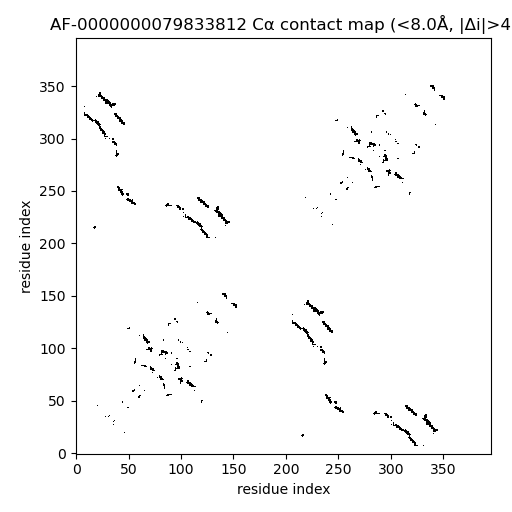ATOM 3015 C CA . HIS B 1 184 ? -30.562 14.047 -27.453 1 21.02 184 HIS B CA 1
ATOM 3016 C C . HIS B 1 184 ? -31.266 15.273 -26.891 1 21.02 184 HIS B C 1
ATOM 3018 O O . HIS B 1 184 ? -31.344 15.438 -25.672 1 21.02 184 HIS B O 1
ATOM 3024 N N . GLU B 1 185 ? -31.312 16.391 -27.641 1 20.38 185 GLU B N 1
ATOM 3025 C CA . GLU B 1 185 ? -32.062 17.625 -27.859 1 20.38 185 GLU B CA 1
ATOM 3026 C C . GLU B 1 185 ? -33.531 17.422 -27.578 1 20.38 185 GLU B C 1
ATOM 3028 O O . GLU B 1 185 ? -34.281 16.906 -28.422 1 20.38 185 GLU B O 1
ATOM 3033 N N . GLU B 1 186 ? -33.938 16.469 -26.5 1 21.22 186 GLU B N 1
ATOM 3034 C CA . GLU B 1 186 ? -35.406 16.531 -26.578 1 21.22 186 GLU B CA 1
ATOM 3035 C C . GLU B 1 186 ? -35.875 17.984 -26.609 1 21.22 186 GLU B C 1
ATOM 3037 O O . GLU B 1 186 ? -35.375 18.828 -25.844 1 21.22 186 GLU B O 1
ATOM 3042 N N . GLU B 1 187 ? -36.625 18.375 -27.641 1 21.69 187 GLU B N 1
ATOM 3043 C CA . GLU B 1 187 ? -37.438 19.344 -28.359 1 21.69 187 GLU B CA 1
ATOM 3044 C C . GLU B 1 187 ? -38.406 20.078 -27.406 1 21.69 187 GLU B C 1
ATOM 3046 O O . GLU B 1 187 ? -38.75 19.578 -26.344 1 21.69 187 GLU B O 1
ATOM 3051 N N . ARG B 1 188 ? -38.875 21.297 -27.844 1 19.41 188 ARG B N 1
ATOM 3052 C CA . ARG B 1 188 ? -39.375 22.641 -27.562 1 19.41 188 ARG B CA 1
ATOM 3053 C C . ARG B 1 188 ? -40.719 22.594 -26.844 1 19.41 188 ARG B C 1
ATOM 3055 O O . ARG B 1 188 ? -40.938 23.344 -25.891 1 19.41 188 ARG B O 1
ATOM 3062 N N . LYS B 1 189 ? -41.719 21.984 -27.391 1 22.75 189 LYS B N 1
ATOM 3063 C CA . LYS B 1 189 ? -42.875 22.828 -27.688 1 22.75 189 LYS B CA 1
ATOM 3064 C C . LYS B 1 189 ? -43.812 22.875 -26.484 1 22.75 189 LYS B C 1
ATOM 3066 O O . LYS B 1 189 ? -44.938 23.359 -26.609 1 22.75 189 LYS B O 1
ATOM 3071 N N . TYR B 1 190 ? -43.406 22.75 -25.219 1 19.23 190 TYR B N 1
ATOM 3072 C CA . TYR B 1 190 ? -44.562 22.656 -24.328 1 19.23 190 TYR B CA 1
ATOM 3073 C C . TYR B 1 190 ? -45.438 23.906 -24.422 1 19.23 190 TYR B C 1
ATOM 3075 O O . TYR B 1 190 ? -44.938 25.031 -24.391 1 19.23 190 TYR B O 1
ATOM 3083 N N . GLN B 1 191 ? -46.719 23.828 -25.062 1 21.58 191 GLN B N 1
ATOM 3084 C CA . GLN B 1 191 ? -47.938 24.625 -25.344 1 21.58 191 GLN B CA 1
ATOM 3085 C C . GLN B 1 191 ? -48.5 25.203 -24.062 1 21.58 191 GLN B C 1
ATOM 3087 O O . GLN B 1 191 ? -49.094 24.484 -23.25 1 21.58 191 GLN B O 1
ATOM 3092 N N . ILE B 1 192 ? -47.719 25.875 -23.203 1 20.42 192 ILE B N 1
ATOM 3093 C CA . ILE B 1 192 ? -48.438 26.438 -22.078 1 20.42 192 ILE B CA 1
ATOM 3094 C C . ILE B 1 192 ? -49.625 27.297 -22.578 1 20.42 192 ILE B C 1
ATOM 3096 O O . ILE B 1 192 ? -49.406 28.234 -23.344 1 20.42 192 ILE B O 1
ATOM 3100 N N . GLU B 1 193 ? -50.906 26.703 -22.641 1 23.38 193 GLU B N 1
ATOM 3101 C CA . GLU B 1 193 ? -52.25 27.219 -22.891 1 23.38 193 GLU B CA 1
ATOM 3102 C C . GLU B 1 193 ? -52.594 28.328 -21.891 1 23.38 193 GLU B C 1
ATOM 3104 O O . GLU B 1 193 ? -52.531 28.125 -20.672 1 23.38 193 GLU B O 1
ATOM 3109 N N . LYS B 1 194 ? -52.375 29.641 -22.188 1 22.59 194 LYS B N 1
ATOM 3110 C CA . LYS B 1 194 ? -52.938 30.859 -21.641 1 22.59 194 LYS B CA 1
ATOM 3111 C C . LYS B 1 194 ? -54.469 30.828 -21.688 1 22.59 194 LYS B C 1
ATOM 3113 O O . LYS B 1 194 ? -55.062 30.859 -22.781 1 22.59 194 LYS B O 1
ATOM 3118 N N . THR B 1 195 ? -55.281 29.891 -21.031 1 23.5 195 THR B N 1
ATOM 3119 C CA . THR B 1 195 ? -56.719 30.172 -21.031 1 23.5 195 THR B CA 1
ATOM 3120 C C . THR B 1 195 ? -57 31.438 -20.234 1 23.5 195 THR B C 1
ATOM 3122 O O . THR B 1 195 ? -56.688 31.516 -19.047 1 23.5 195 THR B O 1
ATOM 3125 N N . ALA B 1 196 ? -57.094 32.719 -20.859 1 24.17 196 ALA B N 1
ATOM 3126 C CA . ALA B 1 196 ? -57.875 33.938 -20.531 1 24.17 196 ALA B CA 1
ATOM 3127 C C . ALA B 1 196 ? -59.344 33.594 -20.312 1 24.17 196 ALA B C 1
ATOM 3129 O O . ALA B 1 196 ? -60.094 34.375 -19.734 1 24.17 196 ALA B O 1
ATOM 3130 N N . PRO B 1 197 ? -60.062 32.531 -20.703 1 26.16 197 PRO B N 1
ATOM 3131 C CA . PRO B 1 197 ? -61.438 33.031 -20.875 1 26.16 197 PRO B CA 1
ATOM 3132 C C . PRO B 1 197 ? -61.969 33.75 -19.641 1 26.16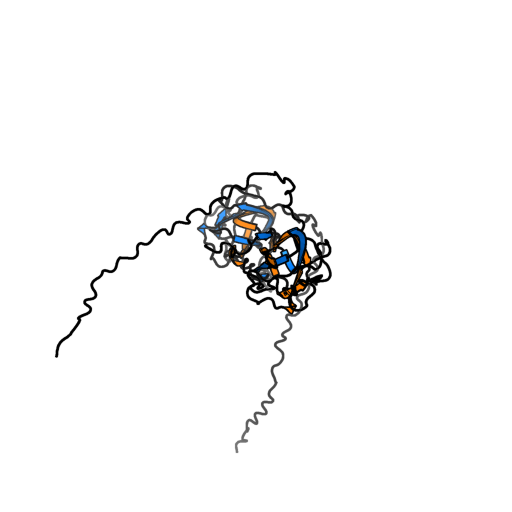 197 PRO B C 1
ATOM 3134 O O . PRO B 1 197 ? -61.375 33.625 -18.562 1 26.16 197 PRO B O 1
ATOM 3137 N N . ASP B 1 198 ? -63.375 33.875 -19.406 1 26.52 198 ASP B N 1
ATOM 3138 C CA . ASP B 1 198 ? -64.562 34.469 -18.719 1 26.52 198 ASP B CA 1
ATOM 3139 C C . ASP B 1 198 ? -64.562 34.094 -17.25 1 26.52 198 ASP B C 1
ATOM 3141 O O . ASP B 1 198 ? -64.25 32.938 -16.906 1 26.52 198 ASP B O 1
#

pLDDT: mean 72.72, std 29.14, range [17.31, 98.81]

Radius of gyration: 31.03 Å; Cα contacts (8 Å, |Δi|>4): 805; chains: 2; bounding box: 87×89×70 Å

Sequence (396 aa):
MFDINFLPPPSFTNLFDPPIIAQYIRIVPVVCRKACTLRMELVGCELNGCSEPMGMKSRLVSDRQITASSTFRTWGIEAFTWHPHYARLDKQGKTNAWTAASNNRSEWLQVDLQSPKKITGIITQGAKDFGSIQFVMAFKVAHSDDGQTWTIMKDETTKTDKVSPDETELIPLGNATQHYGKGHEEERKYQIEKTAPDMFDINFLPPPSFTNLFDPPIIAQYIRIVPVVCRKACTLRMELVGCELNGCSEPMGMKSRLVSDRQITASSTFRTWGIEAFTWHPHYARLDKQGKTNAWTAASNNRSEWLQVDLQSPKKITGIITQGAKDFGSIQFVMAFKVAHSDDGQTWTIMKDETTKTDKVSPDETELIPLGNATQHYGKGHEEERKYQIEKTAPD

InterPro domains:
  IPR000421 Coagulation factor 5/8, C-terminal domain [PF00754] (65-163)
  IPR000421 Coagulation factor 5/8, C-terminal domain [PS01285] (97-126)
  IPR000421 Coagulation factor 5/8, C-terminal domain [PS01286] (29-45)
  IPR000421 Coagulation factor 5/8, C-terminal domain [PS50022] (1-45)
  IPR000421 Coagulation factor 5/8, C-terminal domain [PS50022] (50-156)
  IPR000421 Coagulation factor 5/8, C-terminal domain [cd00057] (52-155)
  IPR008979 Galactose-binding-like domain superfamily [SSF49785] (9-48)
  IPR008979 Galactose-binding-like domain superfamily [SSF49785] (48-164)
  IPR050633 Neuropilin/Multicopper Oxidase/Coagulation Factor [PTHR46806] (13-163)

Secondary structure (DSSP, 8-state):
---GGG----EEEEEEEEEEEEEEEEEEEEEEESS-EEEEEEEEEEGGGS-EE-STTTT-S-GGGEEES--EEGGG-GGGEE-GGG-BTT--SSS-SEE-SS--TT--EEEEEEEEEEEEEEEEE-EEETTEEEEEEEEEEEEESSSSS-EE---S-TTTT----S--------------------------------/---GGG----EEEEEEEEEEEEEEEEEEEEEEESS-EEEEEEEEEEGGGS-EE-STTTT-S-GGGEEES--EEGGG-GGGEE-GGG-BTT--SSS-SEE-SS--TT--EEEEEEEEEEEEEEEEE-EEETTEEEEEEEEEEEEESSSSS-EE---S-TTTT-------------------------------------

Foldseek 3Di:
DPCPVPPDDDDDDDDDVVDDDDDDDDDDDDDDDVDPDDDDDDDDDDPVGQADDLDLQVCPQPLVQKQKPAWDADVPDPVRIQGRSLCGPPADDQRRRGDHNDPDLVIDMGGHSVADDDHDDDDHDWDDHPRDTDGDPDDWDWDDGPVPDIDIDDPPPPPPVVPVPDDPPPPDPPDPPCVCPDPDPPPCPVPPPPPPDD/DPCPVPPDDDDDDDDDVVDDDDDDDDDDDDDDDVDPDDDDDDDDDDPVGQDDDLDLQVCPQPLVQKQKPAWDADVPDPVRIQGRSLCGPPADDQRRRGDHNDPDLVIDMGGHSVADGDDDDDDHDWDDHPRDTDGDPDDWDWDDGPVPDIDIDDPPPPVPPPPPDDDPPPPDPPDPDPDDDPPDPPDDDPPPDPPPDD

Nearest PDB structures (foldseek):
  2pqs-assembly3_C  TM=9.789E-01  e=1.089E-08  Bos taurus
  9d5d-assembly1_M  TM=9.338E-01  e=7.820E-07  Homo sapiens
  6mf0-assembly1_B  TM=9.160E-01  e=1.215E-05  Sus scrofa
  2pqs-assembly3_C  TM=9.785E-01  e=9.271E-09  Bos taurus

Organism: NCBI:txid1841481

Solvent-accessible surface area (backbone atoms only — not comparable to full-atom values): 22666 Å² total; per-residue (Å²): 130,79,77,70,78,70,58,67,60,67,72,47,79,47,74,40,85,50,54,46,76,30,17,25,43,29,47,28,50,71,37,57,41,95,41,40,16,37,13,25,34,45,24,13,31,50,65,75,61,29,57,37,78,64,16,42,60,77,51,70,43,48,57,89,31,30,44,51,68,55,55,26,42,57,93,74,36,78,92,45,43,19,44,45,59,31,30,16,39,86,47,73,72,85,62,30,22,19,24,42,60,53,84,49,79,80,39,35,43,34,40,48,65,88,45,63,26,34,33,36,30,39,36,35,24,39,44,59,60,96,84,43,70,20,19,56,76,37,63,47,45,34,36,14,78,78,77,78,59,75,45,68,62,76,67,80,69,70,59,56,75,69,68,76,84,82,89,75,75,71,77,74,79,74,76,81,69,68,70,73,64,80,70,81,76,70,75,70,67,75,70,73,73,73,74,72,77,122,130,79,76,70,80,69,59,66,61,69,71,47,79,46,73,40,85,48,55,46,75,30,18,26,43,29,46,28,52,71,39,57,41,96,40,40,17,37,13,26,32,45,23,12,30,51,60,74,59,27,56,38,78,63,18,41,61,77,51,71,45,50,58,88,32,29,44,49,69,54,56,26,41,57,94,72,36,77,92,44,43,17,44,44,59,31,30,15,40,86,47,71,70,85,62,30,23,18,25,41,62,56,82,52,78,80,38,37,43,35,40,49,63,88,44,64,26,35,35,36,29,39,36,37,25,38,45,59,60,94,85,42,69,20,21,54,75,37,63,47,45,33,36,15,78,76,77,78,59,77,46,70,62,77,68,80,70,73,62,55,77,75,71,77,88,84,87,79,77,76,78,74,82,74,78,81,72,81,71,78,86,75,73,79,80,83,84,79,72,82,77,80,78,81,81,71,82,136